Protein AF-A0A6A6Z7F0-F1 (afdb_monomer_lite)

Secondary structure (DSSP, 8-state):
---HHHHHHHHHHHHHHHHHHHHHHHHHHHHTTTS-HHHHHHHHHHHHHHHHHHHHHHHHHHHHTSGGGTTTHHHHHHHHHHHHHHHHHHHHHHHHH--TTS-HHHHHHHHHHHHHHHS-HHHHHHHHHHHHHHHHHHHHHHHHHHHHHHHHHHHHHHHHHHHHHHHHHHHHHHHHHHHHHHHHHHHHHHHHHHHHHHHHHHHHHHHHHHHHHHHHHHHHHHHHHHHHHHHHHHHHHHHHHH-SS-HHHHHHHHHHHHHHHHHHHHHHHHHHHHHHHHS--PPPTT---EEES-HHHHHHHHHHHHTTHHHHHHHHHS--SS-PPPHHHHHHHHHHHHHHHHHHHHHHHHHHHT-----S-TTS--PPPTHHHHHHHHH-HHHHHHHHHHHS-SS-----------EEEEEEE-GGGEEEEEEEEPPPTTS--TT---EEEEEEEE-GGG---EEEEEEE--SSS---EEEEEEEPEEPTT-HHHHHHHTT-HHHHHHHHHTTSS-TT-EETTT--BHHHHHHHTT-HHHHHHHHHTT--GGG-TT-

Organism: NCBI:txid574789

Foldseek 3Di:
DPDLVVLLVVLLVLLVLLLVLLVVLLVLLVLVVPQDPLSVVVNVLSVVVNVVSVVVNVVSVVLVPDPCSVVLSVLSVQLSVLSVVLSVLSVVVDVLSDDCPPDVPVVVVVCPPCVVPRRPVVVSVVSSVSNVVSVVSNVVSVVVVVVVVVVVVVVVVVVVVVVVVVVVVVVVVVVVVVVVVVVVVVVVVVVVVVVVVVVVVVVVVVVVVVLVVVVVVLVVVVVVLVVVVVVVVVVVVVVVVVDPDDPVSVVVNVVVVVVSVVVVVVSVVVVVVSVVVVPDDDDDPPADALEQAQLVLVLVLLVLCLVCLVQVLVQQQPCPPDDGDDNVVSVLVNVVSVVSNVNSVVRNVVVVVVPPDDPDDQLAFDHGDLVSVVVCVVPPVVLVVVVVVVPPPPDDPPPPPPPPFDWDWTWGQPDQFFIKIKTFTDDDVVPVPPDPGQWMKIWTQGDPVPSGWIKIWTFGCPDDDRDTRIHMYTAHEDEPPDVLLVCLLVLVQVVVCVCVVVSVHALQYAYNPPRAGSLLSNVVNVNVVNNVVSVVSPRDPVSHPRD

pLDDT: mean 78.32, std 17.16, range [34.5, 98.44]

Structure (mmCIF, N/CA/C/O backbone):
data_AF-A0A6A6Z7F0-F1
#
_entry.id   AF-A0A6A6Z7F0-F1
#
loop_
_atom_site.group_PDB
_atom_site.id
_atom_site.type_symbol
_atom_site.label_atom_id
_atom_site.label_alt_id
_atom_site.label_comp_id
_atom_site.label_asym_id
_atom_site.label_entity_id
_atom_site.label_seq_id
_atom_site.pdbx_PDB_ins_code
_atom_site.Cartn_x
_atom_site.Cartn_y
_atom_site.Cartn_z
_atom_site.occupancy
_atom_site.B_iso_or_equiv
_atom_site.auth_seq_id
_atom_site.auth_comp_id
_atom_site.auth_asym_id
_atom_site.auth_atom_id
_atom_site.pdbx_PDB_model_num
ATOM 1 N N . MET A 1 1 ? 13.792 -0.430 48.578 1.00 48.84 1 MET A N 1
ATOM 2 C CA . MET A 1 1 ? 12.764 0.174 47.704 1.00 48.84 1 MET A CA 1
ATOM 3 C C . MET A 1 1 ? 11.822 -0.936 47.279 1.00 48.84 1 MET A C 1
ATOM 5 O O . MET A 1 1 ? 12.302 -1.899 46.704 1.00 48.84 1 MET A O 1
ATOM 9 N N . ALA A 1 2 ? 10.532 -0.867 47.615 1.00 50.53 2 ALA A N 1
ATOM 10 C CA . ALA A 1 2 ? 9.575 -1.850 47.108 1.00 50.53 2 ALA A CA 1
ATOM 11 C C . ALA A 1 2 ? 9.455 -1.686 45.585 1.00 50.53 2 ALA A C 1
ATOM 13 O O . ALA A 1 2 ? 9.229 -0.561 45.115 1.00 50.53 2 ALA A O 1
ATOM 14 N N . GLU A 1 3 ? 9.645 -2.776 44.837 1.00 70.31 3 GLU A N 1
ATOM 15 C CA . GLU A 1 3 ? 9.478 -2.781 43.385 1.00 70.31 3 GLU A CA 1
ATOM 16 C C . GLU A 1 3 ? 8.066 -2.294 43.023 1.00 70.31 3 GLU A C 1
ATOM 18 O O . GLU A 1 3 ? 7.099 -2.704 43.671 1.00 70.31 3 GLU A O 1
ATOM 23 N N . PRO A 1 4 ? 7.911 -1.437 41.998 1.00 63.16 4 PRO A N 1
ATOM 24 C CA . PRO A 1 4 ? 6.601 -0.953 41.556 1.00 63.16 4 PRO A CA 1
ATOM 25 C C . PRO A 1 4 ? 5.635 -2.107 41.240 1.00 63.16 4 PRO A C 1
ATOM 27 O O . PRO A 1 4 ? 4.439 -1.996 41.492 1.00 63.16 4 PRO A O 1
ATOM 30 N N . PHE A 1 5 ? 6.153 -3.260 40.812 1.00 69.75 5 PHE A N 1
ATOM 31 C CA . PHE A 1 5 ? 5.377 -4.480 40.585 1.00 69.75 5 PHE A CA 1
ATOM 32 C C . PHE A 1 5 ? 4.720 -5.055 41.850 1.00 69.75 5 PHE A C 1
ATOM 34 O O . PHE A 1 5 ? 3.638 -5.634 41.762 1.00 69.75 5 PHE A O 1
ATOM 41 N N . SER A 1 6 ? 5.311 -4.854 43.031 1.00 79.31 6 SER A N 1
ATOM 42 C CA . SER A 1 6 ? 4.773 -5.355 44.304 1.00 79.31 6 SER A CA 1
ATOM 43 C C . SER A 1 6 ? 3.479 -4.634 44.700 1.00 79.31 6 SER A C 1
ATOM 45 O O . SER A 1 6 ? 2.476 -5.273 45.015 1.00 79.31 6 SER A O 1
ATOM 47 N N . ILE A 1 7 ? 3.455 -3.306 44.561 1.00 72.56 7 ILE A N 1
ATOM 48 C CA . ILE A 1 7 ? 2.260 -2.475 44.797 1.00 72.56 7 ILE A CA 1
ATOM 49 C C . ILE A 1 7 ? 1.168 -2.833 43.781 1.00 72.56 7 ILE A C 1
ATOM 51 O O . ILE A 1 7 ? -0.014 -3.000 44.099 1.00 72.56 7 ILE A O 1
ATOM 55 N N . VAL A 1 8 ? 1.568 -3.040 42.524 1.00 72.12 8 VAL A N 1
ATOM 56 C CA . VAL A 1 8 ? 0.620 -3.402 41.475 1.00 72.12 8 VAL A CA 1
ATOM 57 C C . VAL A 1 8 ? 0.040 -4.812 41.709 1.00 72.12 8 VAL A C 1
ATOM 59 O O . VAL A 1 8 ? -1.149 -5.030 41.499 1.00 72.12 8 VAL A O 1
ATOM 62 N N . SER A 1 9 ? 0.789 -5.753 42.270 1.00 75.38 9 SER A N 1
ATOM 63 C CA . SER A 1 9 ? 0.228 -7.046 42.684 1.00 75.38 9 SER A CA 1
ATOM 64 C C . SER A 1 9 ? -0.739 -6.910 43.874 1.00 75.38 9 SER A C 1
ATOM 66 O O . SER A 1 9 ? -1.867 -7.417 43.830 1.00 75.38 9 SER A O 1
ATOM 68 N N . ALA A 1 10 ? -0.359 -6.134 44.898 1.00 78.56 10 ALA A N 1
ATOM 69 C CA . ALA A 1 10 ? -1.139 -5.958 46.123 1.00 78.56 10 ALA A CA 1
ATOM 70 C C . ALA A 1 10 ? -2.560 -5.448 45.839 1.00 78.56 10 ALA A C 1
ATOM 72 O O . ALA A 1 10 ? -3.537 -6.126 46.170 1.00 78.56 10 ALA A O 1
ATOM 73 N N . SER A 1 11 ? -2.718 -4.334 45.119 1.00 73.38 11 SER A N 1
ATOM 74 C CA . SER A 1 11 ? -4.071 -3.833 44.843 1.00 73.38 11 SER A CA 1
ATOM 75 C C . SER A 1 11 ? -4.858 -4.673 43.812 1.00 73.38 11 SER A C 1
ATOM 77 O O . SER A 1 11 ? -6.075 -4.540 43.760 1.00 73.38 11 SER A O 1
ATOM 79 N N . ILE A 1 12 ? -4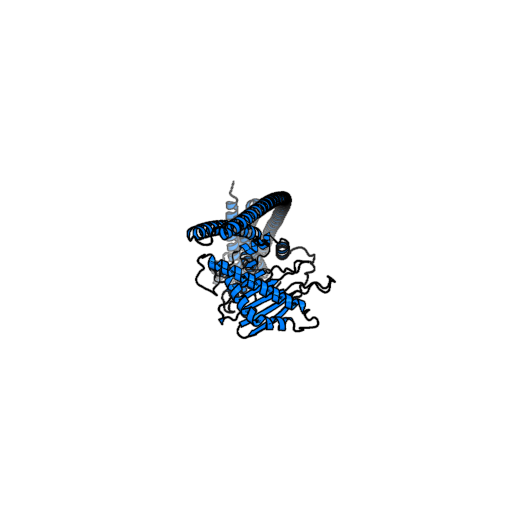.233 -5.570 43.019 1.00 77.81 12 ILE A N 1
ATOM 80 C CA . ILE A 1 12 ? -4.995 -6.551 42.202 1.00 77.81 12 ILE A CA 1
ATOM 81 C C . ILE A 1 12 ? -5.671 -7.571 43.117 1.00 77.81 12 ILE A C 1
ATOM 83 O O . ILE A 1 12 ? -6.864 -7.832 42.967 1.00 77.81 12 ILE A O 1
ATOM 87 N N . SER A 1 13 ? -4.938 -8.098 44.101 1.00 83.44 13 SER A N 1
ATOM 88 C CA . SER A 1 13 ? -5.527 -9.026 45.071 1.00 83.44 13 SER A CA 1
ATOM 89 C C . SER A 1 13 ? -6.664 -8.365 45.861 1.00 83.44 13 SER A C 1
ATOM 91 O O . SER A 1 13 ? -7.722 -8.963 46.054 1.00 83.44 13 SER A O 1
ATOM 93 N N . LEU A 1 14 ? -6.507 -7.086 46.213 1.00 78.25 14 LEU A N 1
ATOM 94 C CA . LEU A 1 14 ? -7.535 -6.297 46.886 1.00 78.25 14 LEU A CA 1
ATOM 95 C C . LEU A 1 14 ? -8.781 -6.057 46.011 1.00 78.25 14 LEU A C 1
ATOM 97 O O . LEU A 1 14 ? -9.907 -6.120 46.512 1.00 78.25 14 LEU A O 1
ATOM 101 N N . LEU A 1 15 ? -8.608 -5.828 44.703 1.00 79.69 15 LEU A N 1
ATOM 102 C CA . LEU A 1 15 ? -9.717 -5.734 43.744 1.00 79.69 15 LEU A CA 1
ATOM 103 C C . LEU A 1 15 ? -10.505 -7.043 43.674 1.00 79.69 15 LEU A C 1
ATOM 105 O O . LEU A 1 15 ? -11.734 -7.018 43.687 1.00 79.69 15 LEU A O 1
ATOM 109 N N . ASP A 1 16 ? -9.818 -8.185 43.658 1.00 83.62 16 ASP A N 1
ATOM 110 C CA . ASP A 1 16 ? -10.469 -9.497 43.633 1.00 83.62 16 ASP A CA 1
ATOM 111 C C . ASP A 1 16 ? -11.239 -9.788 44.925 1.00 83.62 16 ASP A C 1
ATOM 113 O O . ASP A 1 16 ? -12.364 -10.299 44.879 1.00 83.62 16 ASP A O 1
ATOM 117 N N . VAL A 1 17 ? -10.688 -9.391 46.076 1.00 86.56 17 VAL A N 1
ATOM 118 C CA . VAL A 1 17 ? -11.391 -9.445 47.367 1.00 86.56 17 VAL A CA 1
ATOM 119 C C . VAL A 1 17 ? -12.633 -8.548 47.347 1.00 86.56 17 VAL A C 1
ATOM 121 O O . VAL A 1 17 ? -13.709 -8.986 47.760 1.00 86.56 17 VAL A O 1
ATOM 124 N N . SER A 1 18 ? -12.516 -7.332 46.809 1.00 77.81 18 SER A N 1
ATOM 125 C CA . SER A 1 18 ? -13.620 -6.371 46.692 1.00 77.81 18 SER A CA 1
ATOM 126 C C . SER A 1 18 ? -14.742 -6.903 45.798 1.00 77.81 18 SER A C 1
ATOM 128 O O . SER A 1 18 ? -15.905 -6.899 46.194 1.00 77.81 18 SER A O 1
ATOM 130 N N . LEU A 1 19 ? -14.403 -7.434 44.618 1.00 83.25 19 LEU A N 1
ATOM 131 C CA . LEU A 1 19 ? -15.362 -8.033 43.686 1.00 83.25 19 LEU A CA 1
ATOM 132 C C . LEU A 1 19 ? -16.088 -9.227 44.312 1.00 83.25 19 LEU A C 1
ATOM 134 O O . LEU A 1 19 ? -17.307 -9.353 44.180 1.00 83.25 19 LEU A O 1
ATOM 138 N N . ARG A 1 20 ? -15.365 -10.087 45.039 1.00 87.19 20 ARG A N 1
ATOM 139 C CA . ARG A 1 20 ? -15.971 -11.210 45.764 1.00 87.19 20 ARG A CA 1
ATOM 140 C C . ARG A 1 20 ? -16.931 -10.714 46.849 1.00 87.19 20 ARG A C 1
ATOM 142 O O . ARG A 1 20 ? -18.048 -11.220 46.936 1.00 87.19 20 ARG A O 1
ATOM 149 N N . ALA A 1 21 ? -16.536 -9.707 47.627 1.00 79.44 21 ALA A N 1
ATOM 150 C CA . ALA A 1 21 ? -17.380 -9.117 48.664 1.00 79.44 21 ALA A CA 1
ATOM 151 C C . ALA A 1 21 ? -18.659 -8.486 48.084 1.00 79.44 21 ALA A C 1
ATOM 153 O O . ALA A 1 21 ? -19.744 -8.695 48.634 1.00 79.44 21 ALA A O 1
ATOM 154 N N . ILE A 1 22 ? -18.565 -7.786 46.946 1.00 80.75 22 ILE A N 1
ATOM 155 C CA . ILE A 1 22 ? -19.735 -7.235 46.246 1.00 80.75 22 ILE A CA 1
ATOM 156 C C . ILE A 1 22 ? -20.673 -8.350 45.802 1.00 80.75 22 ILE A C 1
ATOM 158 O O . ILE A 1 22 ? -21.862 -8.264 46.085 1.00 80.75 22 ILE A O 1
ATOM 162 N N . ARG A 1 23 ? -20.169 -9.408 45.155 1.00 84.56 23 ARG A N 1
ATOM 163 C CA . ARG A 1 23 ? -21.011 -10.509 44.656 1.00 84.56 23 ARG A CA 1
ATOM 164 C C . ARG A 1 23 ? -21.763 -11.228 45.767 1.00 84.56 23 ARG A C 1
ATOM 166 O O . ARG A 1 23 ? -22.941 -11.530 45.602 1.00 84.56 23 ARG A O 1
ATOM 173 N N . GLU A 1 24 ? -21.116 -11.473 46.902 1.00 80.94 24 GLU A N 1
ATOM 174 C CA . GLU A 1 24 ? -21.779 -12.083 48.059 1.00 80.94 24 GLU A CA 1
ATOM 175 C C . GLU A 1 24 ? -22.843 -11.153 48.661 1.00 80.94 24 GLU A C 1
ATOM 177 O O . GLU A 1 24 ? -23.969 -11.579 48.923 1.00 80.94 24 GLU A O 1
ATOM 182 N N . THR A 1 25 ? -22.543 -9.856 48.776 1.00 76.19 25 THR A N 1
ATOM 183 C CA . THR A 1 25 ? -23.517 -8.847 49.230 1.00 76.19 25 THR A CA 1
ATOM 184 C C . THR A 1 25 ? -24.689 -8.726 48.248 1.00 76.19 25 THR A C 1
ATOM 186 O O . THR A 1 25 ? -25.847 -8.623 48.648 1.00 76.19 25 THR A O 1
ATOM 189 N N . TYR A 1 26 ? -24.408 -8.806 46.948 1.00 80.31 26 TYR A N 1
ATOM 190 C CA . TYR A 1 26 ? -25.391 -8.752 45.874 1.00 80.31 26 TYR A CA 1
ATOM 191 C C . TYR A 1 26 ? -26.334 -9.955 45.908 1.00 80.31 26 TYR A C 1
ATOM 193 O O . TYR A 1 26 ? -27.548 -9.769 45.823 1.00 80.31 26 TYR A O 1
ATOM 201 N N . LYS A 1 27 ? -25.810 -11.179 46.078 1.00 81.38 27 LYS A N 1
ATOM 202 C CA . LYS A 1 27 ? -26.625 -12.395 46.251 1.00 81.38 27 LYS A CA 1
ATOM 203 C C . LYS A 1 27 ? -27.560 -12.264 47.451 1.00 81.38 27 LYS A C 1
ATOM 205 O O . LYS A 1 27 ? -28.743 -12.575 47.333 1.00 81.38 27 LYS A O 1
ATOM 210 N N . PHE A 1 28 ? -27.046 -11.753 48.571 1.00 77.56 28 PHE A N 1
ATOM 211 C CA . PHE A 1 28 ? -27.833 -11.533 49.780 1.00 77.56 28 PHE A CA 1
ATOM 212 C C . PHE A 1 28 ? -28.971 -10.526 49.557 1.00 77.56 28 PHE A C 1
ATOM 214 O O . PHE A 1 28 ? -30.131 -10.831 49.820 1.00 77.56 28 PHE A O 1
ATOM 221 N N . ILE A 1 29 ? -28.666 -9.350 49.000 1.00 72.25 29 ILE A N 1
ATOM 222 C CA . ILE A 1 29 ? -29.673 -8.310 48.730 1.00 72.25 29 ILE A CA 1
ATOM 223 C C . ILE A 1 29 ? -30.691 -8.782 47.682 1.00 72.25 29 ILE A C 1
ATOM 225 O O . ILE A 1 29 ? -31.881 -8.516 47.814 1.00 72.25 29 ILE A O 1
ATOM 229 N N . SER A 1 30 ? -30.251 -9.530 46.667 1.00 75.19 30 SER A N 1
ATOM 230 C CA . SER A 1 30 ? -31.139 -10.088 45.637 1.00 75.19 30 SER A CA 1
ATOM 231 C C . SER A 1 30 ? -32.101 -11.132 46.196 1.00 75.19 30 SER A C 1
ATOM 233 O O . SER A 1 30 ? -33.215 -11.256 45.693 1.00 75.19 30 SER A O 1
ATOM 235 N N . ALA A 1 31 ? -31.700 -11.869 47.238 1.00 74.19 31 ALA A N 1
ATOM 236 C CA . ALA A 1 31 ? -32.601 -12.762 47.959 1.00 74.19 31 ALA A CA 1
ATOM 237 C C . ALA A 1 31 ? -33.685 -11.966 48.708 1.00 74.19 31 ALA A C 1
ATOM 239 O O . ALA A 1 31 ? -34.834 -12.393 48.769 1.00 74.19 31 ALA A O 1
ATOM 240 N N . LEU A 1 32 ? -33.365 -10.762 49.190 1.00 67.81 32 LEU A N 1
ATOM 241 C CA . LEU A 1 32 ? -34.283 -9.846 49.878 1.00 67.81 32 LEU A CA 1
ATOM 242 C C . LEU A 1 32 ? -35.188 -9.033 48.926 1.00 67.81 32 LEU A C 1
ATOM 244 O O . LEU A 1 32 ? -35.643 -7.948 49.281 1.00 67.81 32 LEU A O 1
ATOM 248 N N . ARG A 1 33 ? -35.489 -9.557 47.729 1.00 55.50 33 ARG A N 1
ATOM 249 C CA . ARG A 1 33 ? -36.107 -8.870 46.570 1.00 55.50 33 ARG A CA 1
ATOM 250 C C . ARG A 1 33 ? -37.434 -8.125 46.825 1.00 55.50 33 ARG A C 1
ATOM 252 O O . ARG A 1 33 ? -37.864 -7.366 45.964 1.00 55.50 33 ARG A O 1
ATOM 259 N N . GLN A 1 34 ? -38.084 -8.338 47.971 1.00 63.50 34 GLN A N 1
ATOM 260 C CA . GLN A 1 34 ? -39.339 -7.686 48.379 1.00 63.50 34 GLN A CA 1
ATOM 261 C C . GLN A 1 34 ? -39.182 -6.661 49.524 1.00 63.50 34 GLN A C 1
ATOM 263 O O . GLN A 1 34 ? -40.180 -6.101 49.966 1.00 63.50 34 GLN A O 1
ATOM 268 N N . ALA A 1 35 ? -37.973 -6.424 50.049 1.00 61.09 35 ALA A N 1
ATOM 269 C CA . ALA A 1 35 ? -37.836 -5.921 51.418 1.00 61.09 35 ALA A CA 1
ATOM 270 C C . ALA A 1 35 ? -37.830 -4.387 51.604 1.00 61.09 35 ALA A C 1
ATOM 272 O O . ALA A 1 35 ? -38.389 -3.950 52.606 1.00 61.09 35 ALA A O 1
ATOM 273 N N . SER A 1 36 ? -37.263 -3.556 50.711 1.00 71.62 36 SER A N 1
ATOM 274 C CA . SER A 1 36 ? -37.377 -2.080 50.818 1.00 71.62 36 SER A CA 1
ATOM 275 C C . SER A 1 36 ? -36.820 -1.317 49.597 1.00 71.62 36 SER A C 1
ATOM 277 O O . SER A 1 36 ? -36.051 -1.866 48.801 1.00 71.62 36 SER A O 1
ATOM 279 N N . ALA A 1 37 ? -37.190 -0.039 49.434 1.00 77.50 37 ALA A N 1
ATOM 280 C CA . ALA A 1 37 ? -36.672 0.828 48.367 1.00 77.50 37 ALA A CA 1
ATOM 281 C C . ALA A 1 37 ? -35.167 1.133 48.535 1.00 77.50 37 ALA A C 1
ATOM 283 O O . ALA A 1 37 ? -34.434 1.244 47.549 1.00 77.50 37 ALA A O 1
ATOM 284 N N . GLU A 1 38 ? -34.695 1.187 49.777 1.00 74.62 38 GLU A N 1
ATOM 285 C CA . GLU A 1 38 ? -33.312 1.442 50.190 1.00 74.62 38 GLU A CA 1
ATOM 286 C C . GLU A 1 38 ? -32.398 0.267 49.821 1.00 74.62 38 GLU A C 1
ATOM 288 O O . GLU A 1 38 ? -31.295 0.462 49.312 1.00 74.62 38 GLU A O 1
ATOM 293 N N . LEU A 1 39 ? -32.869 -0.975 49.975 1.00 77.62 39 LEU A N 1
ATOM 294 C CA . LEU A 1 39 ? -32.126 -2.153 49.515 1.00 77.62 39 LEU A CA 1
ATOM 295 C C . LEU A 1 39 ? -31.987 -2.174 47.988 1.00 77.62 39 LEU A C 1
ATOM 297 O O . LEU A 1 39 ? -30.913 -2.483 47.472 1.00 77.62 39 LEU A O 1
ATOM 301 N N . ASN A 1 40 ? -33.033 -1.770 47.260 1.00 80.62 40 ASN A N 1
ATOM 302 C CA . ASN A 1 40 ? -32.973 -1.604 45.804 1.00 80.62 40 ASN A CA 1
ATOM 303 C C . ASN A 1 40 ? -32.041 -0.456 45.380 1.00 80.62 40 ASN A C 1
ATOM 305 O O . ASN A 1 40 ? -31.438 -0.505 44.304 1.00 80.62 40 ASN A O 1
ATOM 309 N N . TYR A 1 41 ? -31.914 0.587 46.202 1.00 83.38 41 TYR A N 1
ATOM 310 C CA . TYR A 1 41 ? -30.925 1.644 46.009 1.00 83.38 41 TYR A CA 1
ATOM 311 C C . TYR A 1 41 ? -29.504 1.086 46.166 1.00 83.38 41 TYR A C 1
ATOM 313 O O . TYR A 1 41 ? -28.733 1.118 45.206 1.00 83.38 41 TYR A O 1
ATOM 321 N N . ILE A 1 42 ? -29.190 0.447 47.297 1.00 82.88 42 ILE A N 1
ATOM 322 C CA . ILE A 1 42 ? -27.873 -0.168 47.549 1.00 82.88 42 ILE A CA 1
ATOM 323 C C . ILE A 1 42 ? -27.518 -1.186 46.462 1.00 82.88 42 ILE A C 1
ATOM 325 O O . ILE A 1 42 ? -26.391 -1.201 45.969 1.00 82.88 42 ILE A O 1
ATOM 329 N N . HIS A 1 43 ? -28.484 -1.993 46.023 1.00 83.25 43 HIS A N 1
ATOM 330 C CA . HIS A 1 43 ? -28.308 -2.950 44.935 1.00 83.25 43 HIS A CA 1
ATOM 331 C C . HIS A 1 43 ? -27.816 -2.291 43.636 1.00 83.25 43 HIS A C 1
ATOM 333 O O . HIS A 1 43 ? -26.853 -2.760 43.024 1.00 83.25 43 HIS A O 1
ATOM 339 N N . ARG A 1 44 ? -28.441 -1.178 43.223 1.00 84.38 44 ARG A N 1
ATOM 340 C CA . ARG A 1 44 ? -28.026 -0.421 42.031 1.00 84.38 44 ARG A CA 1
ATOM 341 C C . ARG A 1 44 ? -26.620 0.158 42.188 1.00 84.38 44 ARG A C 1
ATOM 343 O O . ARG A 1 44 ? -25.828 0.081 41.247 1.00 84.38 44 ARG A O 1
ATOM 350 N N . HIS A 1 45 ? -26.288 0.674 43.372 1.00 83.00 45 HIS A N 1
ATOM 351 C CA . HIS A 1 45 ? -24.952 1.205 43.659 1.00 83.00 45 HIS A CA 1
ATOM 352 C C . HIS A 1 45 ? -23.872 0.117 43.621 1.00 83.00 45 HIS A C 1
ATOM 354 O O . HIS A 1 45 ? -22.834 0.314 42.987 1.00 83.00 45 HIS A O 1
ATOM 360 N N . LEU A 1 46 ? -24.129 -1.053 44.212 1.00 84.12 46 LEU A N 1
ATOM 361 C CA . LEU A 1 46 ? -23.203 -2.189 44.181 1.00 84.12 46 LEU A CA 1
ATOM 362 C C . LEU A 1 46 ? -22.948 -2.690 42.754 1.00 84.12 46 LEU A C 1
ATOM 364 O O . LEU A 1 46 ? -21.801 -2.956 42.401 1.00 84.12 46 LEU A O 1
ATOM 368 N N . ALA A 1 47 ? -23.982 -2.752 41.909 1.00 83.94 47 ALA A N 1
ATOM 369 C CA . ALA A 1 47 ? -23.829 -3.137 40.505 1.00 83.94 47 ALA A CA 1
ATOM 370 C C . ALA A 1 47 ? -22.997 -2.118 39.701 1.00 83.94 47 ALA A C 1
ATOM 372 O O . ALA A 1 47 ? -22.143 -2.496 38.895 1.00 83.94 47 ALA A O 1
ATOM 373 N N . GLY A 1 48 ? -23.225 -0.817 39.918 1.00 81.38 48 GLY A N 1
ATOM 374 C CA . GLY A 1 48 ? -22.414 0.241 39.306 1.00 81.38 48 GLY A CA 1
ATOM 375 C C . GLY A 1 48 ? -20.947 0.157 39.728 1.00 81.38 48 GLY A C 1
ATOM 376 O O . GLY A 1 48 ? -20.041 0.367 38.919 1.00 81.38 48 GLY A O 1
ATOM 377 N N . LEU A 1 49 ? -20.712 -0.222 40.979 1.00 83.50 49 LEU A N 1
ATOM 378 C CA . LEU A 1 49 ? -19.379 -0.339 41.526 1.00 83.50 49 LEU A CA 1
ATOM 379 C C . LEU A 1 49 ? -18.629 -1.593 41.069 1.00 83.50 49 LEU A C 1
ATOM 381 O O . LEU A 1 49 ? -17.440 -1.503 40.777 1.00 83.50 49 LEU A O 1
ATOM 385 N N . GLU A 1 50 ? -19.302 -2.739 40.934 1.00 86.62 50 GLU A N 1
ATOM 386 C CA . GLU A 1 50 ? -18.687 -3.942 40.356 1.00 86.62 50 GLU A CA 1
ATOM 387 C C . GLU A 1 50 ? -18.097 -3.628 38.973 1.00 86.62 50 GLU A C 1
ATOM 389 O O . GLU A 1 50 ? -16.938 -3.940 38.693 1.00 86.62 50 GLU A O 1
ATOM 394 N N . LYS A 1 51 ? -18.859 -2.911 38.135 1.00 86.12 51 LYS A N 1
ATOM 395 C CA . LYS A 1 51 ? -18.391 -2.452 36.820 1.00 86.12 51 LYS A CA 1
ATOM 396 C C . LYS A 1 51 ? -17.175 -1.527 36.927 1.00 86.12 51 LYS A C 1
ATOM 398 O O . LYS A 1 51 ? -16.256 -1.651 36.117 1.00 86.12 51 LYS A O 1
ATOM 403 N N . ALA A 1 52 ? -17.150 -0.618 37.903 1.00 83.06 52 ALA A N 1
ATOM 404 C CA . ALA A 1 52 ? -16.010 0.269 38.131 1.00 83.06 52 ALA A CA 1
ATOM 405 C C . ALA A 1 52 ? -14.747 -0.514 38.530 1.00 83.06 52 ALA A C 1
ATOM 407 O O . ALA A 1 52 ? -13.686 -0.288 37.956 1.00 83.06 52 ALA A O 1
ATOM 408 N N . LEU A 1 53 ? -14.863 -1.494 39.430 1.00 85.31 53 LEU A N 1
ATOM 409 C CA . LEU A 1 53 ? -13.734 -2.321 39.871 1.00 85.31 53 LEU A CA 1
ATOM 410 C C . LEU A 1 53 ? -13.185 -3.217 38.756 1.00 85.31 53 LEU A C 1
ATOM 412 O O . LEU A 1 53 ? -11.971 -3.364 38.639 1.00 85.31 53 LEU A O 1
ATOM 416 N N . ILE A 1 54 ? -14.050 -3.763 37.894 1.00 84.19 54 ILE A N 1
ATOM 417 C CA . ILE A 1 54 ? -13.613 -4.505 36.700 1.00 84.19 54 ILE A CA 1
ATOM 418 C C . ILE A 1 54 ? -12.782 -3.597 35.781 1.00 84.19 54 ILE A C 1
ATOM 420 O O . ILE A 1 54 ? -11.721 -4.007 35.310 1.00 84.19 54 ILE A O 1
ATOM 424 N N . ARG A 1 55 ? -13.220 -2.349 35.563 1.00 87.00 55 ARG A N 1
ATOM 425 C CA . ARG A 1 55 ? -12.467 -1.364 34.765 1.00 87.00 55 ARG A CA 1
ATOM 426 C C . ARG A 1 55 ? -11.137 -0.997 35.415 1.00 87.00 55 ARG A C 1
ATOM 428 O O . ARG A 1 55 ? -10.132 -0.947 34.716 1.00 87.00 55 ARG A O 1
ATOM 435 N N . ILE A 1 56 ? -11.111 -0.800 36.734 1.00 87.56 56 ILE A N 1
ATOM 436 C CA . ILE A 1 56 ? -9.876 -0.538 37.486 1.00 87.56 56 ILE A CA 1
ATOM 437 C C . ILE A 1 56 ? -8.900 -1.713 37.342 1.00 87.56 56 ILE A C 1
ATOM 439 O O . ILE A 1 56 ? -7.717 -1.495 37.093 1.00 87.56 56 ILE A O 1
ATOM 443 N N . LYS A 1 57 ? -9.383 -2.958 37.440 1.00 88.44 57 LYS A N 1
ATOM 444 C CA . LYS A 1 57 ? -8.555 -4.158 37.255 1.00 88.44 57 LYS A CA 1
ATOM 445 C C . LYS A 1 57 ? -7.962 -4.223 35.847 1.00 88.44 57 LYS A C 1
ATOM 447 O O . LYS A 1 57 ? -6.765 -4.461 35.710 1.00 88.44 57 LYS A O 1
ATOM 452 N N . ALA A 1 58 ? -8.775 -3.978 34.818 1.00 87.50 58 ALA A N 1
ATOM 453 C CA . ALA A 1 58 ? -8.316 -3.955 33.430 1.00 87.50 58 ALA A CA 1
ATOM 454 C C . ALA A 1 58 ? -7.274 -2.852 33.186 1.00 87.50 58 ALA A C 1
ATOM 456 O O . ALA A 1 58 ? -6.217 -3.128 32.622 1.00 87.50 58 ALA A O 1
ATOM 457 N N . LEU A 1 59 ? -7.536 -1.635 33.681 1.00 88.56 59 LEU A N 1
ATOM 458 C CA . LEU A 1 59 ? -6.596 -0.516 33.619 1.00 88.56 59 LEU A CA 1
ATOM 459 C C . LEU A 1 59 ? -5.273 -0.896 34.284 1.00 88.56 59 LEU A C 1
ATOM 461 O O . LEU A 1 59 ? -4.204 -0.765 33.707 1.00 88.56 59 LEU A O 1
ATOM 465 N N . LYS A 1 60 ? -5.322 -1.437 35.494 1.00 85.88 60 LYS A N 1
ATOM 466 C CA . LYS A 1 60 ? -4.115 -1.806 36.225 1.00 85.88 60 LYS A CA 1
ATOM 467 C C . LYS A 1 60 ? -3.288 -2.877 35.503 1.00 85.88 60 LYS A C 1
ATOM 469 O O . LYS A 1 60 ? -2.063 -2.779 35.464 1.00 85.88 60 LYS A O 1
ATOM 474 N N . GLN A 1 61 ? -3.951 -3.852 34.880 1.00 88.00 61 GLN A N 1
ATOM 475 C CA . GLN A 1 61 ? -3.284 -4.872 34.074 1.00 88.00 61 GLN A CA 1
ATOM 476 C C . GLN A 1 61 ? -2.570 -4.269 32.857 1.00 88.00 61 GLN A C 1
ATOM 478 O O . GLN A 1 61 ? -1.453 -4.684 32.559 1.00 88.00 61 GLN A O 1
ATOM 483 N N . SER A 1 62 ? -3.155 -3.266 32.189 1.00 89.19 62 SER A N 1
ATOM 484 C CA . SER A 1 62 ? -2.484 -2.590 31.069 1.00 89.19 62 SER A CA 1
ATOM 485 C C . SER A 1 62 ? -1.264 -1.773 31.511 1.00 89.19 62 SER A C 1
ATOM 487 O O . SER A 1 62 ? -0.352 -1.550 30.720 1.00 89.19 62 SER A O 1
ATOM 489 N N . TYR A 1 63 ? -1.218 -1.340 32.775 1.00 91.06 63 TYR A N 1
ATOM 490 C CA . TYR A 1 63 ? -0.072 -0.619 33.329 1.00 91.06 63 TYR A CA 1
ATOM 491 C C . TYR A 1 63 ? 1.094 -1.515 33.736 1.00 91.06 63 TYR A C 1
ATOM 493 O O . TYR A 1 63 ? 2.226 -1.049 33.685 1.00 91.06 63 TYR A O 1
ATOM 501 N N . LEU A 1 64 ? 0.862 -2.786 34.083 1.00 86.00 64 LEU A N 1
ATOM 502 C CA . LEU A 1 64 ? 1.948 -3.720 34.419 1.00 86.00 64 LEU A CA 1
ATOM 503 C C . LEU A 1 64 ? 2.995 -3.835 33.306 1.00 86.00 64 LEU A C 1
ATOM 505 O O . LEU A 1 64 ? 4.168 -4.044 33.586 1.00 86.00 64 LEU A O 1
ATOM 509 N N . THR A 1 65 ? 2.578 -3.686 32.052 1.00 87.06 65 THR A N 1
ATOM 510 C CA . THR A 1 65 ? 3.464 -3.764 30.886 1.00 87.06 65 THR A CA 1
ATOM 511 C C . THR A 1 65 ? 3.884 -2.398 30.345 1.00 87.06 65 THR A C 1
ATOM 513 O O . THR A 1 65 ? 4.604 -2.335 29.354 1.00 87.06 65 THR A O 1
ATOM 516 N N . SER A 1 66 ? 3.421 -1.299 30.948 1.00 89.25 66 SER A N 1
ATOM 517 C CA . SER A 1 66 ? 3.641 0.058 30.445 1.00 89.25 66 SER A CA 1
ATOM 518 C C . SER A 1 66 ? 4.765 0.766 31.195 1.00 89.25 66 SER A C 1
ATOM 520 O O . SER A 1 66 ? 4.843 0.721 32.424 1.00 89.25 66 SER A O 1
ATOM 522 N N . SER A 1 67 ? 5.585 1.523 30.463 1.00 90.12 67 SER A N 1
ATOM 523 C CA . SER A 1 67 ? 6.573 2.441 31.043 1.00 90.12 67 SER A CA 1
ATOM 524 C C . SER A 1 67 ? 5.935 3.545 31.896 1.00 90.12 67 SER A C 1
ATOM 526 O O . SER A 1 67 ? 6.612 4.141 32.731 1.00 90.12 67 SER A O 1
ATOM 528 N N . LEU A 1 68 ? 4.626 3.783 31.747 1.00 89.19 68 LEU A N 1
ATOM 529 C CA . LEU A 1 68 ? 3.875 4.775 32.517 1.00 89.19 68 LEU A CA 1
ATOM 530 C C . LEU A 1 68 ? 3.603 4.341 33.968 1.00 89.19 68 LEU A C 1
ATOM 532 O O . LEU A 1 68 ? 3.150 5.157 34.766 1.00 89.19 68 LEU A O 1
ATOM 536 N N . ALA A 1 69 ? 3.867 3.088 34.355 1.00 88.69 69 ALA A N 1
ATOM 537 C CA . ALA A 1 69 ? 3.597 2.608 35.716 1.00 88.69 69 ALA A CA 1
ATOM 538 C C . ALA A 1 69 ? 4.317 3.419 36.806 1.00 88.69 69 ALA A C 1
ATOM 540 O O . ALA A 1 69 ? 3.765 3.649 37.881 1.00 88.69 69 ALA A O 1
ATOM 541 N N . THR A 1 70 ? 5.537 3.879 36.527 1.00 88.94 70 THR A N 1
ATOM 542 C CA . THR A 1 70 ? 6.340 4.668 37.472 1.00 88.94 70 THR A CA 1
ATOM 543 C C . THR A 1 70 ? 5.764 6.063 37.694 1.00 88.94 70 THR A C 1
ATOM 545 O O . THR A 1 70 ? 5.821 6.577 38.810 1.00 88.94 70 THR A O 1
ATOM 548 N N . LEU A 1 71 ? 5.165 6.642 36.652 1.00 91.31 71 LEU A N 1
ATOM 549 C CA . LEU A 1 71 ? 4.618 7.995 36.650 1.00 91.31 71 LEU A CA 1
ATOM 550 C C . LEU A 1 71 ? 3.379 8.123 37.548 1.00 91.31 71 LEU A C 1
ATOM 552 O O . LEU A 1 71 ? 3.186 9.138 38.209 1.00 91.31 71 LEU A O 1
ATOM 556 N N . HIS A 1 72 ? 2.563 7.070 37.618 1.00 92.50 72 HIS A N 1
ATOM 557 C CA . HIS A 1 72 ? 1.274 7.080 38.323 1.00 92.50 72 HIS A CA 1
ATOM 558 C C . HIS A 1 72 ? 1.302 6.396 39.692 1.00 92.50 72 HIS A C 1
ATOM 560 O O . HIS A 1 72 ? 0.246 6.110 40.258 1.00 92.50 72 HIS A O 1
ATOM 566 N N . ARG A 1 73 ? 2.490 6.128 40.249 1.00 90.19 73 ARG A N 1
ATOM 567 C CA . ARG A 1 73 ? 2.647 5.363 41.497 1.00 90.19 73 ARG A CA 1
ATOM 568 C C . ARG A 1 73 ? 1.800 5.917 42.647 1.00 90.19 73 ARG A C 1
ATOM 570 O O . ARG A 1 73 ? 1.027 5.172 43.234 1.00 90.19 73 ARG A O 1
ATOM 577 N N . SER A 1 74 ? 1.864 7.226 42.894 1.00 92.44 74 SER A N 1
ATOM 578 C CA . SER A 1 74 ? 1.100 7.880 43.967 1.00 92.44 74 SER A CA 1
ATOM 579 C C . SER A 1 74 ? -0.418 7.785 43.779 1.00 92.44 74 SER A C 1
ATOM 581 O O . SER A 1 74 ? -1.156 7.654 44.752 1.00 92.44 74 SER A O 1
ATOM 583 N N . SER A 1 75 ? -0.896 7.817 42.532 1.00 93.38 75 SER A N 1
ATOM 584 C CA . SER A 1 75 ? -2.323 7.672 42.224 1.00 93.38 75 SER A CA 1
ATOM 585 C C . SER A 1 75 ? -2.794 6.234 42.437 1.00 93.38 75 SER A C 1
ATOM 587 O O . SER A 1 75 ? -3.896 6.019 42.936 1.00 93.38 75 SER A O 1
ATOM 589 N N . PHE A 1 76 ? -1.960 5.242 42.112 1.00 90.38 76 PHE A N 1
ATOM 590 C CA . PHE A 1 76 ? -2.259 3.841 42.413 1.00 90.38 76 PHE A CA 1
ATOM 591 C C . PHE A 1 76 ? -2.217 3.539 43.913 1.00 90.38 76 PHE A C 1
ATOM 593 O O . PHE A 1 76 ? -3.070 2.788 44.381 1.00 90.38 76 PHE A O 1
ATOM 600 N N . ASP A 1 77 ? -1.301 4.155 44.662 1.00 90.31 77 ASP A N 1
ATOM 601 C CA . ASP A 1 77 ? -1.265 4.055 46.126 1.00 90.31 77 ASP A CA 1
ATOM 602 C C . ASP A 1 77 ? -2.555 4.631 46.739 1.00 90.31 77 ASP A C 1
ATOM 604 O O . ASP A 1 77 ? -3.215 3.973 47.542 1.00 90.31 77 ASP A O 1
ATOM 608 N N . ALA A 1 78 ? -2.989 5.817 46.294 1.00 93.81 78 ALA A N 1
ATOM 609 C CA . ALA A 1 78 ? -4.257 6.410 46.726 1.00 93.81 78 ALA A CA 1
ATOM 610 C C . ALA A 1 78 ? -5.468 5.534 46.359 1.00 93.81 78 ALA A C 1
ATOM 612 O O . ALA A 1 78 ? -6.393 5.371 47.156 1.00 93.81 78 ALA A O 1
ATOM 613 N N . LEU A 1 79 ? -5.455 4.930 45.166 1.00 92.31 79 LEU A N 1
ATOM 614 C CA . LEU A 1 79 ? -6.506 4.018 44.723 1.00 92.31 79 LEU A CA 1
ATOM 615 C C . LEU A 1 79 ? -6.561 2.754 45.586 1.00 92.31 79 LEU A C 1
ATOM 617 O O . LEU A 1 79 ? -7.645 2.261 45.888 1.00 92.31 79 LEU A O 1
ATOM 621 N N . GLU A 1 80 ? -5.406 2.228 45.988 1.00 89.94 80 GLU A N 1
ATOM 622 C CA . GLU A 1 80 ? -5.323 1.091 46.898 1.00 89.94 80 GLU A CA 1
ATOM 623 C C . GLU A 1 80 ? -5.905 1.420 48.275 1.00 89.94 80 GLU A C 1
ATOM 625 O O . GLU A 1 80 ? -6.671 0.620 48.810 1.00 89.94 80 GLU A O 1
ATOM 630 N N . GLU A 1 81 ? -5.601 2.593 48.830 1.00 93.56 81 GLU A N 1
ATOM 631 C CA . GLU A 1 81 ? -6.164 3.023 50.114 1.00 93.56 81 GLU A CA 1
ATOM 632 C C . GLU A 1 81 ? -7.689 3.216 50.045 1.00 93.56 81 GLU A C 1
ATOM 634 O O . GLU A 1 81 ? -8.412 2.747 50.930 1.00 93.56 81 GLU A O 1
ATOM 639 N N . GLU A 1 82 ? -8.211 3.793 48.956 1.00 94.00 82 GLU A N 1
ATOM 640 C CA . GLU A 1 82 ? -9.661 3.883 48.727 1.00 94.00 82 GLU A CA 1
ATOM 641 C C . GLU A 1 82 ? -10.316 2.499 48.615 1.00 94.00 82 GLU A C 1
ATOM 643 O O . GLU A 1 82 ? -11.378 2.259 49.196 1.00 94.00 82 GLU A O 1
ATOM 648 N N . LEU A 1 83 ? -9.664 1.550 47.935 1.00 88.62 83 LEU A N 1
ATOM 649 C CA . LEU A 1 83 ? -10.127 0.165 47.847 1.00 88.62 83 LEU A CA 1
ATOM 650 C C . LEU A 1 83 ? -10.100 -0.544 49.210 1.00 88.62 83 LEU A C 1
ATOM 652 O O . LEU A 1 83 ? -11.024 -1.296 49.520 1.00 88.62 83 LEU A O 1
ATOM 656 N N . LYS A 1 84 ? -9.083 -0.305 50.052 1.00 91.38 84 LYS A N 1
ATOM 657 C CA . LYS A 1 84 ? -8.997 -0.898 51.400 1.00 91.38 84 LYS A CA 1
ATOM 658 C C . LYS A 1 84 ? -10.151 -0.411 52.263 1.00 91.38 84 LYS A C 1
ATOM 660 O O . LYS A 1 84 ? -10.850 -1.224 52.871 1.00 91.38 84 LYS A O 1
ATOM 665 N N . ALA A 1 85 ? -10.384 0.900 52.275 1.00 93.62 85 ALA A N 1
ATOM 666 C CA . ALA A 1 85 ? -11.502 1.496 52.995 1.00 93.62 85 ALA A CA 1
ATOM 667 C C . ALA A 1 85 ? -12.853 0.994 52.456 1.00 93.62 85 ALA A C 1
ATOM 669 O O . ALA A 1 85 ? -13.762 0.682 53.224 1.00 93.62 85 ALA A O 1
ATOM 670 N N . PHE A 1 86 ? -12.961 0.824 51.139 1.00 90.81 86 PHE A N 1
ATOM 671 C CA . PHE A 1 86 ? -14.146 0.273 50.501 1.00 90.81 86 PHE A CA 1
ATOM 672 C C . PHE A 1 86 ? -14.453 -1.176 50.942 1.00 90.81 86 PHE A C 1
ATOM 674 O O . PHE A 1 86 ? -15.595 -1.496 51.282 1.00 90.81 86 PHE A O 1
ATOM 681 N N . VAL A 1 87 ? -13.443 -2.052 51.012 1.00 89.25 87 VAL A N 1
ATOM 682 C CA . VAL A 1 87 ? -13.599 -3.430 51.525 1.00 89.25 87 VAL A CA 1
ATOM 683 C C . VAL A 1 87 ? -14.072 -3.432 52.981 1.00 89.25 87 VAL A C 1
ATOM 685 O O . VAL A 1 87 ? -14.936 -4.234 53.345 1.00 89.25 87 VAL A O 1
ATOM 688 N N . GLN A 1 88 ? -13.541 -2.532 53.814 1.00 92.81 88 GLN A N 1
ATOM 689 C CA . GLN A 1 88 ? -13.975 -2.387 55.207 1.00 92.81 88 GLN A CA 1
ATOM 690 C C . GLN A 1 88 ? -15.450 -1.974 55.295 1.00 92.81 88 GLN A C 1
ATOM 692 O O . GLN A 1 88 ? -16.204 -2.540 56.090 1.00 92.81 88 GLN A O 1
ATOM 697 N N . ASP A 1 89 ? -15.889 -1.050 54.438 1.00 93.62 89 ASP A N 1
ATOM 698 C CA . ASP A 1 89 ? -17.280 -0.603 54.387 1.00 93.62 89 ASP A CA 1
ATOM 699 C C . ASP A 1 89 ? -18.238 -1.725 53.963 1.00 93.62 89 ASP A C 1
ATOM 701 O O . ASP A 1 89 ? -19.301 -1.881 54.571 1.00 93.62 89 ASP A O 1
ATOM 705 N N . LEU A 1 90 ? -17.846 -2.566 52.999 1.00 88.88 90 LEU A N 1
ATOM 706 C CA . LEU A 1 90 ? -18.604 -3.769 52.636 1.00 88.88 90 LEU A CA 1
ATOM 707 C C . LEU A 1 90 ? -18.644 -4.809 53.755 1.00 88.88 90 LEU A C 1
ATOM 709 O O . LEU A 1 90 ? -19.673 -5.451 53.963 1.00 88.88 90 LEU A O 1
ATOM 713 N N . ALA A 1 91 ? -17.547 -4.986 54.492 1.00 90.38 91 ALA A N 1
ATOM 714 C CA . ALA A 1 91 ? -17.522 -5.891 55.635 1.00 90.38 91 ALA A CA 1
ATOM 715 C C . ALA A 1 91 ? -18.481 -5.415 56.741 1.00 90.38 91 ALA A C 1
ATOM 717 O O . ALA A 1 91 ? -19.196 -6.233 57.324 1.00 90.38 91 ALA A O 1
ATOM 718 N N . CYS A 1 92 ? -18.552 -4.104 56.996 1.00 92.75 92 CYS A N 1
ATOM 719 C CA . CYS A 1 92 ? -19.544 -3.511 57.895 1.00 92.75 92 CYS A CA 1
ATOM 720 C C . CYS A 1 92 ? -20.974 -3.710 57.376 1.00 92.75 92 CYS A C 1
ATOM 722 O O . CYS A 1 92 ? -21.835 -4.131 58.147 1.00 92.75 92 CYS A O 1
ATOM 724 N N . LEU A 1 93 ? -21.215 -3.494 56.076 1.00 89.50 93 LEU A N 1
ATOM 725 C CA . LEU A 1 93 ? -22.521 -3.740 55.458 1.00 89.50 93 LEU A CA 1
ATOM 726 C C . LEU A 1 93 ? -22.954 -5.197 55.653 1.00 89.50 93 LEU A C 1
ATOM 728 O O . LEU A 1 93 ? -24.059 -5.460 56.116 1.00 89.50 93 LEU A O 1
ATOM 732 N N . ARG A 1 94 ? -22.057 -6.150 55.382 1.00 87.38 94 ARG A N 1
ATOM 733 C CA . ARG A 1 94 ? -22.306 -7.581 55.591 1.00 87.38 94 ARG A CA 1
ATOM 734 C C . ARG A 1 94 ? -22.635 -7.900 57.052 1.00 87.38 94 ARG A C 1
ATOM 736 O O . ARG A 1 94 ? -23.549 -8.678 57.303 1.00 87.38 94 ARG A O 1
ATOM 743 N N . LYS A 1 95 ? -21.925 -7.304 58.017 1.00 89.75 95 LYS A N 1
ATOM 744 C CA . LYS A 1 95 ? -22.212 -7.488 59.453 1.00 89.75 95 LYS A CA 1
ATOM 745 C C . LYS A 1 95 ? -23.601 -6.970 59.836 1.00 89.75 95 LYS A C 1
ATOM 747 O O . LYS A 1 95 ? -24.283 -7.649 60.596 1.00 89.75 95 LYS A O 1
ATOM 752 N N . LEU A 1 96 ? -24.026 -5.822 59.297 1.00 87.00 96 LEU A N 1
ATOM 753 C CA . LEU A 1 96 ? -25.376 -5.286 59.523 1.00 87.00 96 LEU A CA 1
ATOM 754 C C . LEU A 1 96 ? -26.464 -6.157 58.894 1.00 87.00 96 LEU A C 1
ATOM 756 O O . LEU A 1 96 ? -27.530 -6.326 59.476 1.00 87.00 96 LEU A O 1
ATOM 760 N N . LEU A 1 97 ? -26.189 -6.709 57.713 1.00 82.62 97 LEU A N 1
ATOM 761 C CA . LEU A 1 97 ? -27.113 -7.563 56.970 1.00 82.62 97 LEU A CA 1
ATOM 762 C C . LEU A 1 97 ? -27.256 -8.975 57.573 1.00 82.62 97 LEU A C 1
ATOM 764 O O . LEU A 1 97 ? -28.289 -9.614 57.385 1.00 82.62 97 LEU A O 1
ATOM 768 N N . GLY A 1 98 ? -26.271 -9.435 58.352 1.00 80.06 98 GLY A N 1
ATOM 769 C CA . GLY A 1 98 ? -26.253 -10.761 58.974 1.00 80.06 98 GLY A CA 1
ATOM 770 C C . GLY A 1 98 ? -25.653 -11.843 58.067 1.00 80.06 98 GLY A C 1
ATOM 771 O O . GLY A 1 98 ? -25.502 -11.668 56.858 1.00 80.06 98 GLY A O 1
ATOM 772 N N . ASN A 1 99 ? -25.261 -12.980 58.652 1.00 75.00 99 ASN A N 1
ATOM 773 C CA . ASN A 1 99 ? -24.678 -14.087 57.889 1.00 75.00 99 ASN A CA 1
ATOM 774 C C . ASN A 1 99 ? -25.776 -14.892 57.162 1.00 75.00 99 ASN A C 1
ATOM 776 O O . ASN A 1 99 ? -26.676 -15.401 57.828 1.00 75.00 99 ASN A O 1
ATOM 780 N N . PRO A 1 100 ? -25.685 -15.085 55.831 1.00 60.91 100 PRO A N 1
ATOM 781 C CA . PRO A 1 100 ? -26.667 -15.862 55.065 1.00 60.91 100 PRO A CA 1
ATOM 782 C C . PRO A 1 100 ? -26.717 -17.361 55.398 1.00 60.91 100 PRO A C 1
ATOM 784 O O . PRO A 1 100 ? -27.656 -18.044 54.999 1.00 60.91 100 PRO A O 1
ATOM 787 N N . GLU A 1 101 ? -25.701 -17.895 56.076 1.00 62.12 101 GLU A N 1
ATOM 788 C CA . GLU A 1 101 ? -25.465 -19.342 56.161 1.00 62.12 101 GLU A CA 1
ATOM 789 C C . GLU A 1 101 ? -26.321 -20.070 57.214 1.00 62.12 101 GLU A C 1
ATOM 791 O O . GLU A 1 101 ? -26.434 -21.294 57.171 1.00 62.12 101 GLU A O 1
ATOM 796 N N . SER A 1 102 ? -27.009 -19.363 58.116 1.00 56.38 102 SER A N 1
ATOM 797 C CA . SER A 1 102 ? -27.927 -19.994 59.072 1.00 56.38 102 SER A CA 1
ATOM 798 C C . SER A 1 102 ? -29.330 -20.195 58.470 1.00 56.38 102 SER A C 1
ATOM 800 O O . SER A 1 102 ? -30.255 -19.426 58.699 1.00 56.38 102 SER A O 1
ATOM 802 N N . SER A 1 103 ? -29.502 -21.279 57.704 1.00 51.12 103 SER A N 1
ATOM 803 C CA . SER A 1 103 ? -30.802 -21.830 57.264 1.00 51.12 103 SER A CA 1
ATOM 804 C C . SER A 1 103 ? -31.780 -20.807 56.648 1.00 51.12 103 SER A C 1
ATOM 806 O O . SER A 1 103 ? -32.793 -20.410 57.236 1.00 51.12 103 SER A O 1
ATOM 808 N N . ALA A 1 104 ? -31.515 -20.439 55.391 1.00 54.19 104 ALA A N 1
ATOM 809 C CA . ALA A 1 104 ? -32.333 -19.532 54.580 1.00 54.19 104 ALA A CA 1
ATOM 810 C C . ALA A 1 104 ? -33.837 -19.895 54.511 1.00 54.19 104 ALA A C 1
ATOM 812 O O . ALA A 1 104 ? -34.665 -19.021 54.258 1.00 54.19 104 ALA A O 1
ATOM 813 N N . LYS A 1 105 ? -34.224 -21.152 54.786 1.00 58.88 105 LYS A N 1
ATOM 814 C CA . LYS A 1 105 ? -35.634 -21.583 54.791 1.00 58.88 105 LYS A CA 1
ATOM 815 C C . LYS A 1 105 ? -36.422 -21.155 56.035 1.00 58.88 105 LYS A C 1
ATOM 817 O O . LYS A 1 105 ? -37.620 -20.923 55.918 1.00 58.88 105 LYS A O 1
ATOM 822 N N . HIS A 1 106 ? -35.791 -21.009 57.203 1.00 58.75 106 HIS A N 1
ATOM 823 C CA . HIS A 1 106 ? -36.495 -20.586 58.426 1.00 58.75 106 HIS A CA 1
ATOM 824 C C . HIS A 1 106 ? -36.354 -19.087 58.725 1.00 58.75 106 HIS A C 1
ATOM 826 O O . HIS A 1 106 ? -37.215 -18.516 59.397 1.00 58.75 106 HIS A O 1
ATOM 832 N N . ALA A 1 107 ? -35.318 -18.430 58.194 1.00 55.53 107 ALA A N 1
ATOM 833 C CA . ALA A 1 107 ? -35.112 -16.995 58.369 1.00 55.53 107 ALA A CA 1
ATOM 834 C C . ALA A 1 107 ? -36.170 -16.155 57.625 1.00 55.53 107 ALA A C 1
ATOM 836 O O . ALA A 1 107 ? -36.748 -15.248 58.219 1.00 55.53 107 ALA A O 1
ATOM 837 N N . PHE A 1 108 ? -36.517 -16.497 56.377 1.00 57.84 108 PHE A N 1
ATOM 838 C CA . PHE A 1 108 ? -37.479 -15.718 55.580 1.00 57.84 108 PHE A CA 1
ATOM 839 C C . PHE A 1 108 ? -38.875 -15.623 56.219 1.00 57.84 108 PHE A C 1
ATOM 841 O O . PHE A 1 108 ? -39.450 -14.535 56.276 1.00 57.84 108 PHE A O 1
ATOM 848 N N . ASN A 1 109 ? -39.376 -16.716 56.806 1.00 59.69 109 ASN A N 1
ATOM 849 C CA . ASN A 1 109 ? -40.690 -16.735 57.464 1.00 59.69 109 ASN A CA 1
ATOM 850 C C . ASN A 1 109 ? -40.723 -15.978 58.807 1.00 59.69 109 ASN A C 1
ATOM 852 O O . ASN A 1 109 ? -41.798 -15.599 59.262 1.00 59.69 109 ASN A O 1
ATOM 856 N N . ARG A 1 110 ? -39.568 -15.715 59.441 1.00 56.91 110 ARG A N 1
ATOM 857 C CA . ARG A 1 110 ? -39.469 -14.859 60.643 1.00 56.91 110 ARG A CA 1
ATOM 858 C C . ARG A 1 110 ? -39.173 -13.393 60.323 1.00 56.91 110 ARG A C 1
ATOM 860 O O . ARG A 1 110 ? -39.462 -12.525 61.144 1.00 56.91 110 ARG A O 1
ATOM 867 N N . PHE A 1 111 ? -38.596 -13.113 59.157 1.00 53.88 111 PHE A N 1
ATOM 868 C CA . PHE A 1 111 ? -38.183 -11.767 58.765 1.00 53.88 111 PHE A CA 1
ATOM 869 C C . PHE A 1 111 ? -39.359 -10.919 58.242 1.00 53.88 111 PHE A C 1
ATOM 871 O O . PHE A 1 111 ? -39.418 -9.728 58.542 1.00 53.88 111 PHE A O 1
ATOM 878 N N . GLY A 1 112 ? -40.358 -11.512 57.577 1.00 55.28 112 GLY A N 1
ATOM 879 C CA . GLY A 1 112 ? -41.478 -10.769 56.968 1.00 55.28 112 GLY A CA 1
ATOM 880 C C . GLY A 1 112 ? -42.257 -9.823 57.902 1.00 55.28 112 GLY A C 1
ATOM 881 O O . GLY A 1 112 ? -42.726 -8.782 57.454 1.00 55.28 112 GLY A O 1
ATOM 882 N N . THR A 1 113 ? -42.349 -10.121 59.204 1.00 55.41 113 THR A N 1
ATOM 883 C CA . THR A 1 113 ? -43.089 -9.298 60.186 1.00 55.41 113 THR A CA 1
ATOM 884 C C . THR A 1 113 ? -42.212 -8.464 61.127 1.00 55.41 113 THR A C 1
ATOM 886 O O . THR A 1 113 ? -42.718 -7.518 61.724 1.00 55.41 113 THR A O 1
ATOM 889 N N . ARG A 1 114 ? -40.904 -8.744 61.251 1.00 50.53 114 ARG A N 1
ATOM 890 C CA . ARG A 1 114 ? -39.979 -7.999 62.144 1.00 50.53 114 ARG A CA 1
ATOM 891 C C . ARG A 1 114 ? -38.981 -7.089 61.423 1.00 50.53 114 ARG A C 1
ATOM 893 O O . ARG A 1 114 ? -38.366 -6.241 62.065 1.00 50.53 114 ARG A O 1
ATOM 900 N N . VAL A 1 115 ? -38.836 -7.206 60.104 1.00 50.53 115 VAL A N 1
ATOM 901 C CA . VAL A 1 115 ? -37.841 -6.435 59.331 1.00 50.53 115 VAL A CA 1
ATOM 902 C C . VAL A 1 115 ? -38.117 -4.935 59.296 1.00 50.53 115 VAL A C 1
ATOM 904 O O . VAL A 1 115 ? -37.164 -4.164 59.255 1.00 50.53 115 VAL A O 1
ATOM 907 N N . LYS A 1 116 ? -39.375 -4.498 59.438 1.00 50.72 116 LYS A N 1
ATOM 908 C CA . LYS A 1 116 ? -39.706 -3.064 59.541 1.00 50.72 116 LYS A CA 1
ATOM 909 C C . LYS A 1 116 ? -39.111 -2.363 60.776 1.00 50.72 116 LYS A C 1
ATOM 911 O O . LYS A 1 116 ? -39.132 -1.144 60.818 1.00 50.72 116 LYS A O 1
ATOM 916 N N . SER A 1 117 ? -38.601 -3.098 61.772 1.00 47.44 117 SER A N 1
ATOM 917 C CA . SER A 1 117 ? -38.190 -2.540 63.072 1.00 47.44 117 SER A CA 1
ATOM 918 C C . SER A 1 117 ? -36.697 -2.682 63.410 1.00 47.44 117 SER A C 1
ATOM 920 O O . SER A 1 117 ? -36.272 -2.077 64.392 1.00 47.44 117 SER A O 1
ATOM 922 N N . VAL A 1 118 ? -35.897 -3.475 62.682 1.00 54.66 118 VAL A N 1
ATOM 923 C CA . VAL A 1 118 ? -34.581 -3.921 63.208 1.00 54.66 118 VAL A CA 1
ATOM 924 C C . VAL A 1 118 ? -33.374 -3.535 62.353 1.00 54.66 118 VAL A C 1
ATOM 926 O O . VAL A 1 118 ? -32.266 -3.468 62.887 1.00 54.66 118 VAL A O 1
ATOM 929 N N . PHE A 1 119 ? -33.538 -3.195 61.072 1.00 62.88 119 PHE A N 1
ATOM 930 C CA . PHE A 1 119 ? -32.436 -2.523 60.387 1.00 62.88 119 PHE A CA 1
ATOM 931 C C . PHE A 1 119 ? -32.340 -1.108 60.936 1.00 62.88 119 PHE A C 1
ATOM 933 O O . PHE A 1 119 ? -33.273 -0.319 60.815 1.00 62.88 119 PHE A O 1
ATOM 940 N N . ARG A 1 120 ? -31.210 -0.801 61.576 1.00 82.19 120 ARG A N 1
ATOM 941 C CA . ARG A 1 120 ? -30.857 0.563 61.961 1.00 82.19 120 ARG A CA 1
ATOM 942 C C . ARG A 1 120 ? -30.677 1.357 60.671 1.00 82.19 120 ARG A C 1
ATOM 944 O O . ARG A 1 120 ? -29.574 1.461 60.150 1.00 82.19 120 ARG A O 1
ATOM 951 N N . GLU A 1 121 ? -31.776 1.875 60.137 1.00 82.75 121 GLU A N 1
ATOM 952 C CA . GLU A 1 121 ? -31.848 2.585 58.858 1.00 82.75 121 GLU A CA 1
ATOM 953 C C . GLU A 1 121 ? -30.791 3.690 58.774 1.00 82.75 121 GLU A C 1
ATOM 955 O O . GLU A 1 121 ? -30.100 3.837 57.772 1.00 82.75 121 GLU A O 1
ATOM 960 N N . LYS A 1 122 ? -30.557 4.373 59.899 1.00 87.00 122 LYS A N 1
ATOM 961 C CA . LYS A 1 122 ? -29.483 5.354 60.055 1.00 87.00 122 LYS A CA 1
ATOM 962 C C . LYS A 1 122 ? -28.087 4.782 59.771 1.00 87.00 122 LYS A C 1
ATOM 964 O O . LYS A 1 122 ? -27.303 5.436 59.095 1.00 87.00 122 LYS A O 1
ATOM 969 N N . GLU A 1 123 ? -27.761 3.590 60.269 1.00 89.88 123 GLU A N 1
ATOM 970 C CA . GLU A 1 123 ? -26.461 2.950 60.015 1.00 89.88 123 GLU A CA 1
ATOM 971 C C . GLU A 1 123 ? -26.346 2.476 58.565 1.00 89.88 123 GLU A C 1
ATOM 973 O O . GLU A 1 123 ? -25.293 2.628 57.948 1.00 89.88 123 GLU A O 1
ATOM 978 N N . LEU A 1 124 ? -27.437 1.954 57.995 1.00 87.50 124 LEU A N 1
ATOM 979 C CA . LEU A 1 124 ? -27.479 1.545 56.593 1.00 87.50 124 LEU A CA 1
ATOM 980 C C . LEU A 1 124 ? -27.245 2.744 55.660 1.00 87.50 124 LEU A C 1
ATOM 982 O O . LEU A 1 124 ? -26.413 2.666 54.755 1.00 87.50 124 LEU A O 1
ATOM 986 N N . ASN A 1 125 ? -27.913 3.866 55.934 1.00 87.38 125 ASN A N 1
ATOM 987 C CA . ASN A 1 125 ? -27.742 5.117 55.200 1.00 87.38 125 ASN A CA 1
ATOM 988 C C . ASN A 1 125 ? -26.311 5.650 55.343 1.00 87.38 125 ASN A C 1
ATOM 990 O O . ASN A 1 125 ? -25.683 5.972 54.339 1.00 87.38 125 ASN A O 1
ATOM 994 N N . GLN A 1 126 ? -25.739 5.632 56.553 1.00 92.62 126 GLN A N 1
ATOM 995 C CA . GLN A 1 126 ? -24.341 6.024 56.771 1.00 92.62 126 GLN A CA 1
ATOM 996 C C . GLN A 1 126 ? -23.356 5.165 55.970 1.00 92.62 126 GLN A C 1
ATOM 998 O O . GLN A 1 126 ? -22.425 5.698 55.366 1.00 92.62 126 GLN A O 1
ATOM 1003 N N . ILE A 1 127 ? -23.539 3.840 55.937 1.00 91.62 127 ILE A N 1
ATOM 1004 C CA . ILE A 1 127 ? -22.685 2.968 55.124 1.00 91.62 127 ILE A CA 1
ATOM 1005 C C . ILE A 1 127 ? -22.885 3.260 53.639 1.00 91.62 127 ILE A C 1
ATOM 1007 O O . ILE A 1 127 ? -21.897 3.359 52.916 1.00 91.62 127 ILE A O 1
ATOM 1011 N N . SER A 1 128 ? -24.124 3.448 53.186 1.00 88.38 128 SER A N 1
ATOM 1012 C CA . SER A 1 128 ? -24.413 3.790 51.793 1.00 88.38 128 SER A CA 1
ATOM 1013 C C . SER A 1 128 ? -23.730 5.096 51.369 1.00 88.38 128 SER A C 1
ATOM 1015 O O . SER A 1 128 ? -23.102 5.140 50.314 1.00 88.38 128 SER A O 1
ATOM 1017 N N . GLU A 1 129 ? -23.785 6.139 52.199 1.00 90.06 129 GLU A N 1
ATOM 1018 C CA . GLU A 1 129 ? -23.099 7.415 51.957 1.00 90.06 129 GLU A CA 1
ATOM 1019 C C . GLU A 1 129 ? -21.574 7.263 51.926 1.00 90.06 129 GLU A C 1
ATOM 1021 O O . GLU A 1 129 ? -20.893 7.908 51.128 1.00 90.06 129 GLU A O 1
ATOM 1026 N N . ARG A 1 130 ? -20.996 6.415 52.789 1.00 94.19 130 ARG A N 1
ATOM 1027 C CA . ARG A 1 130 ? -19.558 6.112 52.729 1.00 94.19 130 ARG A CA 1
ATOM 1028 C C . ARG A 1 130 ? -19.200 5.381 51.439 1.00 94.19 130 ARG A C 1
ATOM 1030 O O . ARG A 1 130 ? -18.287 5.829 50.757 1.00 94.19 130 ARG A O 1
ATOM 1037 N N . LEU A 1 131 ? -19.937 4.332 51.064 1.00 88.88 131 LEU A N 1
ATOM 1038 C CA . LEU A 1 131 ? -19.696 3.579 49.827 1.00 88.88 131 LEU A CA 1
ATOM 1039 C C . LEU A 1 131 ? -19.780 4.487 48.591 1.00 88.88 131 LEU A C 1
ATOM 1041 O O . LEU A 1 131 ? -18.952 4.364 47.688 1.00 88.88 131 LEU A O 1
ATOM 1045 N N . ASP A 1 132 ? -20.733 5.423 48.555 1.00 87.75 132 ASP A N 1
ATOM 1046 C CA . ASP A 1 132 ? -20.836 6.374 47.446 1.00 87.75 132 ASP A CA 1
ATOM 1047 C C . ASP A 1 132 ? -19.687 7.395 47.446 1.00 87.75 132 ASP A C 1
ATOM 1049 O O . ASP A 1 132 ? -19.100 7.647 46.394 1.00 87.75 132 ASP A O 1
ATOM 1053 N N . ARG A 1 133 ? -19.259 7.895 48.615 1.00 92.81 133 ARG A N 1
ATOM 1054 C CA . ARG A 1 133 ? -18.040 8.720 48.721 1.00 92.81 133 ARG A CA 1
ATOM 1055 C C . ARG A 1 133 ? -16.794 7.983 48.227 1.00 92.81 133 ARG A C 1
ATOM 1057 O O . ARG A 1 133 ? -16.028 8.561 47.463 1.00 92.81 133 ARG A O 1
ATOM 1064 N N . ARG A 1 134 ? -16.618 6.703 48.581 1.00 91.88 134 ARG A N 1
ATOM 1065 C CA . ARG A 1 134 ? -15.509 5.862 48.084 1.00 91.88 134 ARG A CA 1
ATOM 1066 C C . ARG A 1 134 ? -15.568 5.682 46.570 1.00 91.88 134 ARG A C 1
ATOM 1068 O O . ARG A 1 134 ? -14.550 5.776 45.889 1.00 91.88 134 ARG A O 1
ATOM 1075 N N . ARG A 1 135 ? -16.766 5.476 46.016 1.00 89.25 135 ARG A N 1
ATOM 1076 C CA . ARG A 1 135 ? -16.977 5.409 44.562 1.00 89.25 135 ARG A CA 1
ATOM 1077 C C . ARG A 1 135 ? -16.541 6.701 43.871 1.00 89.25 135 ARG A C 1
ATOM 1079 O O . ARG A 1 135 ? -15.867 6.632 42.844 1.00 89.25 135 ARG A O 1
ATOM 1086 N N . LEU A 1 136 ? -16.930 7.853 44.415 1.00 89.75 136 LEU A N 1
ATOM 1087 C CA . LEU A 1 136 ? -16.542 9.160 43.884 1.00 89.75 136 LEU A CA 1
ATOM 1088 C C . LEU A 1 136 ? -15.026 9.377 43.984 1.00 89.75 136 LEU A C 1
ATOM 1090 O O . LEU A 1 136 ? -14.424 9.748 42.981 1.00 89.75 136 LEU A O 1
ATOM 1094 N N . GLY A 1 137 ? -14.404 9.036 45.119 1.00 92.81 137 GLY A N 1
ATOM 1095 C CA . GLY A 1 137 ? -12.950 9.116 45.303 1.00 92.81 137 GLY A CA 1
ATOM 1096 C C . GLY A 1 137 ? -12.173 8.270 44.290 1.00 92.81 137 GLY A C 1
ATOM 1097 O O . GLY A 1 137 ? -11.281 8.771 43.609 1.00 92.81 137 GLY A O 1
ATOM 1098 N N . MET A 1 138 ? -12.574 7.010 44.081 1.00 92.50 138 MET A N 1
ATOM 1099 C CA . MET A 1 138 ? -11.979 6.168 43.033 1.00 92.50 138 MET A CA 1
ATOM 1100 C C . MET A 1 138 ? -12.158 6.772 41.633 1.00 92.50 138 MET A C 1
ATOM 1102 O O . MET A 1 138 ? -11.237 6.735 40.818 1.00 92.50 138 MET A O 1
ATOM 1106 N N . SER A 1 139 ? -13.330 7.344 41.339 1.00 89.81 139 SER A N 1
ATOM 1107 C CA . SER A 1 139 ? -13.597 7.988 40.049 1.00 89.81 139 SER A CA 1
ATOM 1108 C C . SER A 1 139 ? -12.727 9.227 39.822 1.00 89.81 139 SER A C 1
ATOM 1110 O O . SER A 1 139 ? -12.288 9.462 38.697 1.00 89.81 139 SER A O 1
ATOM 1112 N N . GLU A 1 140 ? -12.470 10.016 40.864 1.00 93.62 140 GLU A N 1
ATOM 1113 C CA . GLU A 1 140 ? -11.608 11.199 40.808 1.00 93.62 140 GLU A CA 1
ATOM 1114 C C . GLU A 1 140 ? -10.143 10.818 40.563 1.00 93.62 140 GLU A C 1
ATOM 1116 O O . GLU A 1 140 ? -9.487 11.392 39.686 1.00 93.62 140 GLU A O 1
ATOM 1121 N N . ILE A 1 141 ? -9.651 9.786 41.254 1.00 93.38 141 ILE A N 1
ATOM 1122 C CA . ILE A 1 141 ? -8.301 9.249 41.042 1.00 93.38 141 ILE A CA 1
ATOM 1123 C C . ILE A 1 141 ? -8.150 8.738 39.603 1.00 93.38 141 ILE A C 1
ATOM 1125 O O . ILE A 1 141 ? -7.197 9.095 38.912 1.00 93.38 141 ILE A O 1
ATOM 1129 N N . LEU A 1 142 ? -9.121 7.966 39.104 1.00 91.00 142 LEU A N 1
ATOM 1130 C CA . LEU A 1 142 ? -9.111 7.475 37.722 1.00 91.00 142 LEU A CA 1
ATOM 1131 C C . LEU A 1 142 ? -9.165 8.607 36.692 1.00 91.00 142 LEU A C 1
ATOM 1133 O O . LEU A 1 142 ? -8.458 8.554 35.686 1.00 91.00 142 LEU A O 1
ATOM 1137 N N . SER A 1 143 ? -9.965 9.645 36.944 1.00 91.44 143 SER A N 1
ATOM 1138 C CA . SER A 1 143 ? -10.000 10.841 36.097 1.00 91.44 143 SER A CA 1
ATOM 1139 C C . SER A 1 143 ? -8.644 11.551 36.078 1.00 91.44 143 SER A C 1
ATOM 1141 O O . SER A 1 143 ? -8.230 12.060 35.038 1.00 91.44 143 SER A O 1
ATOM 1143 N N . THR A 1 144 ? -7.946 11.594 37.211 1.00 93.06 144 THR A N 1
ATOM 1144 C CA . THR A 1 144 ? -6.616 12.206 37.322 1.00 93.06 144 THR A CA 1
ATOM 1145 C C . THR A 1 144 ? -5.573 11.413 36.534 1.00 93.06 144 THR A C 1
ATOM 1147 O O . THR A 1 144 ? -4.838 12.003 35.740 1.00 93.06 144 THR A O 1
ATOM 11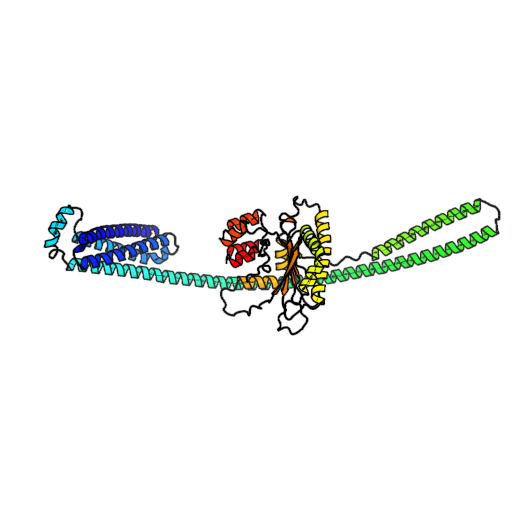50 N N . ILE A 1 145 ? -5.575 10.079 36.661 1.00 92.38 145 ILE A N 1
ATOM 1151 C CA . ILE A 1 145 ? -4.731 9.174 35.863 1.00 92.38 145 ILE A CA 1
ATOM 1152 C C . ILE A 1 145 ? -4.996 9.376 34.362 1.00 92.38 145 ILE A C 1
ATOM 1154 O O . ILE A 1 145 ? -4.054 9.539 33.586 1.00 92.38 145 ILE A O 1
ATOM 1158 N N . GLY A 1 146 ? -6.270 9.430 33.956 1.00 91.38 146 GLY A N 1
ATOM 1159 C CA . GLY A 1 146 ? -6.668 9.660 32.564 1.00 91.38 146 GLY A CA 1
ATOM 1160 C C . GLY A 1 146 ? -6.117 10.970 31.998 1.00 91.38 146 GLY A C 1
ATOM 1161 O O . GLY A 1 146 ? -5.405 10.954 30.999 1.00 91.38 146 GLY A O 1
ATOM 1162 N N . ARG A 1 147 ? -6.336 12.096 32.691 1.00 92.06 147 ARG A N 1
ATOM 1163 C CA . ARG A 1 147 ? -5.814 13.408 32.261 1.00 92.06 147 ARG A CA 1
ATOM 1164 C C . ARG A 1 147 ? -4.293 13.428 32.164 1.00 92.06 147 ARG A C 1
ATOM 1166 O O . ARG A 1 147 ? -3.740 14.057 31.267 1.00 92.06 147 ARG A O 1
ATOM 1173 N N . HIS A 1 148 ? -3.606 12.769 33.092 1.00 92.88 148 HIS A N 1
ATOM 1174 C CA . HIS A 1 148 ? -2.151 12.741 33.073 1.00 92.88 148 HIS A CA 1
ATOM 1175 C C . HIS A 1 148 ? -1.609 11.882 31.916 1.00 92.88 148 HIS A C 1
ATOM 1177 O O . HIS A 1 148 ? -0.638 12.285 31.279 1.00 92.88 148 HIS A O 1
ATOM 1183 N N . ASN A 1 149 ? -2.280 10.780 31.558 1.00 90.56 149 ASN A N 1
ATOM 1184 C CA . ASN A 1 149 ? -1.971 10.033 30.331 1.00 90.56 149 ASN A CA 1
ATOM 1185 C C . ASN A 1 149 ? -2.195 10.854 29.067 1.00 90.56 149 ASN A C 1
ATOM 1187 O O . ASN A 1 149 ? -1.371 10.793 28.156 1.00 90.56 149 ASN A O 1
ATOM 1191 N N . ASP A 1 150 ? -3.294 11.605 29.003 1.00 90.00 150 ASP A N 1
ATOM 1192 C CA . ASP A 1 150 ? -3.595 12.447 27.847 1.00 90.00 150 ASP A CA 1
ATOM 1193 C C . ASP A 1 150 ? -2.503 13.507 27.664 1.00 90.00 150 ASP A C 1
ATOM 1195 O O . ASP A 1 150 ? -1.988 13.686 26.560 1.00 90.00 150 ASP A O 1
ATOM 1199 N N . LEU A 1 151 ? -2.073 14.147 28.758 1.00 93.31 151 LEU A N 1
ATOM 1200 C CA . LEU A 1 151 ? -0.962 15.101 28.745 1.00 93.31 151 LEU A CA 1
ATOM 1201 C C . LEU A 1 151 ? 0.357 14.453 28.309 1.00 93.31 151 LEU A C 1
ATOM 1203 O O . LEU A 1 151 ? 1.088 15.037 27.511 1.00 93.31 151 LEU A O 1
ATOM 1207 N N . GLU A 1 152 ? 0.671 13.256 28.800 1.00 90.75 152 GLU A N 1
ATOM 1208 C CA . GLU A 1 152 ? 1.909 12.562 28.433 1.00 90.75 152 GLU A CA 1
ATOM 1209 C C . GLU A 1 152 ? 1.902 12.098 26.970 1.00 90.75 152 GLU A C 1
ATOM 1211 O O . GLU A 1 152 ? 2.900 12.225 26.254 1.00 90.75 152 GLU A O 1
ATOM 1216 N N . THR A 1 153 ? 0.744 11.657 26.482 1.00 88.75 153 THR A N 1
ATOM 1217 C CA . THR A 1 153 ? 0.531 11.326 25.069 1.00 88.75 153 THR A CA 1
ATOM 1218 C C . THR A 1 153 ? 0.692 12.570 24.199 1.00 88.75 153 THR A C 1
ATOM 1220 O O . THR A 1 153 ? 1.381 12.520 23.183 1.00 88.75 153 THR A O 1
ATOM 1223 N N . GLN A 1 154 ? 0.139 13.715 24.611 1.00 92.56 154 GLN A N 1
ATOM 1224 C CA . GLN A 1 154 ? 0.319 14.988 23.908 1.00 92.56 154 GLN A CA 1
ATOM 1225 C C . GLN A 1 154 ? 1.787 15.433 23.871 1.00 92.56 154 GLN A C 1
ATOM 1227 O O . GLN A 1 154 ? 2.261 15.868 22.820 1.00 92.56 154 GLN A O 1
ATOM 1232 N N . ARG A 1 155 ? 2.535 15.293 24.975 1.00 94.38 155 ARG A N 1
ATOM 1233 C CA . ARG A 1 155 ? 3.981 15.582 25.005 1.00 94.38 155 ARG A CA 1
ATOM 1234 C C . ARG A 1 155 ? 4.757 14.668 24.064 1.00 94.38 155 ARG A C 1
ATOM 1236 O O . ARG A 1 155 ? 5.583 15.154 23.296 1.00 94.38 155 ARG A O 1
ATOM 1243 N N . SER A 1 156 ? 4.448 13.373 24.084 1.00 91.75 156 SER A N 1
ATOM 1244 C CA . SER A 1 156 ? 5.077 12.379 23.210 1.00 91.75 156 SER A CA 1
ATOM 1245 C C . SER A 1 156 ? 4.799 12.680 21.737 1.00 91.75 156 SER A C 1
ATOM 1247 O O . SER A 1 156 ? 5.723 12.710 20.928 1.00 91.75 156 SER A O 1
ATOM 1249 N N . LEU A 1 157 ? 3.548 12.994 21.388 1.00 90.38 157 LEU A N 1
ATOM 1250 C CA . LEU A 1 157 ? 3.165 13.391 20.032 1.00 90.38 157 LEU A CA 1
ATOM 1251 C C . LEU A 1 157 ? 3.890 14.661 19.582 1.00 90.38 157 LEU A C 1
ATOM 1253 O O . LEU A 1 157 ? 4.400 14.703 18.464 1.00 90.38 157 LEU A O 1
ATOM 1257 N N . LYS A 1 158 ? 3.988 15.672 20.450 1.00 96.19 158 LYS A N 1
ATOM 1258 C CA . LYS A 1 158 ? 4.723 16.904 20.146 1.00 96.19 158 LYS A CA 1
ATOM 1259 C C . LYS A 1 158 ? 6.214 16.632 19.919 1.00 96.19 158 LYS A C 1
ATOM 1261 O O . LYS A 1 158 ? 6.776 17.130 18.948 1.00 96.19 158 LYS A O 1
ATOM 1266 N N . SER A 1 159 ? 6.834 15.795 20.751 1.00 95.75 159 SER A N 1
ATOM 1267 C CA . SER A 1 159 ? 8.236 15.390 20.582 1.00 95.75 159 SER A CA 1
ATOM 1268 C C . SER A 1 159 ? 8.459 14.635 19.265 1.00 95.75 159 SER A C 1
ATOM 1270 O O . SER A 1 159 ? 9.385 14.951 18.520 1.00 95.75 159 SER A O 1
ATOM 1272 N N . ILE A 1 160 ? 7.566 13.703 18.911 1.00 90.81 160 ILE A N 1
ATOM 1273 C CA . ILE A 1 160 ? 7.612 12.988 17.626 1.00 90.81 160 ILE A CA 1
ATOM 1274 C C . ILE A 1 160 ? 7.477 13.964 16.449 1.00 90.81 160 ILE A C 1
ATOM 1276 O O . ILE A 1 160 ? 8.211 13.843 15.469 1.00 90.81 160 ILE A O 1
ATOM 1280 N N . GLN A 1 161 ? 6.586 14.954 16.540 1.00 93.38 161 GLN A N 1
ATOM 1281 C CA . GLN A 1 161 ? 6.425 15.985 15.509 1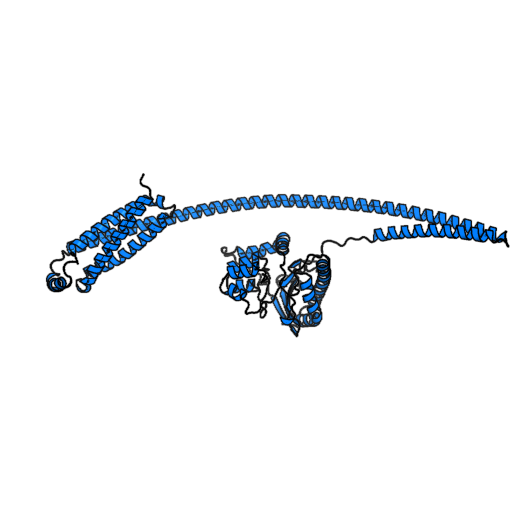.00 93.38 161 GLN A CA 1
ATOM 1282 C C . GLN A 1 161 ? 7.684 16.849 15.347 1.00 93.38 161 GLN A C 1
ATOM 1284 O O . GLN A 1 161 ? 8.071 17.166 14.220 1.00 93.38 161 GLN A O 1
ATOM 1289 N N . GLU A 1 162 ? 8.348 17.211 16.445 1.00 96.38 162 GLU A N 1
ATOM 1290 C CA . GLU A 1 162 ? 9.613 17.954 16.421 1.00 96.38 162 GLU A CA 1
ATOM 1291 C C . GLU A 1 162 ? 10.738 17.126 15.777 1.00 96.38 162 GLU A C 1
ATOM 1293 O O . GLU A 1 162 ? 11.427 17.624 14.882 1.00 96.38 162 GLU A O 1
ATOM 1298 N N . ILE A 1 163 ? 10.857 15.840 16.130 1.00 94.19 163 ILE A N 1
ATOM 1299 C CA . ILE A 1 163 ? 11.804 14.903 15.500 1.00 94.19 163 ILE A CA 1
ATOM 1300 C C . ILE A 1 163 ? 11.506 14.760 14.002 1.00 94.19 163 ILE A C 1
ATOM 1302 O O . ILE A 1 163 ? 12.409 14.864 13.174 1.00 94.19 163 ILE A O 1
ATOM 1306 N N . GLN A 1 164 ? 10.237 14.587 13.624 1.00 93.69 164 GLN A N 1
ATOM 1307 C CA . GLN A 1 164 ? 9.822 14.490 12.224 1.00 93.69 164 GLN A CA 1
ATOM 1308 C C . GLN A 1 164 ? 10.175 15.761 11.438 1.00 93.69 164 GLN A C 1
ATOM 1310 O O . GLN A 1 164 ? 10.609 15.679 10.285 1.00 93.69 164 GLN A O 1
ATOM 1315 N N . LYS A 1 165 ? 10.009 16.941 12.048 1.00 95.88 165 LYS A N 1
ATOM 1316 C CA . LYS A 1 165 ? 10.400 18.222 11.450 1.00 95.88 165 LYS A CA 1
ATOM 1317 C C . LYS A 1 165 ? 11.915 18.304 11.247 1.00 95.88 165 LYS A C 1
ATOM 1319 O O . LYS A 1 165 ? 12.335 18.747 10.179 1.00 95.88 165 LYS A O 1
ATOM 1324 N N . SER A 1 166 ? 12.709 17.834 12.212 1.00 96.75 166 SER A N 1
ATOM 1325 C CA . SER A 1 166 ? 14.173 17.751 12.093 1.00 96.75 166 SER A CA 1
ATOM 1326 C C . SER A 1 166 ? 14.593 16.821 10.953 1.00 96.75 166 SER A C 1
ATOM 1328 O O . SER A 1 166 ? 15.293 17.253 10.045 1.00 96.75 166 SER A O 1
ATOM 1330 N N . ILE A 1 167 ? 14.068 15.589 10.914 1.00 93.12 167 ILE A N 1
ATOM 1331 C CA . ILE A 1 167 ? 14.379 14.607 9.861 1.00 93.12 167 ILE A CA 1
ATOM 1332 C C . ILE A 1 167 ? 14.031 15.156 8.472 1.00 93.12 167 ILE A C 1
ATOM 1334 O O . ILE A 1 167 ? 14.791 14.986 7.522 1.00 93.12 167 ILE A O 1
ATOM 1338 N N . ARG A 1 168 ? 12.895 15.851 8.328 1.00 92.94 168 ARG A N 1
ATOM 1339 C CA . ARG A 1 168 ? 12.523 16.497 7.058 1.00 92.94 168 ARG A CA 1
ATOM 1340 C C . ARG A 1 168 ? 13.510 17.591 6.649 1.00 92.94 168 ARG A C 1
ATOM 1342 O O . ARG A 1 168 ? 13.802 17.710 5.460 1.00 92.94 168 ARG A O 1
ATOM 1349 N N . ALA A 1 169 ? 14.002 18.387 7.598 1.00 95.06 169 ALA A N 1
ATOM 1350 C CA . ALA A 1 169 ? 15.013 19.404 7.324 1.00 95.06 169 ALA A CA 1
ATOM 1351 C C . ALA A 1 169 ? 16.337 18.762 6.872 1.00 95.06 169 ALA A C 1
ATOM 1353 O O . ALA A 1 169 ? 16.891 19.178 5.853 1.00 95.06 169 ALA A O 1
ATOM 1354 N N . ASP A 1 170 ? 16.769 17.695 7.546 1.00 94.62 170 ASP A N 1
ATOM 1355 C CA . ASP A 1 170 ? 17.998 16.963 7.223 1.00 94.62 170 ASP A CA 1
ATOM 1356 C C . ASP A 1 170 ? 17.913 16.272 5.857 1.00 94.62 170 ASP A C 1
ATOM 1358 O O . ASP A 1 170 ? 18.826 16.384 5.037 1.00 94.62 170 ASP A O 1
ATOM 1362 N N . LEU A 1 171 ? 16.784 15.621 5.551 1.00 91.50 171 LEU A N 1
ATOM 1363 C CA . LEU A 1 171 ? 16.539 15.018 4.239 1.00 91.50 171 LEU A CA 1
ATOM 1364 C C . LEU A 1 171 ? 16.521 16.069 3.126 1.00 91.50 171 LEU A C 1
ATOM 1366 O O . LEU A 1 171 ? 17.081 15.837 2.055 1.00 91.50 171 LEU A O 1
ATOM 1370 N N . LYS A 1 172 ? 15.921 17.240 3.371 1.00 94.94 172 LYS A N 1
ATOM 1371 C CA . LYS A 1 172 ? 15.925 18.345 2.405 1.00 94.94 172 LYS A CA 1
ATOM 1372 C C . LYS A 1 172 ? 17.347 18.845 2.149 1.00 94.94 172 LYS A C 1
ATOM 1374 O O . LYS A 1 172 ? 17.711 19.031 0.989 1.00 94.94 172 LYS A O 1
ATOM 1379 N N . ALA A 1 173 ? 18.152 19.011 3.200 1.00 94.56 173 ALA A N 1
ATOM 1380 C CA . ALA A 1 173 ? 19.556 19.396 3.083 1.00 94.56 173 ALA A CA 1
ATOM 1381 C C . ALA A 1 173 ? 20.374 18.337 2.317 1.00 94.56 173 ALA A C 1
ATOM 1383 O O . ALA A 1 173 ? 21.095 18.667 1.372 1.00 94.56 173 ALA A O 1
ATOM 1384 N N . SER A 1 174 ? 20.198 17.056 2.648 1.00 92.81 174 SER A N 1
ATOM 1385 C CA . SER A 1 174 ? 20.837 15.935 1.949 1.00 92.81 174 SER A CA 1
ATOM 1386 C C . SER A 1 174 ? 20.473 15.910 0.460 1.00 92.81 174 SER A C 1
ATOM 1388 O O . SER A 1 174 ? 21.362 15.874 -0.390 1.00 92.81 174 SER A O 1
ATOM 1390 N N . PHE A 1 175 ? 19.187 16.057 0.123 1.00 92.62 175 PHE A N 1
ATOM 1391 C CA . PHE A 1 175 ? 18.728 16.102 -1.265 1.00 92.62 175 PHE A CA 1
ATOM 1392 C C . PHE A 1 175 ? 19.323 17.285 -2.037 1.00 92.62 175 PHE A C 1
ATOM 1394 O O . PHE A 1 175 ? 19.734 17.126 -3.188 1.00 92.62 175 PHE A O 1
ATOM 1401 N N . THR A 1 176 ? 19.425 18.468 -1.416 1.00 94.19 176 THR A N 1
ATOM 1402 C CA . THR A 1 176 ? 20.092 19.615 -2.053 1.00 94.19 176 THR A CA 1
ATOM 1403 C C . THR A 1 176 ? 21.570 19.340 -2.327 1.00 94.19 176 THR A C 1
ATOM 1405 O O . THR A 1 176 ? 22.039 19.634 -3.427 1.00 94.19 176 THR A O 1
ATOM 1408 N N . THR A 1 177 ? 22.279 18.696 -1.397 1.00 96.38 177 THR A N 1
ATOM 1409 C CA . THR A 1 177 ? 23.678 18.285 -1.580 1.00 96.38 177 THR A CA 1
ATOM 1410 C C . THR A 1 177 ? 23.822 17.265 -2.709 1.00 96.38 177 THR A C 1
ATOM 1412 O O . THR A 1 177 ? 24.639 17.461 -3.608 1.00 96.38 177 THR A O 1
ATOM 1415 N N . SER A 1 178 ? 22.991 16.218 -2.735 1.00 91.44 178 SER A N 1
ATOM 1416 C CA . SER A 1 178 ? 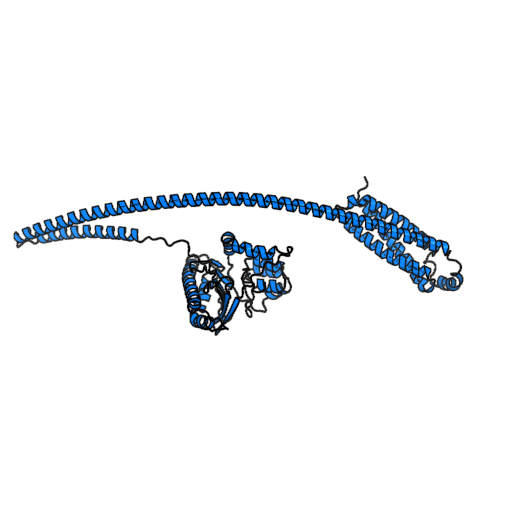23.011 15.210 -3.804 1.00 91.44 178 SER A CA 1
ATOM 1417 C C . SER A 1 178 ? 22.671 15.804 -5.170 1.00 91.44 178 SER A C 1
ATOM 1419 O O . SER A 1 178 ? 23.305 15.461 -6.166 1.00 91.44 178 SER A O 1
ATOM 1421 N N . ARG A 1 179 ? 21.721 16.745 -5.242 1.00 92.31 179 ARG A N 1
ATOM 1422 C CA . ARG A 1 179 ? 21.389 17.454 -6.487 1.00 92.31 179 ARG A CA 1
ATOM 1423 C C . ARG A 1 179 ? 22.566 18.288 -6.997 1.00 92.31 179 ARG A C 1
ATOM 1425 O O . ARG A 1 179 ? 22.827 18.290 -8.201 1.00 92.31 179 ARG A O 1
ATOM 1432 N N . LEU A 1 180 ? 23.292 18.968 -6.107 1.00 95.62 180 LEU A N 1
ATOM 1433 C CA . LEU A 1 180 ? 24.505 19.705 -6.473 1.00 95.62 180 LEU A CA 1
ATOM 1434 C C . LEU A 1 180 ? 25.599 18.760 -6.989 1.00 95.62 180 LEU A C 1
ATOM 1436 O O . LEU A 1 180 ? 26.164 19.024 -8.051 1.00 95.62 180 LEU A O 1
ATOM 1440 N N . GLN A 1 181 ? 25.834 17.632 -6.313 1.00 94.94 181 GLN A N 1
ATOM 1441 C CA . GLN A 1 181 ? 26.783 16.605 -6.762 1.00 94.94 181 GLN A CA 1
ATOM 1442 C C . GLN A 1 181 ? 26.406 16.031 -8.135 1.00 94.94 181 GLN A C 1
ATOM 1444 O O . GLN A 1 181 ? 27.257 15.956 -9.019 1.00 94.94 181 GLN A O 1
ATOM 1449 N N . LEU A 1 182 ? 25.130 15.706 -8.361 1.00 90.88 182 LEU A N 1
ATOM 1450 C CA . LEU A 1 182 ? 24.653 15.197 -9.649 1.00 90.88 182 LEU A CA 1
ATOM 1451 C C . LEU A 1 182 ? 24.843 16.229 -10.770 1.00 90.88 182 LEU A C 1
ATOM 1453 O O . LEU A 1 182 ? 25.260 15.879 -11.871 1.00 90.88 182 LEU A O 1
ATOM 1457 N N . SER A 1 183 ? 24.609 17.513 -10.478 1.00 94.12 183 SER A N 1
ATOM 1458 C CA . SER A 1 183 ? 24.856 18.593 -11.439 1.00 94.12 183 SER A CA 1
ATOM 1459 C C . SER A 1 183 ? 26.341 18.741 -11.794 1.00 94.12 183 SER A C 1
ATOM 1461 O O . SER A 1 183 ? 26.670 19.059 -12.936 1.00 94.12 183 SER A O 1
ATOM 1463 N N . ALA A 1 184 ? 27.245 18.488 -10.840 1.00 93.81 184 ALA A N 1
ATOM 1464 C CA . ALA A 1 184 ? 28.681 18.486 -11.089 1.00 93.81 184 ALA A CA 1
ATOM 1465 C C . ALA A 1 184 ? 29.083 17.296 -11.973 1.00 93.81 184 ALA A C 1
ATOM 1467 O O . ALA A 1 184 ? 29.815 17.483 -12.941 1.00 93.81 184 ALA A O 1
ATOM 1468 N N . VAL A 1 185 ? 28.537 16.104 -11.706 1.00 91.44 185 VAL A N 1
ATOM 1469 C CA . VAL A 1 185 ? 28.762 14.908 -12.532 1.00 91.44 185 VAL A CA 1
ATOM 1470 C C . VAL A 1 185 ? 28.257 15.110 -13.964 1.00 91.44 185 VAL A C 1
ATOM 1472 O O . VAL A 1 185 ? 28.995 14.817 -14.901 1.00 91.44 185 VAL A O 1
ATOM 1475 N N . ASP A 1 186 ? 27.057 15.668 -14.159 1.00 90.06 186 ASP A N 1
ATOM 1476 C CA . ASP A 1 186 ? 26.522 15.972 -15.497 1.00 90.06 186 ASP A CA 1
ATOM 1477 C C . ASP A 1 186 ? 27.417 16.971 -16.251 1.00 90.06 186 ASP A C 1
ATOM 1479 O O . ASP A 1 186 ? 27.745 16.764 -17.421 1.00 90.06 186 ASP A O 1
ATOM 1483 N N . LYS A 1 187 ? 27.912 18.021 -15.577 1.00 94.69 187 LYS A N 1
ATOM 1484 C CA . LYS A 1 187 ? 28.890 18.950 -16.172 1.00 94.69 187 LYS A CA 1
ATOM 1485 C C . LYS A 1 187 ? 30.173 18.232 -16.600 1.00 94.69 187 LYS A C 1
ATOM 1487 O O . LYS A 1 187 ? 30.624 18.440 -17.728 1.00 94.69 187 LYS A O 1
ATOM 1492 N N . THR A 1 188 ? 30.727 17.367 -15.750 1.00 92.94 188 THR A N 1
ATOM 1493 C CA . THR A 1 188 ? 31.920 16.570 -16.075 1.00 92.94 188 THR A CA 1
ATOM 1494 C C . THR A 1 188 ? 31.660 15.630 -17.251 1.00 92.94 188 THR A C 1
ATOM 1496 O O . THR A 1 188 ? 32.459 15.576 -18.182 1.00 92.94 188 THR A O 1
ATOM 1499 N N . GLN A 1 189 ? 30.512 14.950 -17.285 1.00 90.88 189 GLN A N 1
ATOM 1500 C CA . GLN A 1 189 ? 30.139 14.059 -18.384 1.00 90.88 189 GLN A CA 1
ATOM 1501 C C . GLN A 1 189 ? 29.984 14.809 -19.712 1.00 90.88 189 GLN A C 1
ATOM 1503 O O . GLN A 1 189 ? 30.430 14.325 -20.754 1.00 90.88 189 GLN A O 1
ATOM 1508 N N . ARG A 1 190 ? 29.393 16.010 -19.693 1.00 89.94 190 ARG A N 1
ATOM 1509 C CA . ARG A 1 190 ? 29.320 16.877 -20.877 1.00 89.94 190 ARG A CA 1
ATOM 1510 C C . ARG A 1 190 ? 30.707 17.314 -21.350 1.00 89.94 190 ARG A C 1
ATOM 1512 O O . ARG A 1 190 ? 30.919 17.365 -22.558 1.00 89.94 190 ARG A O 1
ATOM 1519 N N . CYS A 1 191 ? 31.639 17.598 -20.437 1.00 93.62 191 CYS A N 1
ATOM 1520 C CA . CYS A 1 191 ? 33.029 17.919 -20.782 1.00 93.62 191 CYS A CA 1
ATOM 1521 C C . CYS A 1 191 ? 33.720 16.729 -21.461 1.00 93.62 191 CYS A C 1
ATOM 1523 O O . CYS A 1 191 ? 34.183 16.865 -22.590 1.00 93.62 191 CYS A O 1
ATOM 1525 N N . MET A 1 192 ? 33.657 15.541 -20.850 1.00 88.62 192 MET A N 1
ATOM 1526 C CA . MET A 1 192 ? 34.233 14.317 -21.422 1.00 88.62 192 MET A CA 1
ATOM 1527 C C . MET A 1 192 ? 33.647 13.982 -22.799 1.00 88.62 192 MET A C 1
ATOM 1529 O O . MET A 1 192 ? 34.380 13.607 -23.708 1.00 88.62 192 MET A O 1
ATOM 1533 N N . ARG A 1 193 ? 32.332 14.157 -23.004 1.00 86.19 193 ARG A N 1
ATOM 1534 C CA . ARG A 1 193 ? 31.710 13.959 -24.326 1.00 86.19 193 ARG A CA 1
ATOM 1535 C C . ARG A 1 193 ? 32.244 14.933 -25.374 1.00 86.19 193 ARG A C 1
ATOM 1537 O O . ARG A 1 193 ? 32.433 14.533 -26.518 1.00 86.19 193 ARG A O 1
ATOM 1544 N N . ARG A 1 194 ? 32.484 16.197 -25.009 1.00 91.56 194 ARG A N 1
ATOM 1545 C CA . ARG A 1 194 ? 33.088 17.183 -25.921 1.00 91.56 194 ARG A CA 1
ATOM 1546 C C . ARG A 1 194 ? 34.520 16.796 -26.280 1.00 91.56 194 ARG A C 1
ATOM 1548 O O . ARG A 1 194 ? 34.855 16.834 -27.457 1.00 91.56 194 ARG A O 1
ATOM 1555 N N . GLU A 1 195 ? 35.320 16.370 -25.306 1.00 91.31 195 GLU A N 1
ATOM 1556 C CA . GLU A 1 195 ? 36.686 15.881 -25.540 1.00 91.31 195 GLU A CA 1
ATOM 1557 C C . GLU A 1 195 ? 36.694 14.633 -26.433 1.00 91.31 195 GLU A C 1
ATOM 1559 O O . GLU A 1 195 ? 37.459 14.561 -27.391 1.00 91.31 195 GLU A O 1
ATOM 1564 N N . GLN A 1 196 ? 35.791 13.679 -26.190 1.00 87.38 196 GLN A N 1
ATOM 1565 C CA . GLN A 1 196 ? 35.647 12.483 -27.020 1.00 87.38 196 GLN A CA 1
ATOM 1566 C C . GLN A 1 196 ? 35.230 12.831 -28.456 1.00 87.38 196 GLN A C 1
ATOM 1568 O O . GLN A 1 196 ? 35.765 12.258 -29.405 1.00 87.38 196 GLN A O 1
ATOM 1573 N N . LEU A 1 197 ? 34.311 13.788 -28.632 1.00 85.94 197 LEU A N 1
ATOM 1574 C CA . LEU A 1 197 ? 33.926 14.290 -29.953 1.00 85.94 197 LEU A CA 1
ATOM 1575 C C . LEU A 1 197 ? 35.113 14.946 -30.663 1.00 85.94 197 LEU A C 1
ATOM 1577 O O . LEU A 1 197 ? 35.384 14.604 -31.811 1.00 85.94 197 LEU A O 1
ATOM 1581 N N . GLN A 1 198 ? 35.866 15.811 -29.981 1.00 91.69 198 GLN A N 1
ATOM 1582 C CA . GLN A 1 198 ? 37.072 16.433 -30.538 1.00 91.69 198 GLN A CA 1
ATOM 1583 C C . GLN A 1 198 ? 38.124 15.389 -30.931 1.00 91.69 198 GLN A C 1
ATOM 1585 O O . GLN A 1 198 ? 38.683 15.466 -32.024 1.00 91.69 198 GLN A O 1
ATOM 1590 N N . LEU A 1 199 ? 38.350 14.373 -30.091 1.00 89.44 199 LEU A N 1
ATOM 1591 C CA . LEU A 1 199 ? 39.262 13.272 -30.398 1.00 89.44 199 LEU A CA 1
ATOM 1592 C C . LEU A 1 199 ? 38.786 12.480 -31.622 1.00 89.44 199 LEU A C 1
ATOM 1594 O O . LEU A 1 199 ? 39.580 12.201 -32.516 1.00 89.44 199 LEU A O 1
ATOM 1598 N N . SER A 1 200 ? 37.491 12.159 -31.696 1.00 80.69 200 SER A N 1
ATOM 1599 C CA . SER A 1 200 ? 36.916 11.445 -32.841 1.00 80.69 200 SER A CA 1
ATOM 1600 C C . SER A 1 200 ? 37.044 12.246 -34.140 1.00 80.69 200 SER A C 1
ATOM 1602 O O . SER A 1 200 ? 37.438 11.691 -35.162 1.00 80.69 200 SER A O 1
ATOM 1604 N N . GLN A 1 201 ? 36.819 13.563 -34.093 1.00 86.81 201 GLN A N 1
ATOM 1605 C CA . GLN A 1 201 ? 37.001 14.459 -35.234 1.00 86.81 201 GLN A CA 1
ATOM 1606 C C . GLN A 1 201 ? 38.469 14.529 -35.663 1.00 86.81 201 GLN A C 1
ATOM 1608 O O . GLN A 1 201 ? 38.754 14.443 -36.855 1.00 86.81 201 GLN A O 1
ATOM 1613 N N . ALA A 1 202 ? 39.405 14.614 -34.715 1.00 88.38 202 ALA A N 1
ATOM 1614 C CA . ALA A 1 202 ? 40.836 14.602 -35.009 1.00 88.38 202 ALA A CA 1
ATOM 1615 C C . ALA A 1 202 ? 41.285 13.275 -35.648 1.00 88.38 202 ALA A C 1
ATOM 1617 O O . ALA A 1 202 ? 42.095 13.274 -36.576 1.00 88.38 202 ALA A O 1
ATOM 1618 N N . VAL A 1 203 ? 40.744 12.140 -35.189 1.00 83.94 203 VAL A N 1
ATOM 1619 C CA . VAL A 1 203 ? 40.996 10.822 -35.793 1.00 83.94 203 VAL A CA 1
ATOM 1620 C C . VAL A 1 203 ? 40.416 10.753 -37.206 1.00 83.94 203 VAL A C 1
ATOM 1622 O O . VAL A 1 203 ? 41.133 10.360 -38.121 1.00 83.94 203 VAL A O 1
ATOM 1625 N N . LEU A 1 204 ? 39.173 11.194 -37.416 1.00 81.12 204 LEU A N 1
ATOM 1626 C CA . LEU A 1 204 ? 38.547 11.224 -38.743 1.00 81.12 204 LEU A CA 1
ATOM 1627 C C . LEU A 1 204 ? 39.304 12.130 -39.721 1.00 81.12 204 LEU A C 1
ATOM 1629 O O . LEU A 1 204 ? 39.514 11.746 -40.869 1.00 81.12 204 LEU A O 1
ATOM 1633 N N . GLN A 1 205 ? 39.779 13.295 -39.272 1.00 86.50 205 GLN A N 1
ATOM 1634 C CA . GLN A 1 205 ? 40.629 14.168 -40.083 1.00 86.50 205 GLN A CA 1
ATOM 1635 C C . GLN A 1 205 ? 41.939 13.476 -40.469 1.00 86.50 205 GLN A C 1
ATOM 1637 O O . GLN A 1 205 ? 42.316 13.517 -41.636 1.00 86.50 205 GLN A O 1
ATOM 1642 N N . LYS A 1 206 ? 42.604 12.785 -39.530 1.00 85.94 206 LYS A N 1
ATOM 1643 C CA . LYS A 1 206 ? 43.811 11.999 -39.836 1.00 85.94 206 LYS A CA 1
ATOM 1644 C C . LYS A 1 206 ? 43.531 10.857 -40.812 1.00 85.94 206 LYS A C 1
ATOM 1646 O O . LYS A 1 206 ? 44.336 10.632 -41.707 1.00 85.94 206 LYS A O 1
ATOM 1651 N N . ILE A 1 207 ? 42.421 10.138 -40.658 1.00 80.06 207 ILE A N 1
ATOM 1652 C CA . ILE A 1 207 ? 42.034 9.070 -41.592 1.00 80.06 207 ILE A CA 1
ATOM 1653 C C . ILE A 1 207 ? 41.793 9.661 -42.981 1.00 80.06 207 ILE A C 1
ATOM 1655 O O . ILE A 1 207 ? 42.302 9.129 -43.962 1.00 80.06 207 ILE A O 1
ATOM 1659 N N . SER A 1 208 ? 41.092 10.793 -43.065 1.00 81.69 208 SER A N 1
ATOM 1660 C CA . SER A 1 208 ? 40.853 11.492 -44.327 1.00 81.69 208 SER A CA 1
ATOM 1661 C C . SER A 1 208 ? 42.160 11.917 -45.000 1.00 81.69 208 SER A C 1
ATOM 1663 O O . SER A 1 208 ? 42.351 11.626 -46.179 1.00 81.69 208 SER A O 1
ATOM 1665 N N . THR A 1 209 ? 43.106 12.522 -44.270 1.00 85.50 209 THR A N 1
ATOM 1666 C CA . THR A 1 209 ? 44.400 12.918 -44.855 1.00 85.50 209 THR A CA 1
ATOM 1667 C C . THR A 1 209 ? 45.216 11.718 -45.332 1.00 85.50 209 THR A C 1
ATOM 1669 O O . THR A 1 209 ? 45.808 11.781 -46.408 1.00 85.50 209 THR A O 1
ATOM 1672 N N . HIS A 1 210 ? 45.206 10.603 -44.592 1.00 83.19 210 HIS A N 1
ATOM 1673 C CA . HIS A 1 210 ? 45.863 9.367 -45.031 1.00 83.19 210 HIS A CA 1
ATOM 1674 C C . HIS A 1 210 ? 45.175 8.759 -46.257 1.00 83.19 210 HIS A C 1
ATOM 1676 O O . HIS A 1 210 ? 45.860 8.337 -47.181 1.00 83.19 210 HIS A O 1
ATOM 1682 N N . SER A 1 211 ? 43.841 8.757 -46.298 1.00 81.06 211 SER A N 1
ATOM 1683 C CA . SER A 1 211 ? 43.062 8.266 -47.441 1.00 81.06 211 SER A CA 1
ATOM 1684 C C . SER A 1 211 ? 43.364 9.056 -48.722 1.00 81.06 211 SER A C 1
ATOM 1686 O O . SER A 1 211 ? 43.604 8.464 -49.776 1.00 81.06 211 SER A O 1
ATOM 1688 N N . HIS A 1 212 ? 43.469 10.387 -48.622 1.00 81.12 212 HIS A N 1
ATOM 1689 C CA . HIS A 1 212 ? 43.893 11.239 -49.739 1.00 81.12 212 HIS A CA 1
ATOM 1690 C C . HIS A 1 212 ? 45.335 10.943 -50.175 1.00 81.12 212 HIS A C 1
ATOM 1692 O O . HIS A 1 212 ? 45.604 10.853 -51.370 1.00 81.12 212 HIS A O 1
ATOM 1698 N N . GLY A 1 213 ? 46.257 10.747 -49.224 1.00 86.00 213 GLY A N 1
ATOM 1699 C CA . GLY A 1 213 ? 47.640 10.368 -49.528 1.00 86.00 213 GLY A CA 1
ATOM 1700 C C . GLY A 1 213 ? 47.738 9.024 -50.255 1.00 86.00 213 GLY A C 1
ATOM 1701 O O . GLY A 1 213 ? 48.453 8.912 -51.247 1.00 86.00 213 GLY A O 1
ATOM 1702 N N . ILE A 1 214 ? 46.968 8.025 -49.812 1.00 80.50 214 ILE A N 1
ATOM 1703 C CA . ILE A 1 214 ? 46.891 6.712 -50.465 1.00 80.50 214 ILE A CA 1
ATOM 1704 C C . ILE A 1 214 ? 46.303 6.844 -51.873 1.00 80.50 214 ILE A C 1
ATOM 1706 O O . ILE A 1 214 ? 46.875 6.285 -52.803 1.00 80.50 214 ILE A O 1
ATOM 1710 N N . SER A 1 215 ? 45.221 7.608 -52.054 1.00 78.69 215 SER A N 1
ATOM 1711 C CA . SER A 1 215 ? 44.637 7.839 -53.386 1.00 78.69 215 SER A CA 1
ATOM 1712 C C . SER A 1 215 ? 45.641 8.494 -54.334 1.00 78.69 215 SER A C 1
ATOM 1714 O O . SER A 1 215 ? 45.862 7.988 -55.426 1.00 78.69 215 SER A O 1
ATOM 1716 N N . SER A 1 216 ? 46.349 9.535 -53.882 1.00 84.75 216 SER A N 1
ATOM 1717 C CA . SER A 1 216 ? 47.386 10.197 -54.684 1.00 84.75 216 SER A CA 1
ATOM 1718 C C . SER A 1 216 ? 48.525 9.246 -55.079 1.00 84.75 216 SER A C 1
ATOM 1720 O O . SER A 1 216 ? 48.986 9.269 -56.219 1.00 84.75 216 SER A O 1
ATOM 1722 N N . MET A 1 217 ? 48.960 8.369 -54.166 1.00 80.75 217 MET A N 1
ATOM 1723 C CA . MET A 1 217 ? 49.954 7.336 -54.478 1.00 80.75 217 MET A CA 1
ATOM 1724 C C . MET A 1 217 ? 49.433 6.304 -55.487 1.00 80.75 217 MET A C 1
ATOM 1726 O O . MET A 1 217 ? 50.200 5.839 -56.332 1.00 80.75 217 MET A O 1
ATOM 1730 N N . LEU A 1 218 ? 48.155 5.924 -55.393 1.00 80.94 218 LEU A N 1
ATOM 1731 C CA . LEU A 1 218 ? 47.516 5.007 -56.339 1.00 80.94 218 LEU A CA 1
ATOM 1732 C C . LEU A 1 218 ? 47.411 5.634 -57.733 1.00 80.94 218 LEU A C 1
ATOM 1734 O O . LEU A 1 218 ? 47.723 4.955 -58.709 1.00 80.94 218 LEU A O 1
ATOM 1738 N N . ASP A 1 219 ? 47.064 6.918 -57.825 1.00 81.50 219 ASP A N 1
ATOM 1739 C CA . ASP A 1 219 ? 47.015 7.657 -59.090 1.00 81.50 219 ASP A CA 1
ATOM 1740 C C . ASP A 1 219 ? 48.404 7.738 -59.740 1.00 81.50 219 ASP A C 1
ATOM 1742 O O . ASP A 1 219 ? 48.559 7.378 -60.906 1.00 81.50 219 ASP A O 1
ATOM 1746 N N . GLN A 1 220 ? 49.449 8.071 -58.970 1.00 86.69 220 GLN A N 1
ATOM 1747 C CA . GLN A 1 220 ? 50.836 8.054 -59.462 1.00 86.69 220 GLN A CA 1
ATOM 1748 C C . GLN A 1 220 ? 51.277 6.659 -59.934 1.00 86.69 220 GLN A C 1
ATOM 1750 O O . GLN A 1 220 ? 51.972 6.522 -60.943 1.00 86.69 220 GLN A O 1
ATOM 1755 N N . GLN A 1 221 ? 50.887 5.600 -59.216 1.00 80.06 221 GLN A N 1
ATOM 1756 C CA . GLN A 1 221 ? 51.165 4.223 -59.635 1.00 80.06 221 GLN A CA 1
ATOM 1757 C C . GLN A 1 221 ? 50.415 3.850 -60.914 1.00 80.06 221 GLN A C 1
ATOM 1759 O O . GLN A 1 221 ? 50.979 3.146 -61.757 1.00 80.06 221 GLN A O 1
ATOM 1764 N N . ARG A 1 222 ? 49.173 4.314 -61.081 1.00 80.06 222 ARG A N 1
ATOM 1765 C CA . ARG A 1 222 ? 48.398 4.115 -62.308 1.00 80.06 222 ARG A CA 1
ATOM 1766 C C . ARG A 1 2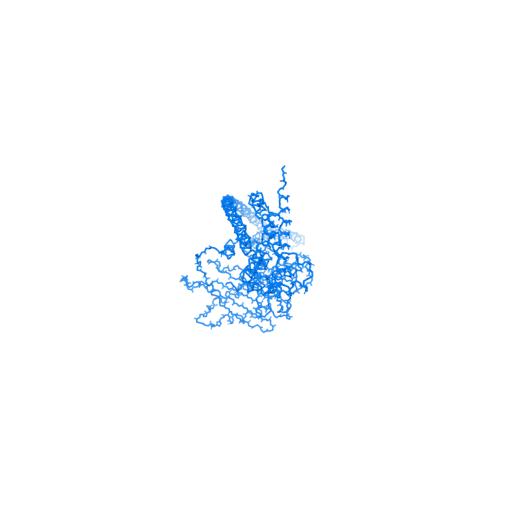22 ? 49.064 4.826 -63.482 1.00 80.06 222 ARG A C 1
ATOM 1768 O O . ARG A 1 222 ? 49.354 4.154 -64.462 1.00 80.06 222 ARG A O 1
ATOM 1775 N N . GLU A 1 223 ? 49.438 6.098 -63.347 1.00 85.44 223 GLU A N 1
ATOM 1776 C CA . GLU A 1 223 ? 50.167 6.841 -64.389 1.00 85.44 223 GLU A CA 1
ATOM 1777 C C . GLU A 1 223 ? 51.483 6.153 -64.785 1.00 85.44 223 GLU A C 1
ATOM 1779 O O . GLU A 1 223 ? 51.791 6.001 -65.970 1.00 85.44 223 GLU A O 1
ATOM 1784 N N . HIS A 1 224 ? 52.253 5.672 -63.803 1.00 80.81 224 HIS A N 1
ATOM 1785 C CA . HIS A 1 224 ? 53.478 4.917 -64.069 1.00 80.81 224 HIS A CA 1
ATOM 1786 C C . HIS A 1 224 ? 53.188 3.592 -64.790 1.00 80.81 224 HIS A C 1
ATOM 1788 O O . HIS A 1 224 ? 53.931 3.190 -65.687 1.00 80.81 224 HIS A O 1
ATOM 1794 N N . THR A 1 225 ? 52.111 2.900 -64.411 1.00 78.25 225 THR A N 1
ATOM 1795 C CA . THR A 1 225 ? 51.694 1.646 -65.052 1.00 78.25 225 THR A CA 1
ATOM 1796 C C . THR A 1 225 ? 51.227 1.893 -66.483 1.00 78.25 225 THR A C 1
ATOM 1798 O O . THR A 1 225 ? 51.653 1.168 -67.376 1.00 78.25 225 THR A O 1
ATOM 1801 N N . ASP A 1 226 ? 50.440 2.938 -66.727 1.00 79.88 226 ASP A N 1
ATOM 1802 C CA . ASP A 1 226 ? 49.957 3.316 -68.057 1.00 79.88 226 ASP A CA 1
ATOM 1803 C C . ASP A 1 226 ? 51.120 3.722 -68.972 1.00 79.88 226 ASP A C 1
ATOM 1805 O O . ASP A 1 226 ? 51.191 3.282 -70.119 1.00 79.88 226 ASP A O 1
ATOM 1809 N N . SER A 1 227 ? 52.096 4.469 -68.445 1.00 83.12 227 SER A N 1
ATOM 1810 C CA . SER A 1 227 ? 53.344 4.795 -69.146 1.00 83.12 227 SER A CA 1
ATOM 1811 C C . SER A 1 227 ? 54.155 3.540 -69.495 1.00 83.12 227 SER A C 1
ATOM 1813 O O . SER A 1 227 ? 54.613 3.384 -70.629 1.00 83.12 227 SER A O 1
ATOM 1815 N N . MET A 1 228 ? 54.275 2.589 -68.558 1.00 75.31 228 MET A N 1
ATOM 1816 C CA . MET A 1 228 ? 54.911 1.296 -68.828 1.00 75.31 228 MET A CA 1
ATOM 1817 C C . MET A 1 228 ? 54.160 0.504 -69.901 1.00 75.31 228 MET A C 1
ATOM 1819 O O . MET A 1 228 ? 54.798 -0.035 -70.802 1.00 75.31 228 MET A O 1
ATOM 1823 N N . VAL A 1 229 ? 52.828 0.429 -69.827 1.00 76.00 229 VAL A N 1
ATOM 1824 C CA . VAL A 1 229 ? 51.993 -0.269 -70.816 1.00 76.00 229 VAL A CA 1
ATOM 1825 C C . VAL A 1 229 ? 52.147 0.374 -72.192 1.00 76.00 229 VAL A C 1
ATOM 1827 O O . VAL A 1 229 ? 52.387 -0.343 -73.157 1.00 76.00 229 VAL A O 1
ATOM 1830 N N . ALA A 1 230 ? 52.108 1.704 -72.297 1.00 77.31 230 ALA A N 1
ATOM 1831 C CA . ALA A 1 230 ? 52.341 2.421 -73.550 1.00 77.31 230 ALA A CA 1
ATOM 1832 C C . ALA A 1 230 ? 53.751 2.161 -74.115 1.00 77.31 230 ALA A C 1
ATOM 1834 O O . ALA A 1 230 ? 53.911 1.903 -75.313 1.00 77.31 230 ALA A O 1
ATOM 1835 N N . GLY A 1 231 ? 54.773 2.157 -73.253 1.00 77.44 231 GLY A N 1
ATOM 1836 C CA . GLY A 1 231 ? 56.140 1.788 -73.618 1.00 77.44 231 GLY A CA 1
ATOM 1837 C C . GLY A 1 231 ? 56.235 0.352 -74.138 1.00 77.44 231 GLY A C 1
ATOM 1838 O O . GLY A 1 231 ? 56.845 0.113 -75.181 1.00 77.44 231 GLY A O 1
ATOM 1839 N N . PHE A 1 232 ? 55.578 -0.600 -73.470 1.00 74.31 232 PHE A N 1
ATOM 1840 C CA . PHE A 1 232 ? 55.525 -1.994 -73.909 1.00 74.31 232 PHE A CA 1
ATOM 1841 C C . PHE A 1 232 ? 54.760 -2.177 -75.212 1.00 74.31 232 PHE A C 1
ATOM 1843 O O . PHE A 1 232 ? 55.235 -2.930 -76.053 1.00 74.31 232 PHE A O 1
ATOM 1850 N N . SER A 1 233 ? 53.641 -1.481 -75.423 1.00 72.88 233 SER A N 1
ATOM 1851 C CA . SER A 1 233 ? 52.928 -1.490 -76.705 1.00 72.88 233 SER A CA 1
ATOM 1852 C C . SER A 1 233 ? 53.836 -0.986 -77.824 1.00 72.88 233 SER A C 1
ATOM 1854 O O . SER A 1 233 ? 53.989 -1.657 -78.834 1.00 72.88 233 SER A O 1
ATOM 1856 N N . THR A 1 234 ? 54.572 0.104 -77.592 1.00 76.44 234 THR A N 1
ATOM 1857 C CA . THR A 1 234 ? 55.530 0.649 -78.571 1.00 76.44 234 THR A CA 1
ATOM 1858 C C . THR A 1 234 ? 56.663 -0.339 -78.892 1.00 76.44 234 THR A C 1
ATOM 1860 O O . THR A 1 234 ? 57.075 -0.479 -80.045 1.00 76.44 234 THR A O 1
ATOM 1863 N N . VAL A 1 235 ? 57.187 -1.041 -77.880 1.00 73.12 235 VAL A N 1
ATOM 1864 C CA . VAL A 1 235 ? 58.207 -2.091 -78.057 1.00 73.12 235 VAL A CA 1
ATOM 1865 C C . VAL A 1 235 ? 57.624 -3.315 -78.761 1.00 73.12 235 VAL A C 1
ATOM 1867 O O . VAL A 1 235 ? 58.273 -3.867 -79.644 1.00 73.12 235 VAL A O 1
ATOM 1870 N N . SER A 1 236 ? 56.404 -3.718 -78.409 1.00 70.75 236 SER A N 1
ATOM 1871 C CA . SER A 1 236 ? 55.674 -4.821 -79.032 1.00 70.75 236 SER A CA 1
ATOM 1872 C C . SER A 1 236 ? 55.408 -4.535 -80.507 1.00 70.75 236 SER A C 1
ATOM 1874 O O . SER A 1 236 ? 55.689 -5.390 -81.341 1.00 70.75 236 SER A O 1
ATOM 1876 N N . ASP A 1 237 ? 54.958 -3.330 -80.855 1.00 73.00 237 ASP A N 1
ATOM 1877 C CA . ASP A 1 237 ? 54.725 -2.903 -82.238 1.00 73.00 237 ASP A CA 1
ATOM 1878 C C . ASP A 1 237 ? 56.034 -2.910 -83.041 1.00 73.00 237 ASP A C 1
ATOM 1880 O O . ASP A 1 237 ? 56.085 -3.417 -84.163 1.00 73.00 237 ASP A O 1
ATOM 1884 N N . ARG A 1 238 ? 57.135 -2.437 -82.438 1.00 70.75 238 ARG A N 1
ATOM 1885 C CA . ARG A 1 238 ? 58.476 -2.500 -83.043 1.00 70.75 238 ARG A CA 1
ATOM 1886 C C . ARG A 1 238 ? 58.982 -3.930 -83.228 1.00 70.75 238 ARG A C 1
ATOM 1888 O O . ARG A 1 238 ? 59.541 -4.235 -84.276 1.00 70.75 238 ARG A O 1
ATOM 1895 N N . LEU A 1 239 ? 58.794 -4.810 -82.247 1.00 62.91 239 LEU A N 1
ATOM 1896 C CA . LEU A 1 239 ? 59.181 -6.222 -82.342 1.00 62.91 239 LEU A CA 1
ATOM 1897 C C . LEU A 1 239 ? 58.336 -6.970 -83.379 1.00 62.91 239 LEU A C 1
ATOM 1899 O O . LEU A 1 239 ? 58.877 -7.766 -84.143 1.00 62.91 239 LEU A O 1
ATOM 1903 N N . SER A 1 240 ? 57.041 -6.662 -83.456 1.00 63.03 240 SER A N 1
ATOM 1904 C CA . SER A 1 240 ? 56.116 -7.209 -84.455 1.00 63.03 240 SER A CA 1
ATOM 1905 C C . SER A 1 240 ? 56.497 -6.783 -85.876 1.00 63.03 240 SER A C 1
ATOM 1907 O O . SER A 1 240 ? 56.348 -7.562 -86.811 1.00 63.03 240 SER A O 1
ATOM 1909 N N . ALA A 1 241 ? 57.050 -5.576 -86.042 1.00 63.59 241 ALA A N 1
ATOM 1910 C CA . ALA A 1 241 ? 57.588 -5.101 -87.316 1.00 63.59 241 ALA A CA 1
ATOM 1911 C C . ALA A 1 241 ? 58.943 -5.737 -87.695 1.00 63.59 241 ALA A C 1
ATOM 1913 O O . ALA A 1 241 ? 59.294 -5.760 -88.872 1.00 63.59 241 ALA A O 1
ATOM 1914 N N . ILE A 1 242 ? 59.714 -6.239 -86.720 1.00 59.53 242 ILE A N 1
ATOM 1915 C CA . ILE A 1 242 ? 61.071 -6.775 -86.932 1.00 59.53 242 ILE A CA 1
ATOM 1916 C C . ILE A 1 242 ? 61.079 -8.305 -87.108 1.00 59.53 242 ILE A C 1
ATOM 1918 O O . ILE A 1 242 ? 61.989 -8.828 -87.753 1.00 59.53 242 ILE A O 1
ATOM 1922 N N . HIS A 1 243 ? 60.097 -9.049 -86.587 1.00 52.22 243 HIS A N 1
ATOM 1923 C CA . HIS A 1 243 ? 60.055 -10.517 -86.670 1.00 52.22 243 HIS A CA 1
ATOM 1924 C C . HIS A 1 243 ? 58.686 -11.035 -87.124 1.00 52.22 243 HIS A C 1
ATOM 1926 O O . HIS A 1 243 ? 57.750 -11.119 -86.332 1.00 52.22 243 HIS A O 1
ATOM 1932 N N . SER A 1 244 ? 58.595 -11.467 -88.385 1.00 49.28 244 SER A N 1
ATOM 1933 C CA . SER A 1 244 ? 57.438 -12.206 -88.909 1.00 49.28 244 SER A CA 1
ATOM 1934 C C . SER A 1 244 ? 57.479 -13.711 -88.615 1.00 49.28 244 SER A C 1
ATOM 1936 O O . SER A 1 244 ? 56.569 -14.415 -89.036 1.00 49.28 244 SER A O 1
ATOM 1938 N N . ASP A 1 245 ? 58.495 -14.227 -87.915 1.00 51.19 245 ASP A N 1
ATOM 1939 C CA . ASP A 1 245 ? 58.559 -15.652 -87.584 1.00 51.19 245 ASP A CA 1
ATOM 1940 C C . ASP A 1 245 ? 59.381 -15.899 -86.309 1.00 51.19 245 ASP A C 1
ATOM 1942 O O . ASP A 1 245 ? 60.584 -15.640 -86.263 1.00 51.19 245 ASP A O 1
ATOM 1946 N N . GLY A 1 246 ? 58.735 -16.366 -85.237 1.00 51.69 246 GLY A N 1
ATOM 1947 C CA . GLY A 1 246 ? 59.437 -16.718 -84.000 1.00 51.69 246 GLY A CA 1
ATOM 1948 C C . GLY A 1 246 ? 58.528 -16.907 -82.787 1.00 51.69 246 GLY A C 1
ATOM 1949 O O . GLY A 1 246 ? 58.203 -15.955 -82.080 1.00 51.69 246 GLY A O 1
ATOM 1950 N N . ALA A 1 247 ? 58.182 -18.162 -82.489 1.00 57.41 247 ALA A N 1
ATOM 1951 C CA . ALA A 1 247 ? 57.365 -18.568 -81.338 1.00 57.41 247 ALA A CA 1
ATOM 1952 C C . ALA A 1 247 ? 57.891 -18.068 -79.969 1.00 57.41 247 ALA A C 1
ATOM 1954 O O . ALA A 1 247 ? 57.100 -17.837 -79.057 1.00 57.41 247 ALA A O 1
ATOM 1955 N N . ALA A 1 248 ? 59.199 -17.812 -79.844 1.00 57.16 248 ALA A N 1
ATOM 1956 C CA . ALA A 1 248 ? 59.828 -17.322 -78.614 1.00 57.16 248 ALA A CA 1
ATOM 1957 C C . ALA A 1 248 ? 59.416 -15.884 -78.225 1.00 57.16 248 ALA A C 1
ATOM 1959 O O . ALA A 1 248 ? 59.314 -15.566 -77.041 1.00 57.16 248 ALA A O 1
ATOM 1960 N N . SER A 1 249 ? 59.120 -15.019 -79.205 1.00 57.31 249 SER A N 1
ATOM 1961 C CA . SER A 1 249 ? 58.629 -13.650 -78.960 1.00 57.31 249 SER A CA 1
ATOM 1962 C C . SER A 1 249 ? 57.247 -13.665 -78.287 1.00 57.31 249 SER A C 1
ATOM 1964 O O . SER A 1 249 ? 56.973 -12.913 -77.349 1.00 57.31 249 SER A O 1
ATOM 1966 N N . LYS A 1 250 ? 56.394 -14.609 -78.698 1.00 62.53 250 LYS A N 1
ATOM 1967 C CA . LYS A 1 250 ? 55.015 -14.741 -78.219 1.00 62.53 250 LYS A CA 1
ATOM 1968 C C . LYS A 1 250 ? 54.935 -15.192 -76.758 1.00 62.53 250 LYS A C 1
ATOM 1970 O O . LYS A 1 250 ? 54.117 -14.661 -76.008 1.00 62.53 250 LYS A O 1
ATOM 1975 N N . GLU A 1 251 ? 55.795 -16.123 -76.339 1.00 67.25 251 GLU A N 1
ATOM 1976 C CA . GLU A 1 251 ? 55.859 -16.573 -74.940 1.00 67.25 251 GLU A CA 1
ATOM 1977 C C . GLU A 1 251 ? 56.354 -15.468 -74.004 1.00 67.25 251 GLU A C 1
ATOM 1979 O O . GLU A 1 251 ? 55.812 -15.286 -72.912 1.00 67.25 251 GLU A O 1
ATOM 1984 N N . MET A 1 252 ? 57.331 -14.674 -74.450 1.00 62.62 252 MET A N 1
ATOM 1985 C CA . MET A 1 252 ? 57.856 -13.568 -73.655 1.00 62.62 252 MET A CA 1
ATOM 1986 C C . MET A 1 252 ? 56.796 -12.465 -73.474 1.00 62.62 252 MET A C 1
ATOM 1988 O O . MET A 1 252 ? 56.566 -12.014 -72.351 1.00 62.62 252 MET A O 1
ATOM 1992 N N . ILE A 1 253 ? 56.065 -12.112 -74.540 1.00 66.44 253 ILE A N 1
ATOM 1993 C CA . ILE A 1 253 ? 54.938 -11.162 -74.484 1.00 66.44 253 ILE A CA 1
ATOM 1994 C C . ILE A 1 253 ? 53.813 -11.686 -73.571 1.00 66.44 253 ILE A C 1
ATOM 1996 O O . ILE A 1 253 ? 53.290 -10.934 -72.745 1.00 66.44 253 ILE A O 1
ATOM 2000 N N . GLN A 1 254 ? 53.474 -12.980 -73.635 1.00 67.75 254 GLN A N 1
ATOM 2001 C CA . GLN A 1 254 ? 52.470 -13.584 -72.745 1.00 67.75 254 GLN A CA 1
ATOM 2002 C C . GLN A 1 254 ? 52.899 -13.591 -71.272 1.00 67.75 254 GLN A C 1
ATOM 2004 O O . GLN A 1 254 ? 52.075 -13.329 -70.391 1.00 67.75 254 GLN A O 1
ATOM 2009 N N . HIS A 1 255 ? 54.174 -13.857 -70.984 1.00 69.12 255 HIS A N 1
ATOM 2010 C CA . HIS A 1 255 ? 54.691 -13.826 -69.617 1.00 69.12 255 HIS A CA 1
ATOM 2011 C C . HIS A 1 255 ? 54.640 -12.406 -69.028 1.00 69.12 255 HIS A C 1
ATOM 2013 O O . HIS A 1 255 ? 54.216 -12.223 -67.883 1.00 69.12 255 HIS A O 1
ATOM 2019 N N . PHE A 1 256 ? 54.986 -11.386 -69.821 1.00 63.84 256 PHE A N 1
ATOM 2020 C CA . PHE A 1 256 ? 54.893 -9.987 -69.397 1.00 63.84 256 PHE A CA 1
ATOM 2021 C C . PHE A 1 256 ? 53.443 -9.517 -69.204 1.00 63.84 256 PHE A C 1
ATOM 2023 O O . PHE A 1 256 ? 53.148 -8.895 -68.181 1.00 63.84 256 PHE A O 1
ATOM 2030 N N . ALA A 1 257 ? 52.516 -9.890 -70.093 1.00 63.88 257 ALA A N 1
ATOM 2031 C CA . ALA A 1 257 ? 51.088 -9.598 -69.929 1.00 63.88 257 ALA A CA 1
ATOM 2032 C C . ALA A 1 257 ? 50.510 -10.226 -68.645 1.00 63.88 257 ALA A C 1
ATOM 2034 O O . ALA A 1 257 ? 49.796 -9.570 -67.884 1.00 63.88 257 ALA A O 1
ATOM 2035 N N . LYS A 1 258 ? 50.886 -11.473 -68.331 1.00 69.69 258 LYS A N 1
ATOM 2036 C CA . LYS A 1 258 ? 50.457 -12.160 -67.100 1.00 69.69 258 LYS A CA 1
ATOM 2037 C C . LYS A 1 258 ? 50.996 -11.483 -65.831 1.00 69.69 258 LYS A C 1
ATOM 2039 O O . LYS A 1 258 ? 50.287 -11.385 -64.823 1.00 69.69 258 LYS A O 1
ATOM 2044 N N . HIS A 1 259 ? 52.233 -10.989 -65.875 1.00 68.62 259 HIS A N 1
ATOM 2045 C CA . HIS A 1 259 ? 52.832 -10.245 -64.766 1.00 68.62 259 HIS A CA 1
ATOM 2046 C C . HIS A 1 259 ? 52.194 -8.851 -64.577 1.00 68.62 259 HIS A C 1
ATOM 2048 O O . HIS A 1 259 ? 52.034 -8.394 -63.445 1.00 68.62 259 HIS A O 1
ATOM 2054 N N . ALA A 1 260 ? 51.759 -8.193 -65.658 1.00 62.00 260 ALA A N 1
ATOM 2055 C CA . ALA A 1 260 ? 51.012 -6.935 -65.583 1.00 62.00 260 ALA A CA 1
ATOM 2056 C C . ALA A 1 260 ? 49.607 -7.124 -64.970 1.00 62.00 260 ALA A C 1
ATOM 2058 O O . ALA A 1 260 ? 49.247 -6.414 -64.028 1.00 62.00 260 ALA A O 1
ATOM 2059 N N . CYS A 1 261 ? 48.847 -8.140 -65.401 1.00 64.06 261 CYS A N 1
ATOM 2060 C CA . CYS A 1 261 ? 47.502 -8.417 -64.871 1.00 64.06 261 CYS A CA 1
ATOM 2061 C C . CYS A 1 261 ? 47.497 -8.767 -63.371 1.00 64.06 261 CYS A C 1
ATOM 2063 O O . CYS A 1 261 ? 46.590 -8.373 -62.639 1.00 64.06 261 CYS A O 1
ATOM 2065 N N . THR A 1 262 ? 48.516 -9.480 -62.882 1.00 69.94 262 THR A N 1
ATOM 2066 C CA . THR A 1 262 ? 48.618 -9.838 -61.452 1.00 69.94 262 THR A CA 1
ATOM 2067 C C . THR A 1 262 ? 48.959 -8.654 -60.549 1.00 69.94 262 THR A C 1
ATOM 2069 O O . THR A 1 262 ? 48.582 -8.667 -59.375 1.00 69.94 262 THR A O 1
ATOM 2072 N N . LYS A 1 263 ? 49.638 -7.621 -61.067 1.00 66.94 263 LYS A N 1
ATOM 2073 C CA . LYS A 1 263 ? 49.839 -6.363 -60.337 1.00 66.94 263 LYS A CA 1
ATOM 2074 C C . LYS A 1 263 ? 48.574 -5.498 -60.314 1.00 66.94 263 LYS A C 1
ATOM 2076 O O . LYS A 1 263 ? 48.272 -4.967 -59.249 1.00 66.94 263 LYS A O 1
ATOM 2081 N N . LEU A 1 264 ? 47.805 -5.430 -61.409 1.00 63.25 264 LEU A N 1
ATOM 2082 C CA . LEU A 1 264 ? 46.527 -4.698 -61.437 1.00 63.25 264 LEU A CA 1
ATOM 2083 C C . LEU A 1 264 ? 45.507 -5.258 -60.432 1.00 63.25 264 LEU A C 1
ATOM 2085 O O . LEU A 1 264 ? 44.963 -4.505 -59.634 1.00 63.25 264 LEU A O 1
ATOM 2089 N N . GLY A 1 265 ? 45.336 -6.582 -60.362 1.00 66.06 265 GLY A N 1
ATOM 2090 C CA . GLY A 1 265 ? 44.373 -7.189 -59.429 1.00 66.06 265 GLY A CA 1
ATOM 2091 C C . GLY A 1 265 ? 44.693 -6.986 -57.936 1.00 66.06 265 GLY A C 1
ATOM 2092 O O . GLY A 1 265 ? 43.829 -7.191 -57.085 1.00 66.06 265 GLY A O 1
ATOM 2093 N N . LYS A 1 266 ? 45.925 -6.584 -57.582 1.00 69.81 266 LYS A N 1
ATOM 2094 C CA . LYS A 1 266 ? 46.279 -6.185 -56.206 1.00 69.81 266 LYS A CA 1
ATOM 2095 C C . LYS A 1 266 ? 45.872 -4.741 -55.891 1.00 69.81 266 LYS A C 1
ATOM 2097 O O . LYS A 1 266 ? 45.632 -4.449 -54.723 1.00 69.81 266 LYS A O 1
ATOM 2102 N N . LEU A 1 267 ? 45.792 -3.872 -56.901 1.00 60.09 267 LEU A N 1
ATOM 2103 C CA . LEU A 1 267 ? 45.336 -2.487 -56.759 1.00 60.09 267 LEU A CA 1
ATOM 2104 C C . LEU A 1 267 ? 43.813 -2.425 -56.579 1.00 60.09 267 LEU A C 1
ATOM 2106 O O . LEU A 1 267 ? 43.352 -1.720 -55.687 1.00 60.09 267 LEU A O 1
ATOM 2110 N N . ASP A 1 268 ? 43.050 -3.245 -57.308 1.00 64.56 268 ASP A N 1
ATOM 2111 C CA . ASP A 1 268 ? 41.583 -3.305 -57.165 1.00 64.56 268 ASP A CA 1
ATOM 2112 C C . ASP A 1 268 ? 41.157 -3.757 -55.757 1.00 64.56 268 ASP A C 1
ATOM 2114 O O . ASP A 1 268 ? 40.294 -3.151 -55.130 1.00 64.56 268 ASP A O 1
ATOM 2118 N N . ARG A 1 269 ? 41.853 -4.744 -55.174 1.00 64.00 269 ARG A N 1
ATOM 2119 C CA . ARG A 1 269 ? 41.596 -5.175 -53.786 1.00 64.00 269 ARG A CA 1
ATOM 2120 C C . ARG A 1 269 ? 41.907 -4.101 -52.741 1.00 64.00 269 ARG A C 1
ATOM 2122 O O . ARG A 1 269 ? 41.326 -4.129 -51.660 1.00 64.00 269 ARG A O 1
ATOM 2129 N N . LEU A 1 270 ? 42.847 -3.195 -53.016 1.00 57.59 270 LEU A N 1
ATOM 2130 C CA . LEU A 1 270 ? 43.136 -2.067 -52.126 1.00 57.59 270 LEU A CA 1
ATOM 2131 C C . LEU A 1 270 ? 42.054 -0.987 -52.238 1.00 57.59 270 LEU A C 1
ATOM 2133 O O . LEU A 1 270 ? 41.690 -0.412 -51.214 1.00 57.59 270 LEU A O 1
ATOM 2137 N N . ALA A 1 271 ? 41.500 -0.769 -53.434 1.00 62.06 271 ALA A N 1
ATOM 2138 C CA . ALA A 1 271 ? 40.354 0.115 -53.636 1.00 62.06 271 ALA A CA 1
ATOM 2139 C C . ALA A 1 271 ? 39.106 -0.392 -52.883 1.00 62.06 271 ALA A C 1
ATOM 2141 O O . ALA A 1 271 ? 38.499 0.377 -52.137 1.00 62.06 271 ALA A O 1
ATOM 2142 N N . ASP A 1 272 ? 38.813 -1.696 -52.944 1.00 59.53 272 ASP A N 1
ATOM 2143 C CA . ASP A 1 272 ? 37.699 -2.317 -52.204 1.00 59.53 272 ASP A CA 1
ATOM 2144 C C . ASP A 1 272 ? 37.834 -2.159 -50.676 1.00 59.53 272 ASP A C 1
ATOM 2146 O O . ASP A 1 272 ? 36.849 -1.980 -49.957 1.00 59.53 272 ASP A O 1
ATOM 2150 N N . ILE A 1 273 ? 39.057 -2.229 -50.134 1.00 60.78 273 ILE A N 1
ATOM 2151 C CA . ILE A 1 273 ? 39.299 -2.042 -48.692 1.00 60.78 273 ILE A CA 1
ATOM 2152 C C . ILE A 1 273 ? 39.029 -0.587 -48.279 1.00 60.78 273 ILE A C 1
ATOM 2154 O O . ILE A 1 273 ? 38.467 -0.349 -47.207 1.00 60.78 273 ILE A O 1
ATOM 2158 N N . VAL A 1 274 ? 39.391 0.381 -49.126 1.00 55.72 274 VAL A N 1
ATOM 2159 C CA . VAL A 1 274 ? 39.119 1.807 -48.890 1.00 55.72 274 VAL A CA 1
ATOM 2160 C C . VAL A 1 274 ? 37.614 2.095 -48.947 1.00 55.72 274 VAL A C 1
ATOM 2162 O O . VAL A 1 274 ? 37.108 2.853 -48.119 1.00 55.72 274 VAL A O 1
ATOM 2165 N N . GLU A 1 275 ? 36.875 1.444 -49.845 1.00 53.56 275 GLU A N 1
ATOM 2166 C CA . GLU A 1 275 ? 35.422 1.605 -49.968 1.00 53.56 275 GLU A CA 1
ATOM 2167 C C . GLU A 1 275 ? 34.659 0.991 -48.776 1.00 53.56 275 GLU A C 1
ATOM 2169 O O . GLU A 1 275 ? 33.763 1.618 -48.208 1.00 53.56 275 GLU A O 1
ATOM 2174 N N . ASN A 1 276 ? 35.089 -0.180 -48.294 1.00 50.66 276 ASN A N 1
ATOM 2175 C CA . ASN A 1 276 ? 34.496 -0.838 -47.123 1.00 50.66 276 ASN A CA 1
ATOM 2176 C C . ASN A 1 276 ? 34.737 -0.085 -45.803 1.00 50.66 276 ASN A C 1
ATOM 2178 O O . ASN A 1 276 ? 33.882 -0.099 -44.915 1.00 50.66 276 ASN A O 1
ATOM 2182 N N . LEU A 1 277 ? 35.873 0.607 -45.663 1.00 48.12 277 LEU A N 1
ATOM 2183 C CA . LEU A 1 277 ? 36.141 1.451 -44.493 1.00 48.12 277 LEU A CA 1
ATOM 2184 C C . LEU A 1 277 ? 35.212 2.673 -44.424 1.00 48.12 277 LEU A C 1
ATOM 2186 O O . LEU A 1 277 ? 34.907 3.139 -43.326 1.00 48.12 277 LEU A O 1
ATOM 2190 N N . ASN A 1 278 ? 34.700 3.145 -45.564 1.00 46.56 278 ASN A N 1
ATOM 2191 C CA . ASN A 1 278 ? 33.734 4.244 -45.618 1.00 46.56 278 ASN A CA 1
ATOM 2192 C C . ASN A 1 278 ? 32.293 3.804 -45.275 1.00 46.56 278 ASN A C 1
ATOM 2194 O O . ASN A 1 278 ? 31.477 4.645 -44.902 1.00 46.56 278 ASN A O 1
ATOM 2198 N N . ALA A 1 279 ? 31.974 2.503 -45.341 1.00 47.00 279 ALA A N 1
ATOM 2199 C CA . ALA A 1 279 ? 30.620 1.966 -45.142 1.00 47.00 279 ALA A CA 1
ATOM 2200 C C . ALA A 1 279 ? 30.233 1.674 -43.671 1.00 47.00 279 ALA A C 1
ATOM 2202 O O . ALA A 1 279 ? 29.064 1.427 -43.369 1.00 47.00 279 ALA A O 1
ATOM 2203 N N . LEU A 1 280 ? 31.177 1.712 -42.726 1.00 37.66 280 LEU A N 1
ATOM 2204 C CA . LEU A 1 280 ? 30.926 1.463 -41.298 1.00 37.66 280 LEU A CA 1
ATOM 2205 C C . LEU A 1 280 ? 30.324 2.702 -40.602 1.00 37.66 280 LEU A C 1
ATOM 2207 O O . LEU A 1 280 ? 31.007 3.444 -39.900 1.00 37.66 280 LEU A O 1
ATOM 2211 N N . HIS A 1 281 ? 29.021 2.934 -40.778 1.00 37.34 281 HIS A N 1
ATOM 2212 C CA . HIS A 1 281 ? 28.231 3.855 -39.948 1.00 37.34 281 HIS A CA 1
ATOM 2213 C C . HIS A 1 281 ? 27.495 3.080 -38.840 1.00 37.34 281 HIS A C 1
ATOM 2215 O O . HIS A 1 281 ? 26.633 2.249 -39.107 1.00 37.34 281 HIS A O 1
ATOM 2221 N N . LEU A 1 282 ? 27.841 3.346 -37.576 1.00 34.50 282 LEU A N 1
ATOM 2222 C CA . LEU A 1 282 ? 27.199 2.760 -36.391 1.00 34.50 282 LEU A CA 1
ATOM 2223 C C . LEU A 1 282 ? 25.822 3.407 -36.137 1.00 34.50 282 LEU A C 1
ATOM 2225 O O . LEU A 1 282 ? 25.726 4.627 -36.006 1.00 34.50 282 LEU A O 1
ATOM 2229 N N . THR A 1 283 ? 24.765 2.596 -36.019 1.00 34.75 283 THR A N 1
ATOM 2230 C CA . THR A 1 283 ? 23.398 3.042 -35.683 1.00 34.75 283 THR A CA 1
ATOM 2231 C C . THR A 1 283 ? 23.307 3.648 -34.271 1.00 34.75 283 THR A C 1
ATOM 2233 O O . THR A 1 283 ? 23.855 3.073 -33.325 1.00 34.75 283 THR A O 1
ATOM 2236 N N . PRO A 1 284 ? 22.601 4.781 -34.089 1.00 37.66 284 PRO A N 1
ATOM 2237 C CA . PRO A 1 284 ? 22.534 5.494 -32.818 1.00 37.66 284 PRO A CA 1
ATOM 2238 C C . PRO A 1 284 ? 21.665 4.783 -31.766 1.00 37.66 284 PRO A C 1
ATOM 2240 O O . PRO A 1 284 ? 20.629 4.195 -32.050 1.00 37.66 284 PRO A O 1
ATOM 2243 N N . VAL A 1 285 ? 22.083 4.912 -30.506 1.00 35.62 285 VAL A N 1
ATOM 2244 C CA . VAL A 1 285 ? 21.600 4.221 -29.288 1.00 35.62 285 VAL A CA 1
ATOM 2245 C C . VAL A 1 285 ? 20.191 4.678 -28.810 1.00 35.62 285 VAL A C 1
ATOM 2247 O O . VAL A 1 285 ? 19.769 4.349 -27.708 1.00 35.62 285 VAL A O 1
ATOM 2250 N N . GLY A 1 286 ? 19.428 5.425 -29.617 1.00 47.03 286 GLY A N 1
ATOM 2251 C CA . GLY A 1 286 ? 18.208 6.139 -29.188 1.00 47.03 286 GLY A CA 1
ATOM 2252 C C . GLY A 1 286 ? 16.854 5.429 -29.364 1.00 47.03 286 GLY A C 1
ATOM 2253 O O . GLY A 1 286 ? 15.843 6.001 -28.978 1.00 47.03 286 GLY A O 1
ATOM 2254 N N . ASP A 1 287 ? 16.806 4.220 -29.931 1.00 62.34 287 ASP A N 1
ATOM 2255 C CA . ASP A 1 287 ? 15.575 3.646 -30.518 1.00 62.34 287 ASP A CA 1
ATOM 2256 C C . ASP A 1 287 ? 14.937 2.463 -29.753 1.00 62.34 287 ASP A C 1
ATOM 2258 O O . ASP A 1 287 ? 14.096 1.737 -30.299 1.00 62.34 287 ASP A O 1
ATOM 2262 N N . GLN A 1 288 ? 15.342 2.235 -28.498 1.00 70.06 288 GLN A N 1
ATOM 2263 C CA . GLN A 1 288 ? 14.949 1.047 -27.729 1.00 70.06 288 GLN A CA 1
ATOM 2264 C C . GLN A 1 288 ? 13.469 1.065 -27.311 1.00 70.06 288 GLN A C 1
ATOM 2266 O O . GLN A 1 288 ? 12.991 2.010 -26.686 1.00 70.06 288 GLN A O 1
ATOM 2271 N N . VAL A 1 289 ? 12.760 -0.026 -27.617 1.00 75.88 289 VAL A N 1
ATOM 2272 C CA . VAL A 1 289 ? 11.409 -0.304 -27.107 1.00 75.88 289 VAL A CA 1
ATOM 2273 C C . VAL A 1 289 ? 11.515 -0.660 -25.628 1.00 75.88 289 VAL A C 1
ATOM 2275 O O . VAL A 1 289 ? 12.273 -1.557 -25.255 1.00 75.88 289 VAL A O 1
ATOM 2278 N N . ILE A 1 290 ? 10.743 0.021 -24.782 1.00 79.75 290 ILE A N 1
ATOM 2279 C CA . ILE A 1 290 ? 10.640 -0.343 -23.370 1.00 79.75 290 ILE A CA 1
ATOM 2280 C C . ILE A 1 290 ? 9.608 -1.466 -23.270 1.00 79.75 290 ILE A C 1
ATOM 2282 O O . ILE A 1 290 ? 8.405 -1.227 -23.360 1.00 79.75 290 ILE A O 1
ATOM 2286 N N . LEU A 1 291 ? 10.103 -2.695 -23.131 1.00 81.75 291 LEU A N 1
ATOM 2287 C CA . LEU A 1 291 ? 9.290 -3.904 -23.066 1.00 81.75 291 LEU A CA 1
ATOM 2288 C C . LEU A 1 291 ? 9.245 -4.464 -21.638 1.00 81.75 291 LEU A C 1
ATOM 2290 O O . LEU A 1 291 ? 10.283 -4.821 -21.075 1.00 81.75 291 LEU A O 1
ATOM 2294 N N . THR A 1 292 ? 8.044 -4.617 -21.083 1.00 80.38 292 THR A N 1
ATOM 2295 C CA . THR A 1 292 ? 7.779 -5.412 -19.874 1.00 80.38 292 THR A CA 1
ATOM 2296 C C . THR A 1 292 ? 7.162 -6.751 -20.274 1.00 80.38 292 THR A C 1
ATOM 2298 O O . THR A 1 292 ? 5.953 -6.869 -20.454 1.00 80.38 292 THR A O 1
ATOM 2301 N N . GLY A 1 293 ? 8.008 -7.767 -20.458 1.00 82.50 293 GLY A N 1
ATOM 2302 C CA . GLY A 1 293 ? 7.587 -9.087 -20.934 1.00 82.50 293 GLY A CA 1
ATOM 2303 C C . GLY A 1 293 ? 8.630 -9.752 -21.825 1.00 82.50 293 GLY A C 1
ATOM 2304 O O . GLY A 1 293 ? 9.769 -9.291 -21.897 1.00 82.50 293 GLY A O 1
ATOM 2305 N N . SER A 1 294 ? 8.250 -10.834 -22.509 1.00 85.50 294 SER A N 1
ATOM 2306 C CA . SER A 1 294 ? 9.106 -11.455 -23.527 1.00 85.50 294 SER A CA 1
ATOM 2307 C C . SER A 1 294 ? 8.854 -10.851 -24.900 1.00 85.50 294 SER A C 1
ATOM 2309 O O . SER A 1 294 ? 7.704 -10.730 -25.326 1.00 85.50 294 SER A O 1
ATOM 2311 N N . ALA A 1 295 ? 9.930 -10.530 -25.626 1.00 86.31 295 ALA A N 1
ATOM 2312 C CA . ALA A 1 295 ? 9.802 -9.994 -26.978 1.00 86.31 295 ALA A CA 1
ATOM 2313 C C . ALA A 1 295 ? 9.176 -11.014 -27.933 1.00 86.31 295 ALA A C 1
ATOM 2315 O O . ALA A 1 295 ? 8.480 -10.623 -28.863 1.00 86.31 295 ALA A O 1
ATOM 2316 N N . GLN A 1 296 ? 9.383 -12.311 -27.685 1.00 86.88 296 GLN A N 1
ATOM 2317 C CA . GLN A 1 296 ? 8.767 -13.391 -28.458 1.00 86.88 296 GLN A CA 1
ATOM 2318 C C . GLN A 1 296 ? 7.247 -13.412 -28.300 1.00 86.88 296 GLN A C 1
ATOM 2320 O O . GLN A 1 296 ? 6.540 -13.450 -29.304 1.00 86.88 296 GLN A O 1
ATOM 2325 N N . ASP A 1 297 ? 6.754 -13.355 -27.060 1.00 87.62 297 ASP A N 1
ATOM 2326 C CA . ASP A 1 297 ? 5.316 -13.373 -26.788 1.00 87.62 297 ASP A CA 1
ATOM 2327 C C . ASP A 1 297 ? 4.662 -12.110 -27.367 1.00 87.62 297 ASP A C 1
ATOM 2329 O O . ASP A 1 297 ? 3.697 -12.200 -28.121 1.00 87.62 297 ASP A O 1
ATOM 2333 N N . ALA A 1 298 ? 5.272 -10.940 -27.139 1.00 88.06 298 ALA A N 1
ATOM 2334 C CA . ALA A 1 298 ? 4.821 -9.676 -27.714 1.00 88.06 298 ALA A CA 1
ATOM 2335 C C . ALA A 1 298 ? 4.800 -9.697 -29.254 1.00 88.06 298 ALA A C 1
ATOM 2337 O O . ALA A 1 298 ? 3.832 -9.245 -29.868 1.00 88.06 298 ALA A O 1
ATOM 2338 N N . ALA A 1 299 ? 5.844 -10.240 -29.892 1.00 89.56 299 ALA A N 1
ATOM 2339 C CA . ALA A 1 299 ? 5.903 -10.383 -31.343 1.00 89.56 299 ALA A CA 1
ATOM 2340 C C . ALA A 1 299 ? 4.822 -11.343 -31.855 1.00 89.56 299 ALA A C 1
ATOM 2342 O O . ALA A 1 299 ? 4.183 -11.036 -32.859 1.00 89.56 299 ALA A O 1
ATOM 2343 N N . ALA A 1 300 ? 4.572 -12.465 -31.174 1.00 90.88 300 ALA A N 1
ATOM 2344 C CA . ALA A 1 300 ? 3.524 -13.413 -31.545 1.00 90.88 300 ALA A CA 1
ATOM 2345 C C . ALA A 1 300 ? 2.129 -12.766 -31.484 1.00 90.88 300 ALA A C 1
ATOM 2347 O O . ALA A 1 300 ? 1.393 -12.801 -32.474 1.00 90.88 300 ALA A O 1
ATOM 2348 N N . SER A 1 301 ? 1.798 -12.097 -30.375 1.00 91.56 301 SER A N 1
ATOM 2349 C CA . SER A 1 301 ? 0.522 -11.392 -30.202 1.00 91.56 301 SER A CA 1
ATOM 2350 C C . SER A 1 301 ? 0.333 -10.277 -31.226 1.00 91.56 301 SER A C 1
ATOM 2352 O O . SER A 1 301 ? -0.728 -10.160 -31.840 1.00 91.56 301 SER A O 1
ATOM 2354 N N . LEU A 1 302 ? 1.369 -9.468 -31.455 1.00 89.69 302 LEU A N 1
ATOM 2355 C CA . LEU A 1 302 ? 1.290 -8.349 -32.388 1.00 89.69 302 LEU A CA 1
ATOM 2356 C C . LEU A 1 302 ? 1.258 -8.815 -33.852 1.00 89.69 302 LEU A C 1
ATOM 2358 O O . LEU A 1 302 ? 0.602 -8.185 -34.678 1.00 89.69 302 LEU A O 1
ATOM 2362 N N . SER A 1 303 ? 1.883 -9.951 -34.174 1.00 92.25 303 SER A N 1
ATOM 2363 C CA . SER A 1 303 ? 1.778 -10.580 -35.499 1.00 92.25 303 SER A CA 1
ATOM 2364 C C . SER A 1 303 ? 0.363 -11.061 -35.773 1.00 92.25 303 SER A C 1
ATOM 2366 O O . SER A 1 303 ? -0.176 -10.813 -36.851 1.00 92.25 303 SER A O 1
ATOM 2368 N N . LEU A 1 304 ? -0.264 -11.690 -34.781 1.00 92.19 304 LEU A N 1
ATOM 2369 C CA . LEU A 1 304 ? -1.650 -12.125 -34.873 1.00 92.19 304 LEU A CA 1
ATOM 2370 C C . LEU A 1 304 ? -2.580 -10.925 -35.102 1.00 92.19 304 LEU A C 1
ATOM 2372 O O . LEU A 1 304 ? -3.384 -10.935 -36.040 1.00 92.19 304 LEU A O 1
ATOM 2376 N N . LEU A 1 305 ? -2.398 -9.855 -34.320 1.00 91.88 305 LEU A N 1
ATOM 2377 C CA . LEU A 1 305 ? -3.151 -8.616 -34.487 1.00 91.88 305 LEU A CA 1
ATOM 2378 C C . LEU A 1 305 ? -2.912 -7.957 -35.854 1.00 91.88 305 LEU A C 1
ATOM 2380 O O . LEU A 1 305 ? -3.849 -7.413 -36.442 1.00 91.88 305 LEU A O 1
ATOM 2384 N N . SER A 1 306 ? -1.691 -8.033 -36.391 1.00 93.06 306 SER A N 1
ATOM 2385 C CA . SER A 1 306 ? -1.334 -7.368 -37.649 1.00 93.06 306 SER A CA 1
ATOM 2386 C C . SER A 1 306 ? -2.185 -7.817 -38.839 1.00 93.06 306 SER A C 1
ATOM 2388 O O . SER A 1 306 ? -2.478 -7.018 -39.729 1.00 93.06 306 SER A O 1
ATOM 2390 N N . THR A 1 307 ? -2.684 -9.059 -38.807 1.00 93.81 307 THR A N 1
ATOM 2391 C CA . THR A 1 307 ? -3.609 -9.599 -39.817 1.00 93.81 307 THR A CA 1
ATOM 2392 C C . THR A 1 307 ? -4.976 -8.906 -39.826 1.00 93.81 307 THR A C 1
ATOM 2394 O O . THR A 1 307 ? -5.684 -8.961 -40.829 1.00 93.81 307 THR A O 1
ATOM 2397 N N . GLN A 1 308 ? -5.354 -8.243 -38.727 1.00 94.69 308 GLN A N 1
ATOM 2398 C CA . GLN A 1 308 ? -6.645 -7.569 -38.550 1.00 94.69 308 GLN A CA 1
ATOM 2399 C C . GLN A 1 308 ? -6.522 -6.050 -38.409 1.00 94.69 308 GLN A C 1
ATOM 2401 O O . GLN A 1 308 ? -7.523 -5.378 -38.155 1.00 94.69 308 GLN A O 1
ATOM 2406 N N . PHE A 1 309 ? -5.333 -5.475 -38.601 1.00 91.69 309 PHE A N 1
ATOM 2407 C CA . PHE A 1 309 ? -5.134 -4.035 -38.449 1.00 91.69 309 PHE A CA 1
ATOM 2408 C C . PHE A 1 309 ? -6.096 -3.193 -39.301 1.00 91.69 309 PHE A C 1
ATOM 2410 O O . PHE A 1 309 ? -6.559 -2.157 -38.837 1.00 91.69 309 PHE A O 1
ATOM 2417 N N . GLY A 1 310 ? -6.464 -3.654 -40.503 1.00 92.00 310 GLY A N 1
ATOM 2418 C CA . GLY A 1 310 ? -7.455 -2.966 -41.337 1.00 92.00 310 GLY A CA 1
ATOM 2419 C C . GLY A 1 310 ? -8.815 -2.795 -40.646 1.00 92.00 310 GLY A C 1
ATOM 2420 O O . GLY A 1 310 ? -9.424 -1.734 -40.758 1.00 92.00 310 GLY A O 1
ATOM 2421 N N . LYS A 1 311 ? -9.261 -3.793 -39.868 1.00 93.62 311 LYS A N 1
ATOM 2422 C CA . LYS A 1 311 ? -10.498 -3.702 -39.076 1.00 93.62 311 LYS A CA 1
ATOM 2423 C C . LYS A 1 311 ? -10.349 -2.731 -37.910 1.00 93.62 311 LYS A C 1
ATOM 2425 O O . LYS A 1 311 ? -11.225 -1.899 -37.716 1.00 93.62 311 LYS A O 1
ATOM 2430 N N . VAL A 1 312 ? -9.226 -2.789 -37.186 1.00 90.75 312 VAL A N 1
ATOM 2431 C CA . VAL A 1 312 ? -8.941 -1.863 -36.074 1.00 90.75 312 VAL A CA 1
ATOM 2432 C C . VAL A 1 312 ? -8.935 -0.416 -36.564 1.00 90.75 312 VAL A C 1
ATOM 2434 O O . VAL A 1 312 ? -9.593 0.434 -35.974 1.00 90.75 312 VAL A O 1
ATOM 2437 N N . VAL A 1 313 ? -8.264 -0.140 -37.686 1.00 90.00 313 VAL A N 1
ATOM 2438 C CA . VAL A 1 313 ? -8.227 1.194 -38.304 1.00 90.00 313 VAL A CA 1
ATOM 2439 C C . VAL A 1 313 ? -9.621 1.638 -38.742 1.00 90.00 313 VAL A C 1
ATOM 2441 O O . VAL A 1 313 ? -9.998 2.781 -38.494 1.00 90.00 313 VAL A O 1
ATOM 2444 N N . ALA A 1 314 ? -10.404 0.750 -39.362 1.00 90.44 314 ALA A N 1
ATOM 2445 C CA . ALA A 1 314 ? -11.768 1.069 -39.764 1.00 90.44 314 ALA A CA 1
ATOM 2446 C C . ALA A 1 314 ? -12.640 1.445 -38.556 1.00 90.44 314 ALA A C 1
ATOM 2448 O O . ALA A 1 314 ? -13.308 2.472 -38.604 1.00 90.44 314 ALA A O 1
ATOM 2449 N N . SER A 1 315 ? -12.585 0.675 -37.466 1.00 90.88 315 SER A N 1
ATOM 2450 C CA . SER A 1 315 ? -13.350 0.941 -36.242 1.00 90.88 315 SER A CA 1
ATOM 2451 C C . SER A 1 315 ? -12.900 2.209 -35.517 1.00 90.88 315 SER A C 1
ATOM 2453 O O . SER A 1 315 ? -13.745 2.981 -35.081 1.00 90.88 315 SER A O 1
ATOM 2455 N N . VAL A 1 316 ? -11.592 2.478 -35.441 1.00 87.25 316 VAL A N 1
ATOM 2456 C CA . VAL A 1 316 ? -11.066 3.720 -34.843 1.00 87.25 316 VAL A CA 1
ATOM 2457 C C . VAL A 1 316 ? -11.464 4.955 -35.664 1.00 87.25 316 VAL A C 1
ATOM 2459 O O . VAL A 1 316 ? -11.670 6.028 -35.103 1.00 87.25 316 VAL A O 1
ATOM 2462 N N . ASN A 1 317 ? -11.614 4.814 -36.984 1.00 86.50 317 ASN A N 1
ATOM 2463 C CA . ASN A 1 317 ? -12.071 5.890 -37.866 1.00 86.50 317 ASN A CA 1
ATOM 2464 C C . ASN A 1 317 ? -13.595 6.069 -37.899 1.00 86.50 317 ASN A C 1
ATOM 2466 O O . ASN A 1 317 ? -14.064 7.059 -38.467 1.00 86.50 317 ASN A O 1
ATOM 2470 N N . GLN A 1 318 ? -14.383 5.147 -37.333 1.00 86.19 318 GLN A N 1
ATOM 2471 C CA . GLN A 1 318 ? -15.830 5.332 -37.297 1.00 86.19 318 GLN A CA 1
ATOM 2472 C C . GLN A 1 318 ? -16.173 6.539 -36.408 1.00 86.19 318 GLN A C 1
ATOM 2474 O O . GLN A 1 318 ? -15.643 6.662 -35.303 1.00 86.19 318 GLN A O 1
ATOM 2479 N N . PRO A 1 319 ? -17.048 7.451 -36.865 1.00 74.75 319 PRO A N 1
ATOM 2480 C CA . PRO A 1 319 ? -17.459 8.612 -36.088 1.00 74.75 319 PRO A CA 1
ATOM 2481 C C . PRO A 1 319 ? -18.331 8.176 -34.901 1.00 74.75 319 PRO A C 1
ATOM 2483 O O . PRO A 1 319 ? -19.558 8.176 -34.974 1.00 74.75 319 PRO A O 1
ATOM 2486 N N . SER A 1 320 ? -17.710 7.796 -33.784 1.00 62.78 320 SER A N 1
ATOM 2487 C CA . SER A 1 320 ? -18.401 7.590 -32.510 1.00 62.78 320 SER A CA 1
ATOM 2488 C C . SER A 1 320 ? -18.639 8.957 -31.847 1.00 62.78 320 SER A C 1
ATOM 2490 O O . SER A 1 320 ? -17.867 9.409 -31.000 1.00 62.78 320 SER A O 1
ATOM 2492 N N . GLY A 1 321 ? -19.680 9.668 -32.288 1.00 65.88 321 GLY A N 1
ATOM 2493 C CA . GLY A 1 321 ? -20.017 11.016 -31.811 1.00 65.88 321 GLY A CA 1
ATOM 2494 C C . GLY A 1 321 ? -19.321 12.152 -32.575 1.00 65.88 321 GLY A C 1
ATOM 2495 O O . GLY A 1 321 ? -18.566 11.916 -33.514 1.00 65.88 321 GLY A O 1
ATOM 2496 N N . ASN A 1 322 ? -19.599 13.401 -32.179 1.00 62.72 322 ASN A N 1
ATOM 2497 C CA . ASN A 1 322 ? -19.328 14.643 -32.932 1.00 62.72 322 ASN A CA 1
ATOM 2498 C C . ASN A 1 322 ? -17.859 14.936 -33.330 1.00 62.72 322 ASN A C 1
ATOM 2500 O O . ASN A 1 322 ? -17.618 15.989 -33.905 1.00 62.72 322 ASN A O 1
ATOM 2504 N N . ASN A 1 323 ? -16.887 14.057 -33.061 1.00 64.75 323 ASN A N 1
ATOM 2505 C CA . ASN A 1 323 ? -15.459 14.291 -33.317 1.00 64.75 323 ASN A CA 1
ATOM 2506 C C . ASN A 1 323 ? -14.760 13.052 -33.925 1.00 64.75 323 ASN A C 1
ATOM 2508 O O . ASN A 1 323 ? -14.020 12.363 -33.206 1.00 64.75 323 ASN A O 1
ATOM 2512 N N . PRO A 1 324 ? -14.945 12.753 -35.229 1.00 67.81 324 PRO A N 1
ATOM 2513 C CA . PRO A 1 324 ? -14.157 11.723 -35.909 1.00 67.81 324 PRO A CA 1
ATOM 2514 C C . PRO A 1 324 ? -12.652 11.985 -35.749 1.00 67.81 324 PRO A C 1
ATOM 2516 O O . PRO A 1 324 ? -12.209 13.135 -35.664 1.00 67.81 324 PRO A O 1
ATOM 2519 N N . LEU A 1 325 ? -11.840 10.924 -35.685 1.00 66.44 325 LEU A N 1
ATOM 2520 C CA . LEU A 1 325 ? -10.393 11.094 -35.812 1.00 66.44 325 LEU A CA 1
ATOM 2521 C C . LEU A 1 325 ? -10.077 11.721 -37.173 1.00 66.44 325 LEU A C 1
ATOM 2523 O O . LEU A 1 325 ? -10.635 11.327 -38.196 1.00 66.44 325 LEU A O 1
ATOM 2527 N N . SER A 1 326 ? -9.121 12.651 -37.187 1.00 70.94 326 SER A N 1
ATOM 2528 C CA . SER A 1 326 ? -8.462 13.017 -38.437 1.00 70.94 326 SER A CA 1
ATOM 2529 C C . SER A 1 326 ? -7.867 11.744 -39.060 1.00 70.94 326 SER A C 1
ATOM 2531 O O . SER A 1 326 ? -7.234 10.974 -38.326 1.00 70.94 326 SER A O 1
ATOM 2533 N N . PRO A 1 327 ? -7.989 11.533 -40.384 1.00 72.19 327 PRO A N 1
ATOM 2534 C CA . PRO A 1 327 ? -7.375 10.406 -41.092 1.00 72.19 327 PRO A CA 1
ATOM 2535 C C . PRO A 1 327 ? -5.885 10.203 -40.766 1.00 72.19 327 PRO A C 1
ATOM 2537 O O . PRO A 1 327 ? -5.388 9.078 -40.796 1.00 72.19 327 PRO A O 1
ATOM 2540 N N . SER A 1 328 ? -5.175 11.275 -40.391 1.00 75.56 328 SER A N 1
ATOM 2541 C CA . SER A 1 328 ? -3.770 11.223 -39.976 1.00 75.56 328 SER A CA 1
ATOM 2542 C C . SER A 1 328 ? -3.534 10.486 -38.649 1.00 75.56 328 SER A C 1
ATOM 2544 O O . SER A 1 328 ? -2.506 9.834 -38.489 1.00 75.56 328 SER A O 1
ATOM 2546 N N . GLY A 1 329 ? -4.471 10.535 -37.697 1.00 74.38 329 GLY A N 1
ATOM 2547 C CA . GLY A 1 329 ? -4.297 9.927 -36.372 1.00 74.38 329 GLY A CA 1
ATOM 2548 C C . GLY A 1 329 ? -4.348 8.398 -36.401 1.00 74.38 329 GLY A C 1
ATOM 2549 O O . GLY A 1 329 ? -3.495 7.738 -35.809 1.00 74.38 329 GLY A O 1
ATOM 2550 N N . ALA A 1 330 ? -5.303 7.826 -37.139 1.00 77.12 330 ALA A N 1
ATOM 2551 C CA . ALA A 1 330 ? -5.398 6.376 -37.303 1.00 77.12 330 ALA A CA 1
ATOM 2552 C C . ALA A 1 330 ? -4.245 5.808 -38.148 1.00 77.12 330 ALA A C 1
ATOM 2554 O O . ALA A 1 330 ? -3.742 4.725 -37.845 1.00 77.12 330 ALA A O 1
ATOM 2555 N N . GLY A 1 331 ? -3.780 6.560 -39.157 1.00 80.12 331 GLY A N 1
ATOM 2556 C CA . GLY A 1 331 ? -2.575 6.216 -39.917 1.00 80.12 331 GLY A CA 1
ATOM 2557 C C . GLY A 1 331 ? -1.331 6.145 -39.026 1.00 80.12 331 GLY A C 1
ATOM 2558 O O . GLY A 1 331 ? -0.592 5.164 -39.076 1.00 80.12 331 GLY A O 1
ATOM 2559 N N . ASN A 1 332 ? -1.154 7.123 -38.133 1.00 80.06 332 ASN A N 1
ATOM 2560 C CA . ASN A 1 332 ? -0.030 7.145 -37.193 1.00 80.06 332 ASN A CA 1
ATOM 2561 C C . ASN A 1 332 ? -0.056 5.964 -36.207 1.00 80.06 332 ASN A C 1
ATOM 2563 O O . ASN A 1 332 ? 0.987 5.369 -35.950 1.00 80.06 332 ASN A O 1
ATOM 2567 N N . LEU A 1 333 ? -1.229 5.588 -35.679 1.00 81.12 333 LEU A N 1
ATOM 2568 C CA . LEU A 1 333 ? -1.384 4.399 -34.825 1.00 81.12 333 LEU A CA 1
ATOM 2569 C C . LEU A 1 333 ? -0.870 3.136 -35.522 1.00 81.12 333 LEU A C 1
ATOM 2571 O O . LEU A 1 333 ? -0.100 2.367 -34.945 1.00 81.12 333 LEU A O 1
ATOM 2575 N N . PHE A 1 334 ? -1.276 2.942 -36.772 1.00 83.81 334 PHE A N 1
ATOM 2576 C CA . PHE A 1 334 ? -0.900 1.772 -37.548 1.00 83.81 334 PHE A CA 1
ATOM 2577 C C . PHE A 1 334 ? 0.600 1.729 -37.853 1.00 83.81 334 PHE A C 1
ATOM 2579 O O . PHE A 1 334 ? 1.242 0.707 -37.608 1.00 83.81 334 PHE A O 1
ATOM 2586 N N . GLU A 1 335 ? 1.171 2.830 -38.344 1.00 85.81 335 GLU A N 1
ATOM 2587 C CA . GLU A 1 335 ? 2.606 2.896 -38.642 1.00 85.81 335 GLU A CA 1
ATOM 2588 C C . GLU A 1 335 ? 3.450 2.687 -37.380 1.00 85.81 335 GLU A C 1
ATOM 2590 O O . GLU A 1 335 ? 4.451 1.968 -37.408 1.00 85.81 335 GLU A O 1
ATOM 2595 N N . ASN A 1 336 ? 2.993 3.201 -36.236 1.00 84.50 336 ASN A N 1
ATOM 2596 C CA . ASN A 1 336 ? 3.647 2.974 -34.953 1.00 84.50 336 ASN A CA 1
ATOM 2597 C C . ASN A 1 336 ? 3.569 1.508 -34.504 1.00 84.50 336 ASN A C 1
ATOM 2599 O O . ASN A 1 336 ? 4.582 0.957 -34.074 1.00 84.50 336 ASN A O 1
ATOM 2603 N N . LEU A 1 337 ? 2.416 0.840 -34.640 1.00 83.88 337 LEU A N 1
ATOM 2604 C CA . LEU A 1 337 ? 2.287 -0.592 -34.336 1.00 83.88 337 LEU A CA 1
ATOM 2605 C C . LEU A 1 337 ? 3.124 -1.462 -35.285 1.00 83.88 337 LEU A C 1
ATOM 2607 O O . LEU A 1 337 ? 3.738 -2.436 -34.851 1.00 83.88 337 LEU A O 1
ATOM 2611 N N . ARG A 1 338 ? 3.200 -1.106 -36.571 1.00 88.62 338 ARG A N 1
ATOM 2612 C CA . ARG A 1 338 ? 4.020 -1.813 -37.563 1.00 88.62 338 ARG A CA 1
ATOM 2613 C C . ARG A 1 338 ? 5.515 -1.635 -37.298 1.00 88.62 338 ARG A C 1
ATOM 2615 O O . ARG A 1 338 ? 6.268 -2.608 -37.347 1.00 88.62 338 ARG A O 1
ATOM 2622 N N . SER A 1 339 ? 5.934 -0.414 -36.974 1.00 87.62 339 SER A N 1
ATOM 2623 C CA . SER A 1 339 ? 7.300 -0.098 -36.547 1.00 87.62 339 SER A CA 1
ATOM 2624 C C . SER A 1 339 ? 7.668 -0.864 -35.274 1.00 87.62 339 SER A C 1
ATOM 2626 O O . SER A 1 339 ? 8.715 -1.512 -35.214 1.00 87.62 339 SER A O 1
ATOM 2628 N N . LEU A 1 340 ? 6.766 -0.886 -34.287 1.00 84.88 340 LEU A N 1
ATOM 2629 C CA . LEU A 1 340 ? 6.924 -1.658 -33.058 1.00 84.88 340 LEU A CA 1
ATOM 2630 C C . LEU A 1 340 ? 7.091 -3.155 -33.349 1.00 84.88 340 LEU A C 1
ATOM 2632 O O . LEU A 1 340 ? 8.005 -3.773 -32.812 1.00 84.88 340 LEU A O 1
ATOM 2636 N N . LEU A 1 341 ? 6.283 -3.723 -34.247 1.00 86.00 341 LEU A N 1
ATOM 2637 C CA . LEU A 1 341 ? 6.397 -5.123 -34.659 1.00 86.00 341 LEU A CA 1
ATOM 2638 C C . LEU A 1 341 ? 7.767 -5.440 -35.270 1.00 86.00 341 LEU A C 1
ATOM 2640 O O . LEU A 1 341 ? 8.391 -6.429 -34.889 1.00 86.00 341 LEU A O 1
ATOM 2644 N N . ALA A 1 342 ? 8.272 -4.589 -36.167 1.00 87.50 342 ALA A N 1
ATOM 2645 C CA . ALA A 1 342 ? 9.602 -4.764 -36.752 1.00 87.50 342 ALA A CA 1
ATOM 2646 C C . ALA A 1 342 ? 10.710 -4.739 -35.682 1.00 87.50 342 ALA A C 1
ATOM 2648 O O . ALA A 1 342 ? 11.600 -5.594 -35.686 1.00 87.50 342 ALA A O 1
ATOM 2649 N N . LYS A 1 343 ? 10.623 -3.807 -34.720 1.00 88.19 343 LYS A N 1
ATOM 2650 C CA . LYS A 1 343 ? 11.559 -3.720 -33.587 1.00 88.19 343 LYS A CA 1
ATOM 2651 C C . LYS A 1 343 ? 11.489 -4.964 -32.689 1.00 88.19 343 LYS A C 1
ATOM 2653 O O . LYS A 1 343 ? 12.528 -5.503 -32.307 1.00 88.19 343 LYS A O 1
ATOM 2658 N N . LEU A 1 344 ? 10.285 -5.462 -32.398 1.00 84.50 344 LEU A N 1
ATOM 2659 C CA . LEU A 1 344 ? 10.087 -6.667 -31.586 1.00 84.50 344 LEU A CA 1
ATOM 2660 C C . LEU A 1 344 ? 10.610 -7.927 -32.267 1.00 84.50 344 LEU A C 1
ATOM 2662 O O . LEU A 1 344 ? 11.198 -8.759 -31.587 1.00 84.50 344 LEU A O 1
ATOM 2666 N N . TYR A 1 345 ? 10.463 -8.067 -33.586 1.00 86.44 345 TYR A N 1
ATOM 2667 C CA . TYR A 1 345 ? 11.046 -9.196 -34.313 1.00 86.44 345 TYR A CA 1
ATOM 2668 C C . TYR A 1 345 ? 12.571 -9.237 -34.190 1.00 86.44 345 TYR A C 1
ATOM 2670 O O . TYR A 1 345 ? 13.137 -10.298 -33.917 1.00 86.44 345 TYR A O 1
ATOM 2678 N N . ALA A 1 346 ? 13.237 -8.086 -34.324 1.00 86.44 346 ALA A N 1
ATOM 2679 C CA . ALA A 1 346 ? 14.681 -7.993 -34.127 1.00 86.44 346 ALA A CA 1
ATOM 2680 C C . ALA A 1 346 ? 15.081 -8.390 -32.692 1.00 86.44 346 ALA A C 1
ATOM 2682 O O . ALA A 1 346 ? 16.012 -9.177 -32.498 1.00 86.44 346 ALA A O 1
ATOM 2683 N N . GLN A 1 347 ? 14.338 -7.916 -31.685 1.00 86.12 347 GLN A N 1
ATOM 2684 C CA . GLN A 1 347 ? 14.587 -8.247 -30.279 1.00 86.12 347 GLN A CA 1
ATOM 2685 C C . GLN A 1 347 ? 14.297 -9.723 -29.953 1.00 86.12 347 GLN A C 1
ATOM 2687 O O . GLN A 1 347 ? 15.093 -10.367 -29.272 1.00 86.12 347 GLN A O 1
ATOM 2692 N N . ALA A 1 348 ? 13.211 -10.293 -30.477 1.00 82.00 348 ALA A N 1
ATOM 2693 C CA . ALA A 1 348 ? 12.848 -11.699 -30.307 1.00 82.00 348 ALA A CA 1
ATOM 2694 C C . ALA A 1 348 ? 13.880 -12.634 -30.959 1.00 82.00 348 ALA A C 1
ATOM 2696 O O . ALA A 1 348 ? 14.273 -13.638 -30.361 1.00 82.00 348 ALA A O 1
ATOM 2697 N N . SER A 1 349 ? 14.379 -12.275 -32.147 1.00 82.75 349 SER A N 1
ATOM 2698 C CA . SER A 1 349 ? 15.476 -12.990 -32.810 1.00 82.75 349 SER A CA 1
ATOM 2699 C C . SER A 1 349 ? 16.748 -12.974 -31.959 1.00 82.75 349 SER A C 1
ATOM 2701 O O . SER A 1 349 ? 17.430 -13.993 -31.839 1.00 82.75 349 SER A O 1
ATOM 2703 N N . HIS A 1 350 ? 17.057 -11.842 -31.321 1.00 84.19 350 HIS A N 1
ATOM 2704 C CA . HIS A 1 350 ? 18.185 -11.737 -30.397 1.00 84.19 350 HIS A CA 1
ATOM 2705 C C . HIS A 1 350 ? 17.978 -12.583 -29.123 1.00 84.19 350 HIS A C 1
ATOM 2707 O O . HIS A 1 350 ? 18.907 -13.265 -28.685 1.00 84.19 350 HIS A O 1
ATOM 2713 N N . GLU A 1 351 ? 16.767 -12.602 -28.546 1.00 83.19 351 GLU A N 1
ATOM 2714 C CA . GLU A 1 351 ? 16.421 -13.485 -27.417 1.00 83.19 351 GLU A CA 1
ATOM 2715 C C . GLU A 1 351 ? 16.651 -14.964 -27.771 1.00 83.19 351 GLU A C 1
ATOM 2717 O O . GLU A 1 351 ? 17.319 -15.667 -27.009 1.00 83.19 351 GLU A O 1
ATOM 2722 N N . LEU A 1 352 ? 16.183 -15.413 -28.945 1.00 80.00 352 LEU A N 1
ATOM 2723 C CA . LEU A 1 352 ? 16.371 -16.783 -29.447 1.00 80.00 352 LEU A CA 1
ATOM 2724 C C . LEU A 1 352 ? 17.852 -17.129 -29.665 1.00 80.00 352 LEU A C 1
ATOM 2726 O O . LEU A 1 352 ? 18.319 -18.184 -29.231 1.00 80.00 352 LEU A O 1
ATOM 2730 N N . ALA A 1 353 ? 18.609 -16.233 -30.304 1.00 81.75 353 ALA A N 1
ATOM 2731 C CA . ALA A 1 353 ? 20.025 -16.446 -30.604 1.00 81.75 353 ALA A CA 1
ATOM 2732 C C . ALA A 1 353 ? 20.897 -16.534 -29.340 1.00 81.75 353 ALA A C 1
ATOM 2734 O O . ALA A 1 353 ? 21.910 -17.235 -29.330 1.00 81.75 353 ALA A O 1
ATOM 2735 N N . SER A 1 354 ? 20.494 -15.866 -28.253 1.00 83.44 354 SER A N 1
ATOM 2736 C CA . SER A 1 354 ? 21.282 -15.780 -27.018 1.00 83.44 354 SER A CA 1
ATOM 2737 C C . SER A 1 354 ? 21.450 -17.105 -26.254 1.00 83.44 354 SER A C 1
ATOM 2739 O O . SER A 1 354 ? 22.217 -17.140 -25.292 1.00 83.44 354 SER A O 1
ATOM 2741 N N . LYS A 1 355 ? 20.760 -18.194 -26.645 1.00 65.94 355 LYS A N 1
ATOM 2742 C CA . LYS A 1 355 ? 20.796 -19.536 -26.012 1.00 65.94 355 LYS A CA 1
ATOM 2743 C C . LYS A 1 355 ? 20.648 -19.548 -24.481 1.00 65.94 355 LYS A C 1
ATOM 2745 O O . LYS A 1 355 ? 20.916 -20.574 -23.850 1.00 65.94 355 LYS A O 1
ATOM 2750 N N . LYS A 1 356 ? 20.204 -18.456 -23.849 1.00 67.75 356 LYS A N 1
ATOM 2751 C CA . LYS A 1 356 ? 19.788 -18.480 -22.446 1.00 67.75 356 LYS A CA 1
ATOM 2752 C C . LYS A 1 356 ? 18.636 -19.470 -22.380 1.00 67.75 356 LYS A C 1
ATOM 2754 O O . LYS A 1 356 ? 17.583 -19.171 -22.928 1.00 67.75 356 LYS A O 1
ATOM 2759 N N . ARG A 1 357 ? 18.877 -20.656 -21.798 1.00 46.66 357 ARG A N 1
ATOM 2760 C CA . ARG A 1 357 ? 17.875 -21.719 -21.620 1.00 46.66 357 ARG A CA 1
ATOM 2761 C C . ARG A 1 357 ? 16.589 -21.074 -21.114 1.00 46.66 357 ARG A C 1
ATOM 2763 O O . ARG A 1 357 ? 16.524 -20.658 -19.958 1.00 46.66 357 ARG A O 1
ATOM 2770 N N . GLN A 1 358 ? 15.620 -20.928 -22.008 1.00 52.66 358 GLN A N 1
ATOM 2771 C CA . GLN A 1 358 ? 14.286 -20.491 -21.652 1.00 52.66 358 GLN A CA 1
ATOM 2772 C C . GLN A 1 358 ? 13.512 -21.737 -21.210 1.00 52.66 358 GLN A C 1
ATOM 2774 O O . GLN A 1 358 ? 13.695 -22.793 -21.812 1.00 52.66 358 GLN A O 1
ATOM 2779 N N . PRO A 1 359 ? 12.708 -21.661 -20.139 1.00 48.75 359 PRO A N 1
ATOM 2780 C CA . PRO A 1 359 ? 11.810 -22.749 -19.774 1.00 48.75 359 PRO A CA 1
ATOM 2781 C C . PRO A 1 359 ? 10.804 -23.015 -20.913 1.00 48.75 359 PRO A C 1
ATOM 2783 O O . PRO A 1 359 ? 10.281 -22.075 -21.509 1.00 48.75 359 PRO A O 1
ATOM 2786 N N . ASP A 1 360 ? 10.565 -24.296 -21.205 1.00 44.16 360 ASP A N 1
ATOM 2787 C CA . ASP A 1 360 ? 9.966 -24.870 -22.429 1.00 44.16 360 ASP A CA 1
ATOM 2788 C C . ASP A 1 360 ? 8.472 -24.562 -22.710 1.00 44.16 360 ASP A C 1
ATOM 2790 O O . ASP A 1 360 ? 7.767 -25.384 -23.294 1.00 44.16 360 ASP A O 1
ATOM 2794 N N . SER A 1 361 ? 7.928 -23.400 -22.342 1.00 48.47 361 SER A N 1
ATOM 2795 C CA . SER A 1 361 ? 6.507 -23.105 -22.598 1.00 48.47 361 SER A CA 1
ATOM 2796 C C . SER A 1 361 ? 6.267 -21.724 -23.206 1.00 48.47 361 SER A C 1
ATOM 2798 O O . SER A 1 361 ? 6.286 -20.708 -22.512 1.00 48.47 361 SER A O 1
ATOM 2800 N N . LEU A 1 362 ? 5.981 -21.702 -24.512 1.00 44.16 362 LEU A N 1
ATOM 2801 C CA . LEU A 1 362 ? 5.218 -20.635 -25.171 1.00 44.16 362 LEU A CA 1
ATOM 2802 C C . LEU A 1 362 ? 3.817 -20.556 -24.536 1.00 44.16 362 LEU A C 1
ATOM 2804 O O . LEU A 1 362 ? 3.202 -21.589 -24.278 1.00 44.16 362 LEU A O 1
ATOM 2808 N N . GLY A 1 363 ? 3.328 -19.348 -24.246 1.00 46.62 363 GLY A N 1
ATOM 2809 C CA . GLY A 1 363 ? 1.966 -19.141 -23.730 1.00 46.62 363 GLY A CA 1
ATOM 2810 C C . GLY A 1 363 ? 1.742 -19.445 -22.242 1.00 46.62 363 GLY A C 1
ATOM 2811 O O . GLY A 1 363 ? 0.630 -19.261 -21.752 1.00 46.62 363 GLY A O 1
ATOM 2812 N N . ARG A 1 364 ? 2.771 -19.862 -21.490 1.00 48.78 364 ARG A N 1
ATOM 2813 C CA . ARG A 1 364 ? 2.735 -19.862 -20.018 1.00 48.78 364 ARG A CA 1
ATOM 2814 C C . ARG A 1 364 ? 3.698 -18.818 -19.471 1.00 48.78 364 ARG A C 1
ATOM 2816 O O . ARG A 1 364 ? 4.849 -18.742 -19.889 1.00 48.78 364 ARG A O 1
ATOM 2823 N N . TYR A 1 365 ? 3.155 -18.041 -18.540 1.00 48.69 365 TYR A N 1
ATOM 2824 C CA . TYR A 1 365 ? 3.761 -16.993 -17.728 1.00 48.69 365 TYR A CA 1
ATOM 2825 C C . TYR A 1 365 ? 5.301 -16.922 -17.743 1.00 48.69 365 TYR A C 1
ATOM 2827 O O . TYR A 1 365 ? 5.990 -17.818 -17.247 1.00 48.69 365 TYR A O 1
ATOM 2835 N N . ARG A 1 366 ? 5.839 -15.805 -18.253 1.00 53.19 366 ARG A N 1
ATOM 2836 C CA . ARG A 1 366 ? 7.267 -15.467 -18.192 1.00 53.19 366 ARG A CA 1
ATOM 2837 C C . ARG A 1 366 ? 7.472 -14.307 -17.211 1.00 53.19 366 ARG A C 1
ATOM 2839 O O . ARG A 1 366 ? 6.776 -13.302 -17.321 1.00 53.19 366 ARG A O 1
ATOM 2846 N N . PRO A 1 367 ? 8.427 -14.398 -16.272 1.00 39.53 367 PRO A N 1
ATOM 2847 C CA . PRO A 1 367 ? 8.743 -13.283 -15.391 1.00 39.53 367 PRO A CA 1
ATOM 2848 C C . PRO A 1 367 ? 9.317 -12.129 -16.220 1.00 39.53 367 PRO A C 1
ATOM 2850 O O . PRO A 1 367 ? 10.394 -12.257 -16.808 1.00 39.53 367 PRO A O 1
ATOM 2853 N N . SER A 1 368 ? 8.625 -10.991 -16.244 1.00 40.72 368 SER A N 1
ATOM 2854 C CA . SER A 1 368 ? 9.280 -9.731 -16.581 1.00 40.72 368 SER A CA 1
ATOM 2855 C C . SER A 1 368 ? 10.249 -9.380 -15.441 1.00 40.72 368 SER A C 1
ATOM 2857 O O . SER A 1 368 ? 9.990 -9.650 -14.267 1.00 40.72 368 SER A O 1
ATOM 2859 N N . GLN A 1 369 ? 11.437 -8.867 -15.767 1.00 37.69 369 GLN A N 1
ATOM 2860 C CA . GLN A 1 369 ? 12.350 -8.381 -14.735 1.00 37.69 369 GLN A CA 1
ATOM 2861 C C . GLN A 1 369 ? 11.810 -7.052 -14.169 1.00 37.69 369 GLN A C 1
ATOM 2863 O O . GLN A 1 369 ? 11.488 -6.167 -14.965 1.00 37.69 369 GLN A O 1
ATOM 2868 N N . PRO A 1 370 ? 11.847 -6.822 -12.839 1.00 38.97 370 PRO A N 1
ATOM 2869 C CA . PRO A 1 370 ? 11.484 -5.539 -12.205 1.00 38.97 370 PRO A CA 1
ATOM 2870 C C . PRO A 1 370 ? 12.318 -4.326 -12.675 1.00 38.97 370 PRO A C 1
ATOM 2872 O O . PRO A 1 370 ? 12.093 -3.186 -12.268 1.00 38.97 370 PRO A O 1
ATOM 2875 N N . ILE A 1 371 ? 13.331 -4.567 -13.512 1.00 42.22 371 ILE A N 1
ATOM 2876 C CA . ILE A 1 371 ? 14.345 -3.602 -13.933 1.00 42.22 371 ILE A CA 1
ATOM 2877 C C . ILE A 1 371 ? 13.744 -2.504 -14.824 1.00 42.22 371 ILE A C 1
ATOM 2879 O O . ILE A 1 371 ? 14.188 -1.361 -14.741 1.00 42.22 371 ILE A O 1
ATOM 2883 N N . ALA A 1 372 ? 12.718 -2.804 -15.629 1.00 43.50 372 ALA A N 1
ATOM 2884 C CA . ALA A 1 372 ? 12.115 -1.815 -16.525 1.00 43.50 372 ALA A CA 1
ATOM 2885 C C . ALA A 1 372 ? 11.401 -0.698 -15.747 1.00 43.50 372 ALA A C 1
ATOM 2887 O O . ALA A 1 372 ? 11.693 0.471 -15.982 1.00 43.50 372 ALA A O 1
ATOM 2888 N N . LEU A 1 373 ? 10.564 -1.027 -14.755 1.00 40.78 373 LEU A N 1
ATOM 2889 C CA . LEU A 1 373 ? 9.859 -0.019 -13.954 1.00 40.78 373 LEU A CA 1
ATOM 2890 C C . LEU A 1 373 ? 10.839 0.806 -13.104 1.00 40.78 373 LEU A C 1
ATOM 2892 O O . LEU A 1 373 ? 10.749 2.029 -13.074 1.00 40.78 373 LEU A O 1
ATOM 2896 N N . GLN A 1 374 ? 11.852 0.174 -12.496 1.00 42.31 374 GLN A N 1
ATOM 2897 C CA . GLN A 1 374 ? 12.906 0.905 -11.778 1.00 42.31 374 GLN A CA 1
ATOM 2898 C C . GLN A 1 374 ? 13.709 1.838 -12.697 1.00 42.31 374 GLN A C 1
ATOM 2900 O O . GLN A 1 374 ? 14.087 2.929 -12.272 1.00 42.31 374 GLN A O 1
ATOM 2905 N N . ASN A 1 375 ? 13.965 1.447 -13.948 1.00 42.47 375 ASN A N 1
ATOM 2906 C CA . ASN A 1 375 ? 14.648 2.297 -14.922 1.00 42.47 375 ASN A CA 1
ATOM 2907 C C . ASN A 1 375 ? 13.746 3.423 -15.445 1.00 42.47 375 ASN A C 1
ATOM 2909 O O . ASN A 1 375 ? 14.230 4.543 -15.591 1.00 42.47 375 ASN A O 1
ATOM 2913 N N . ILE A 1 376 ? 12.448 3.184 -15.658 1.00 44.34 376 ILE A N 1
ATOM 2914 C CA . ILE A 1 376 ? 11.463 4.221 -16.019 1.00 44.34 376 ILE A CA 1
ATOM 2915 C C . ILE A 1 376 ? 11.339 5.246 -14.883 1.00 44.34 376 ILE A C 1
ATOM 2917 O O . ILE A 1 376 ? 11.476 6.442 -15.127 1.00 44.34 376 ILE A O 1
ATOM 2921 N N . LEU A 1 377 ? 11.196 4.798 -13.629 1.00 45.78 377 LEU A N 1
ATOM 2922 C CA . LEU A 1 377 ? 11.136 5.677 -12.452 1.00 45.78 377 LEU A CA 1
ATOM 2923 C C . LEU A 1 377 ? 12.446 6.464 -12.241 1.00 45.78 377 LEU A C 1
ATOM 2925 O O . LEU A 1 377 ? 12.411 7.603 -11.781 1.00 45.78 377 LEU A O 1
ATOM 2929 N N . LYS A 1 378 ? 13.605 5.899 -12.615 1.00 47.53 378 LYS A N 1
ATOM 2930 C CA . LYS A 1 378 ? 14.907 6.598 -12.583 1.00 47.53 378 LYS A CA 1
ATOM 2931 C C . LYS A 1 378 ? 15.101 7.597 -13.729 1.00 47.53 378 LYS A C 1
ATOM 2933 O O . LYS A 1 378 ? 15.811 8.581 -13.542 1.00 47.53 378 LYS A O 1
ATOM 2938 N N . THR A 1 379 ? 14.527 7.347 -14.907 1.00 39.38 379 THR A N 1
ATOM 2939 C CA . THR A 1 379 ? 14.774 8.144 -16.127 1.00 39.38 379 THR A CA 1
ATOM 2940 C C . THR A 1 379 ? 13.678 9.165 -16.437 1.00 39.38 379 THR A C 1
ATOM 2942 O O . THR A 1 379 ? 13.956 10.142 -17.130 1.00 39.38 379 THR A O 1
ATOM 2945 N N . ARG A 1 380 ? 12.460 8.997 -15.903 1.00 45.31 380 ARG A N 1
ATOM 2946 C CA . ARG A 1 380 ? 11.307 9.887 -16.129 1.00 45.31 380 ARG A CA 1
ATOM 2947 C C . ARG A 1 380 ? 10.686 10.360 -14.796 1.00 45.31 380 ARG A C 1
ATOM 2949 O O . ARG A 1 380 ? 9.663 9.830 -14.363 1.00 45.31 380 ARG A O 1
ATOM 2956 N N . PRO A 1 381 ? 11.271 11.375 -14.126 1.00 43.25 381 PRO A N 1
ATOM 2957 C CA . PRO A 1 381 ? 10.836 11.829 -12.798 1.00 43.25 381 PRO A CA 1
ATOM 2958 C C . PRO A 1 381 ? 9.403 12.393 -12.734 1.00 43.25 381 PRO A C 1
ATOM 2960 O O . PRO A 1 381 ? 8.802 12.369 -11.662 1.00 43.25 381 PRO A O 1
ATOM 2963 N N . SER A 1 382 ? 8.816 12.833 -13.854 1.00 43.66 382 SER A N 1
ATOM 2964 C CA . SER A 1 382 ? 7.401 13.251 -13.931 1.00 43.66 382 SER A CA 1
ATOM 2965 C C . SER A 1 382 ? 6.420 12.106 -13.626 1.00 43.66 382 SER A C 1
ATOM 2967 O O . SER A 1 382 ? 5.356 12.326 -13.045 1.00 43.66 382 SER A O 1
ATOM 2969 N N . TYR A 1 383 ? 6.806 10.868 -13.943 1.00 44.44 383 TYR A N 1
ATOM 2970 C CA . TYR A 1 383 ? 6.018 9.660 -13.687 1.00 44.44 383 TYR A CA 1
ATOM 2971 C C . TYR A 1 383 ? 5.974 9.324 -12.188 1.00 44.44 383 TYR A C 1
ATOM 2973 O O . TYR A 1 383 ? 4.915 9.053 -11.624 1.00 44.44 383 TYR A O 1
ATOM 2981 N N . VAL A 1 384 ? 7.122 9.447 -11.509 1.00 43.47 384 VAL A N 1
ATOM 2982 C CA . VAL A 1 384 ? 7.240 9.307 -10.045 1.00 43.47 384 VAL A CA 1
ATOM 2983 C C . VAL A 1 384 ? 6.406 10.372 -9.337 1.00 43.47 384 VAL A C 1
ATOM 2985 O O . VAL A 1 384 ? 5.741 10.076 -8.348 1.00 43.47 384 VAL A O 1
ATOM 2988 N N . GLN A 1 385 ? 6.416 11.606 -9.844 1.00 42.91 385 GLN A N 1
ATOM 2989 C CA . GLN A 1 385 ? 5.695 12.728 -9.247 1.00 42.91 385 GLN A CA 1
ATOM 2990 C C . GLN A 1 385 ? 4.178 12.484 -9.219 1.00 42.91 385 GLN A C 1
ATOM 2992 O O . GLN A 1 385 ? 3.563 12.732 -8.187 1.00 42.91 385 GLN A O 1
ATOM 2997 N N . THR A 1 386 ? 3.627 11.895 -10.287 1.00 44.34 386 THR A N 1
ATOM 2998 C CA . THR A 1 386 ? 2.202 11.527 -10.414 1.00 44.34 386 THR A CA 1
ATOM 2999 C C . THR A 1 386 ? 1.806 10.399 -9.449 1.00 44.34 386 THR A C 1
ATOM 3001 O O . THR A 1 386 ? 0.808 10.499 -8.741 1.00 44.34 386 THR A O 1
ATOM 3004 N N . ILE A 1 387 ? 2.629 9.349 -9.333 1.00 41.19 387 ILE A N 1
ATOM 3005 C CA . ILE A 1 387 ? 2.378 8.219 -8.415 1.00 41.19 387 ILE A CA 1
ATOM 3006 C C . ILE A 1 387 ? 2.506 8.660 -6.945 1.00 41.19 387 ILE A C 1
ATOM 3008 O O . ILE A 1 387 ? 1.694 8.298 -6.093 1.00 41.19 387 ILE A O 1
ATOM 3012 N N . THR A 1 388 ? 3.508 9.488 -6.638 1.00 41.00 388 THR A N 1
ATOM 3013 C CA . THR A 1 388 ? 3.757 9.974 -5.271 1.00 41.00 388 THR A CA 1
ATOM 3014 C C . THR A 1 388 ? 2.685 10.975 -4.829 1.00 41.00 388 THR A C 1
ATOM 3016 O O . THR A 1 388 ? 2.312 10.981 -3.657 1.00 41.00 388 THR A O 1
ATOM 3019 N N . SER A 1 389 ? 2.133 11.779 -5.750 1.00 41.59 389 SER A N 1
ATOM 3020 C CA . SER A 1 389 ? 1.005 12.673 -5.458 1.00 41.59 389 SER A CA 1
ATOM 3021 C C . SER A 1 389 ? -0.314 11.939 -5.206 1.00 41.59 389 SER A C 1
ATOM 3023 O O . SER A 1 389 ? -1.160 12.463 -4.496 1.00 41.59 389 SER A O 1
ATOM 3025 N N . VAL A 1 390 ? -0.497 10.719 -5.715 1.00 42.62 390 VAL A N 1
ATOM 3026 C CA . VAL A 1 390 ? -1.701 9.920 -5.418 1.00 42.62 390 VAL A CA 1
ATOM 3027 C C . VAL A 1 390 ? -1.600 9.250 -4.039 1.00 42.62 390 VAL A C 1
ATOM 3029 O O . VAL A 1 390 ? -2.583 9.186 -3.307 1.00 42.62 390 VAL A O 1
ATOM 3032 N N . LEU A 1 391 ? -0.406 8.808 -3.625 1.00 39.62 391 LEU A N 1
ATOM 3033 C CA . LEU A 1 391 ? -0.221 8.050 -2.376 1.00 39.62 391 LEU A CA 1
ATOM 3034 C C . LEU A 1 391 ? -0.081 8.908 -1.100 1.00 39.62 391 LEU A C 1
ATOM 3036 O O . LEU A 1 391 ? -0.338 8.405 -0.007 1.00 39.62 391 LEU A O 1
ATOM 3040 N N . TYR A 1 392 ? 0.323 10.182 -1.197 1.00 43.03 392 TYR A N 1
ATOM 3041 C CA . TYR A 1 392 ? 0.648 11.013 -0.019 1.00 43.03 392 TYR A CA 1
ATOM 3042 C C . TYR A 1 392 ? -0.410 12.051 0.396 1.00 43.03 392 TYR A C 1
ATOM 3044 O O . TYR A 1 392 ? -0.266 12.672 1.453 1.00 43.03 392 TYR A O 1
ATOM 3052 N N . TYR A 1 393 ? -1.489 12.239 -0.364 1.00 48.88 393 TYR A N 1
ATOM 3053 C CA . TYR A 1 393 ? -2.460 13.305 -0.099 1.00 48.88 393 TYR A CA 1
ATOM 3054 C C . TYR A 1 393 ? -3.672 12.799 0.682 1.00 48.88 393 TYR A C 1
ATOM 3056 O O . TYR A 1 393 ? -4.747 12.576 0.137 1.00 48.88 393 TYR A O 1
ATOM 3064 N N . LYS A 1 394 ? -3.497 12.642 2.000 1.00 44.59 394 LYS A N 1
ATOM 3065 C CA . LYS A 1 394 ? -4.619 12.426 2.929 1.00 44.59 394 LYS A CA 1
ATOM 3066 C C . LYS A 1 394 ? -4.987 13.662 3.763 1.00 44.59 394 LYS A C 1
ATOM 3068 O O . LYS A 1 394 ? -5.965 13.582 4.490 1.00 44.59 394 LYS A O 1
ATOM 3073 N N . ASN A 1 395 ? -4.249 14.781 3.686 1.00 42.62 395 ASN A N 1
ATOM 3074 C CA . ASN A 1 395 ? -4.360 15.834 4.713 1.00 42.62 395 ASN A CA 1
ATOM 3075 C C . ASN A 1 395 ? -4.337 17.315 4.279 1.00 42.62 395 ASN A C 1
ATOM 3077 O O . ASN A 1 395 ? -4.381 18.146 5.178 1.00 42.62 395 ASN A O 1
ATOM 3081 N N . ASP A 1 396 ? -4.339 17.680 2.992 1.00 40.88 396 ASP A N 1
ATOM 3082 C CA . ASP A 1 396 ? -4.512 19.095 2.601 1.00 40.88 396 ASP A CA 1
ATOM 3083 C C . ASP A 1 396 ? -5.702 19.276 1.653 1.00 40.88 396 ASP A C 1
ATOM 3085 O O . ASP A 1 396 ? -5.852 18.565 0.662 1.00 40.88 396 ASP A O 1
ATOM 3089 N N . SER A 1 397 ? -6.577 20.218 2.009 1.00 39.91 397 SER A N 1
ATOM 3090 C CA . SER A 1 397 ? -7.894 20.478 1.417 1.00 39.91 397 SER A CA 1
ATOM 3091 C C . SER A 1 397 ? -7.867 21.349 0.158 1.00 39.91 397 SER A C 1
ATOM 3093 O O . SER A 1 397 ? -8.927 21.726 -0.351 1.00 39.91 397 SER A O 1
ATOM 3095 N N . GLU A 1 398 ? -6.692 21.648 -0.394 1.00 46.66 398 GLU A N 1
ATOM 3096 C CA . GLU A 1 398 ? -6.607 22.258 -1.716 1.00 46.66 398 GLU A CA 1
ATOM 3097 C C . GLU A 1 398 ? -6.845 21.178 -2.769 1.00 46.66 398 GLU A C 1
ATOM 3099 O O . GLU A 1 398 ? -5.947 20.432 -3.155 1.00 46.66 398 GLU A O 1
ATOM 3104 N N . ARG A 1 399 ? -8.105 21.081 -3.212 1.00 41.19 399 ARG A N 1
ATOM 3105 C CA . ARG A 1 399 ? -8.515 20.308 -4.386 1.00 41.19 399 ARG A CA 1
ATOM 3106 C C . ARG A 1 399 ? -7.654 20.741 -5.575 1.00 41.19 399 ARG A C 1
ATOM 3108 O O . ARG A 1 399 ? -7.999 21.696 -6.272 1.00 41.19 399 ARG A O 1
ATOM 3115 N N . LEU A 1 400 ? -6.556 20.023 -5.825 1.00 43.22 400 LEU A N 1
ATOM 3116 C CA . LEU A 1 400 ? -5.980 19.934 -7.160 1.00 43.22 400 LEU A CA 1
ATOM 3117 C C . LEU A 1 400 ? -7.161 19.655 -8.085 1.00 43.22 400 LEU A C 1
ATOM 3119 O O . LEU A 1 400 ? -7.909 18.702 -7.860 1.00 43.22 400 LEU A O 1
ATOM 3123 N N . LYS A 1 401 ? -7.387 20.540 -9.062 1.00 48.88 401 LYS A N 1
ATOM 3124 C CA . LYS A 1 401 ? -8.307 20.253 -10.159 1.00 48.88 401 LYS A CA 1
ATOM 3125 C C . LYS A 1 401 ? -7.753 18.994 -10.807 1.00 48.88 401 LYS A C 1
ATOM 3127 O O . LYS A 1 401 ? -6.768 19.081 -11.535 1.00 48.88 401 LYS A O 1
ATOM 3132 N N . VAL A 1 402 ? -8.306 17.839 -10.439 1.00 52.06 402 VAL A N 1
ATOM 3133 C CA . VAL A 1 402 ? -8.035 16.572 -11.104 1.00 52.06 402 VAL A CA 1
ATOM 3134 C C . VAL A 1 402 ? -8.310 16.872 -12.565 1.00 52.06 402 VAL A C 1
ATOM 3136 O O . VAL A 1 402 ? -9.433 17.234 -12.918 1.00 52.06 402 VAL A O 1
ATOM 3139 N N . VAL A 1 403 ? -7.249 16.895 -13.370 1.00 57.69 403 VAL A N 1
ATOM 3140 C CA . VAL A 1 403 ? -7.388 17.036 -14.813 1.00 57.69 403 VAL A CA 1
ATOM 3141 C C . VAL A 1 403 ? -8.063 15.744 -15.223 1.00 57.69 403 VAL A C 1
ATOM 3143 O O . VAL A 1 403 ? -7.422 14.699 -15.270 1.00 57.69 403 VAL A O 1
ATOM 3146 N N . GLU A 1 404 ? -9.382 15.803 -15.368 1.00 66.12 404 GLU A N 1
ATOM 3147 C CA . GLU A 1 404 ? -10.189 14.673 -15.786 1.00 66.12 404 GLU A CA 1
ATOM 3148 C C . GLU A 1 404 ? -9.760 14.339 -17.211 1.00 66.12 404 GLU A C 1
ATOM 3150 O O . GLU A 1 404 ? -10.106 15.022 -18.179 1.00 66.12 404 GLU A O 1
ATOM 3155 N N . VAL A 1 405 ? -8.903 13.330 -17.321 1.00 71.81 405 VAL A N 1
ATOM 3156 C CA . VAL A 1 405 ? -8.456 12.820 -18.604 1.00 71.81 405 VAL A CA 1
ATOM 3157 C C . VAL A 1 405 ? -9.640 12.079 -19.204 1.00 71.81 405 VAL A C 1
ATOM 3159 O O . VAL A 1 405 ? -9.945 10.955 -18.822 1.00 71.81 405 VAL A O 1
ATOM 3162 N N . GLN A 1 406 ? -10.344 12.724 -20.133 1.00 79.00 406 GLN A N 1
ATOM 3163 C CA . GLN A 1 406 ? -11.396 12.049 -20.881 1.00 79.00 406 GLN A CA 1
ATOM 3164 C C . GLN A 1 406 ? -10.761 11.057 -21.855 1.00 79.00 406 GLN A C 1
ATOM 3166 O O . GLN A 1 406 ? -10.201 11.455 -22.882 1.00 79.00 406 GLN A O 1
ATOM 3171 N N . GLU A 1 407 ? -10.882 9.771 -21.546 1.00 86.81 407 GLU A N 1
ATOM 3172 C CA . GLU A 1 407 ? -10.553 8.693 -22.469 1.00 86.81 407 GLU A CA 1
ATOM 3173 C C . GLU A 1 407 ? -11.802 8.258 -23.240 1.00 86.81 407 GLU A C 1
ATOM 3175 O O . GLU A 1 407 ? -12.876 8.067 -22.673 1.00 86.81 407 GLU A O 1
ATOM 3180 N N . ILE A 1 408 ? -11.675 8.138 -24.560 1.00 87.69 408 ILE A N 1
ATOM 3181 C CA . ILE A 1 408 ? -12.680 7.479 -25.396 1.00 87.69 408 ILE A CA 1
ATOM 3182 C C . ILE A 1 408 ? -12.232 6.034 -25.570 1.00 87.69 408 ILE A C 1
ATOM 3184 O O . ILE A 1 408 ? -11.150 5.795 -26.110 1.00 87.69 408 ILE A O 1
ATOM 3188 N N . GLU A 1 409 ? -13.067 5.099 -25.136 1.00 91.88 409 GLU A N 1
ATOM 3189 C CA . GLU A 1 409 ? -12.849 3.663 -25.282 1.00 91.88 409 GLU A CA 1
ATOM 3190 C C . GLU A 1 409 ? -13.515 3.148 -26.565 1.00 91.88 409 GLU A C 1
ATOM 3192 O O . GLU A 1 409 ? -14.698 3.387 -26.813 1.00 91.88 409 GLU A O 1
ATOM 3197 N N . ILE A 1 410 ? -12.742 2.465 -27.412 1.00 91.75 410 ILE A N 1
ATOM 3198 C CA . ILE A 1 410 ? -13.206 1.892 -28.679 1.00 91.75 410 ILE A CA 1
ATOM 3199 C C . ILE A 1 410 ? -12.949 0.387 -28.647 1.00 91.75 410 ILE A C 1
ATOM 3201 O O . ILE A 1 410 ? -11.801 -0.050 -28.744 1.00 91.75 410 ILE A O 1
ATOM 3205 N N . HIS A 1 411 ? -14.019 -0.402 -28.552 1.00 94.00 411 HIS A N 1
ATOM 3206 C CA . HIS A 1 411 ? -13.948 -1.861 -28.618 1.00 94.00 411 HIS A CA 1
ATOM 3207 C C . HIS A 1 411 ? -14.031 -2.342 -30.067 1.00 94.00 411 HIS A C 1
ATOM 3209 O O . HIS A 1 411 ? -14.941 -1.978 -30.814 1.00 94.00 411 HIS A O 1
ATOM 3215 N N . VAL A 1 412 ? -13.094 -3.201 -30.453 1.00 94.75 412 VAL A N 1
ATOM 3216 C CA . VAL A 1 412 ? -13.024 -3.818 -31.776 1.00 94.75 412 VAL A CA 1
ATOM 3217 C C . VAL A 1 412 ? -13.021 -5.332 -31.612 1.00 94.75 412 VAL A C 1
ATOM 3219 O O . VAL A 1 412 ? -12.045 -5.907 -31.131 1.00 94.75 412 VAL A O 1
ATOM 3222 N N . ASP A 1 413 ? -14.098 -5.990 -32.035 1.00 95.25 413 ASP A N 1
ATOM 3223 C CA . ASP A 1 413 ? -14.152 -7.452 -32.117 1.00 95.25 413 ASP A CA 1
ATOM 3224 C C . ASP A 1 413 ? -13.390 -7.940 -33.361 1.00 95.25 413 ASP A C 1
ATOM 3226 O O . ASP A 1 413 ? -13.670 -7.537 -34.495 1.00 95.25 413 ASP A O 1
ATOM 3230 N N . LEU A 1 414 ? -12.402 -8.810 -33.152 1.00 95.31 414 LEU A N 1
ATOM 3231 C CA . LEU A 1 414 ? -11.569 -9.391 -34.206 1.00 95.31 414 LEU A CA 1
ATOM 3232 C C . LEU A 1 414 ? -12.008 -10.814 -34.578 1.00 95.31 414 LEU A C 1
ATOM 3234 O O . LEU A 1 414 ? -11.310 -11.504 -35.327 1.00 95.31 414 LEU A O 1
ATOM 3238 N N . GLY A 1 415 ? -13.167 -11.264 -34.092 1.00 95.38 415 GLY A N 1
ATOM 3239 C CA . GLY A 1 415 ? -13.722 -12.577 -34.382 1.00 95.38 415 GLY A CA 1
ATOM 3240 C C . GLY A 1 415 ? -12.924 -13.674 -33.687 1.00 95.38 415 GLY A C 1
ATOM 3241 O O . GLY A 1 415 ? -12.755 -13.651 -32.470 1.00 95.38 415 GLY A O 1
ATOM 3242 N N . SER A 1 416 ? -12.425 -14.654 -34.446 1.00 94.00 416 SER A N 1
ATOM 3243 C CA . SER A 1 416 ? -11.716 -15.827 -33.906 1.00 94.00 416 SER A CA 1
ATOM 3244 C C . SER A 1 416 ? -10.377 -15.506 -33.237 1.00 94.00 416 SER A C 1
ATOM 3246 O O . SER A 1 416 ? -9.814 -16.372 -32.577 1.00 94.00 416 SER A O 1
ATOM 3248 N N . ILE A 1 417 ? -9.854 -14.293 -33.423 1.00 95.06 417 ILE A N 1
ATOM 3249 C CA . ILE A 1 417 ? -8.545 -13.877 -32.912 1.00 95.06 417 ILE A CA 1
ATOM 3250 C C . ILE A 1 417 ? -8.639 -13.301 -31.491 1.00 95.06 417 ILE A C 1
ATOM 3252 O O . ILE A 1 417 ? -7.738 -13.520 -30.683 1.00 95.06 417 ILE A O 1
ATOM 3256 N N . GLY A 1 418 ? -9.726 -12.601 -31.164 1.00 94.44 418 GLY A N 1
ATOM 3257 C CA . GLY A 1 418 ? -9.894 -11.924 -29.878 1.00 94.44 418 GLY A CA 1
ATOM 3258 C C . GLY A 1 418 ? -10.553 -10.562 -30.041 1.00 94.44 418 GLY A C 1
ATOM 3259 O O . GLY A 1 418 ? -11.297 -10.349 -30.996 1.00 94.44 418 GLY A O 1
ATOM 3260 N N . SER A 1 419 ? -10.242 -9.633 -29.147 1.00 95.69 419 SER A N 1
ATOM 3261 C CA . SER A 1 419 ? -10.708 -8.247 -29.207 1.00 95.69 419 SER A CA 1
ATOM 3262 C C . SER A 1 419 ? -9.563 -7.261 -28.973 1.00 95.69 419 SER A C 1
ATOM 3264 O O . SER A 1 419 ? -8.509 -7.604 -28.431 1.00 95.69 419 SER A O 1
ATOM 3266 N N . VAL A 1 420 ? -9.750 -6.022 -29.424 1.00 94.56 420 VAL A N 1
ATOM 3267 C CA . VAL A 1 420 ? -8.862 -4.897 -29.118 1.00 94.56 420 VAL A CA 1
ATOM 3268 C C . VAL A 1 420 ? -9.665 -3.777 -28.496 1.00 94.56 420 VAL A C 1
ATOM 3270 O O . VAL A 1 420 ? -10.737 -3.440 -28.990 1.00 94.56 420 VAL A O 1
ATOM 3273 N N . ILE A 1 421 ? -9.114 -3.170 -27.454 1.00 92.62 421 ILE A N 1
ATOM 3274 C CA . ILE A 1 421 ? -9.639 -1.948 -26.858 1.00 92.62 421 ILE A CA 1
ATOM 3275 C C . ILE A 1 421 ? -8.639 -0.829 -27.124 1.00 92.62 421 ILE A C 1
ATOM 3277 O O . ILE A 1 421 ? -7.470 -0.932 -26.748 1.00 92.62 421 ILE A O 1
ATOM 3281 N N . VAL A 1 422 ? -9.080 0.234 -27.790 1.00 91.31 422 VAL A N 1
ATOM 3282 C CA . VAL A 1 422 ? -8.265 1.428 -28.031 1.00 91.31 422 VAL A CA 1
ATOM 3283 C C . VAL A 1 422 ? -8.786 2.561 -27.159 1.00 91.31 422 VAL A C 1
ATOM 3285 O O . VAL A 1 422 ? -9.915 3.008 -27.335 1.00 91.31 422 VAL A O 1
ATOM 3288 N N . PHE A 1 423 ? -7.948 3.044 -26.247 1.00 89.62 423 PHE A N 1
ATOM 3289 C CA . PHE A 1 423 ? -8.189 4.246 -25.460 1.00 89.62 423 PHE A CA 1
ATOM 3290 C C . PHE A 1 423 ? -7.561 5.431 -26.174 1.00 89.62 423 PHE A C 1
ATOM 3292 O O . PHE A 1 423 ? -6.371 5.419 -26.509 1.00 89.62 423 PHE A O 1
ATOM 3299 N N . ARG A 1 424 ? -8.361 6.467 -26.398 1.00 87.12 424 ARG A N 1
ATOM 3300 C CA . ARG A 1 424 ? -7.906 7.748 -26.931 1.00 87.12 424 ARG A CA 1
ATOM 3301 C C . ARG A 1 424 ? -8.025 8.807 -25.853 1.00 87.12 424 ARG A C 1
ATOM 3303 O O . ARG A 1 424 ? -9.131 9.166 -25.460 1.00 87.12 424 ARG A O 1
ATOM 3310 N N . THR A 1 425 ? -6.896 9.374 -25.466 1.00 84.94 425 THR A N 1
ATOM 3311 C CA . THR A 1 425 ? -6.839 10.506 -24.546 1.00 84.94 425 THR A CA 1
ATOM 3312 C C . THR A 1 425 ? -7.242 11.779 -25.297 1.00 84.94 425 THR A C 1
ATOM 3314 O O . THR A 1 425 ? -6.586 12.166 -26.272 1.00 84.94 425 THR A O 1
ATOM 3317 N N . LYS A 1 426 ? -8.323 12.452 -24.882 1.00 79.62 426 LYS A N 1
ATOM 3318 C CA . LYS A 1 426 ? -8.596 13.813 -25.364 1.00 79.62 426 LYS A CA 1
ATOM 3319 C C . LYS A 1 426 ? -7.561 14.758 -24.763 1.00 79.62 426 LYS A C 1
ATOM 3321 O O . LYS A 1 426 ? -7.353 14.772 -23.554 1.00 79.62 426 LYS A O 1
ATOM 3326 N N . SER A 1 427 ? -6.923 15.558 -25.609 1.00 69.25 427 SER A N 1
ATOM 3327 C CA . SER A 1 427 ? -6.123 16.682 -25.139 1.00 69.25 427 SER A CA 1
ATOM 3328 C C . SER A 1 427 ? -7.002 17.693 -24.420 1.00 69.25 427 SER A C 1
ATOM 3330 O O . SER A 1 427 ? -8.145 17.918 -24.824 1.00 69.25 427 SER A O 1
ATOM 3332 N N . ASP A 1 428 ? -6.447 18.310 -23.382 1.00 64.12 428 ASP A N 1
ATOM 3333 C CA . ASP A 1 428 ? -7.103 19.376 -22.637 1.00 64.12 428 ASP A CA 1
ATOM 3334 C C . ASP A 1 428 ? -7.582 20.474 -23.612 1.00 64.12 428 ASP A C 1
ATOM 3336 O O . ASP A 1 428 ? -6.752 21.075 -24.304 1.00 64.12 428 ASP A O 1
ATOM 3340 N N . PRO A 1 429 ? -8.901 20.738 -23.702 1.00 59.47 429 PRO A N 1
ATOM 3341 C CA . PRO A 1 429 ? -9.457 21.723 -24.626 1.00 59.47 429 PRO A CA 1
ATOM 3342 C C . PRO A 1 429 ? -8.962 23.150 -24.350 1.00 59.47 429 PRO A C 1
ATOM 3344 O O . PRO A 1 429 ? -9.115 24.021 -25.204 1.00 59.47 429 PRO A O 1
ATOM 3347 N N . SER A 1 430 ? -8.364 23.408 -23.180 1.00 58.88 430 SER A N 1
ATOM 3348 C CA . SER A 1 430 ? -7.765 24.704 -22.854 1.00 58.88 430 SER A CA 1
ATOM 3349 C C . SER A 1 430 ? -6.453 24.986 -23.600 1.00 58.88 430 SER A C 1
ATOM 3351 O O . SER A 1 430 ? -6.044 26.145 -23.693 1.00 58.88 430 SER A O 1
ATOM 3353 N N . GLN A 1 431 ? -5.813 23.969 -24.188 1.00 60.91 431 GLN A N 1
ATOM 3354 C CA . GLN A 1 431 ? -4.667 24.150 -25.078 1.00 60.91 431 GLN A CA 1
ATOM 3355 C C . GLN A 1 431 ? -5.174 24.330 -26.514 1.00 60.91 431 GLN A C 1
ATOM 3357 O O . GLN A 1 431 ? -5.354 23.369 -27.255 1.00 60.91 431 GLN A O 1
ATOM 3362 N N . SER A 1 432 ? -5.421 25.583 -26.899 1.00 46.84 432 SER A N 1
ATOM 3363 C CA . SER A 1 432 ? -6.082 26.037 -28.138 1.00 46.84 432 SER A CA 1
ATOM 3364 C C . SER A 1 432 ? -5.351 25.748 -29.464 1.00 46.84 432 SER A C 1
ATOM 3366 O O . SER A 1 432 ? -5.618 26.394 -30.477 1.00 46.84 432 SER A O 1
ATOM 3368 N N . HIS A 1 433 ? -4.447 24.773 -29.502 1.00 58.56 433 HIS A N 1
ATOM 3369 C CA . HIS A 1 433 ? -3.868 24.286 -30.748 1.00 58.56 433 HIS A CA 1
ATOM 3370 C C . HIS A 1 433 ? -4.648 23.048 -31.205 1.00 58.56 433 HIS A C 1
ATOM 3372 O O . HIS A 1 433 ? -4.476 21.962 -30.655 1.00 58.56 433 HIS A O 1
ATOM 3378 N N . GLU A 1 434 ? -5.498 23.229 -32.223 1.00 55.47 434 GLU A N 1
ATOM 3379 C CA . GLU A 1 434 ? -6.477 22.282 -32.806 1.00 55.47 434 GLU A CA 1
ATOM 3380 C C . GLU A 1 434 ? -5.952 20.882 -33.214 1.00 55.47 434 GLU A C 1
ATOM 3382 O O . GLU A 1 434 ? -6.709 20.064 -33.741 1.00 55.47 434 GLU A O 1
ATOM 3387 N N . HIS A 1 435 ? -4.684 20.541 -32.970 1.00 57.97 435 HIS A N 1
ATOM 3388 C CA . HIS A 1 435 ? -4.055 19.315 -33.473 1.00 57.97 435 HIS A CA 1
ATOM 3389 C C . HIS A 1 435 ? -3.245 18.513 -32.447 1.00 57.97 435 HIS A C 1
ATOM 3391 O O . HIS A 1 435 ? -2.615 17.521 -32.821 1.00 57.97 435 HIS A O 1
ATOM 3397 N N . ASN A 1 436 ? -3.264 18.872 -31.161 1.00 63.28 436 ASN A N 1
ATOM 3398 C CA . ASN A 1 436 ? -2.471 18.144 -30.171 1.00 63.28 436 ASN A CA 1
ATOM 3399 C C . ASN A 1 436 ? -3.155 16.839 -29.761 1.00 63.28 436 ASN A C 1
ATOM 3401 O O . ASN A 1 436 ? -3.874 16.762 -28.781 1.00 63.28 436 ASN A O 1
ATOM 3405 N N . PHE A 1 437 ? -2.928 15.779 -30.525 1.00 64.75 437 PHE A N 1
ATOM 3406 C CA . PHE A 1 437 ? -3.347 14.431 -30.166 1.00 64.75 437 PHE A CA 1
ATOM 3407 C C . PHE A 1 437 ? -2.638 13.978 -28.866 1.00 64.75 437 PHE A C 1
ATOM 3409 O O . PHE A 1 437 ? -1.408 13.908 -28.839 1.00 64.75 437 PHE A O 1
ATOM 3416 N N . GLY A 1 438 ? -3.402 13.695 -27.798 1.00 72.69 438 GLY A N 1
ATOM 3417 C CA . GLY A 1 438 ? -2.885 13.431 -26.440 1.00 72.69 438 GLY A CA 1
ATOM 3418 C C . GLY A 1 438 ? -2.191 12.077 -26.242 1.00 72.69 438 GLY A C 1
ATOM 3419 O O . GLY A 1 438 ? -1.425 11.911 -25.298 1.00 72.69 438 GLY A O 1
ATOM 3420 N N . GLY A 1 439 ? -2.409 11.130 -27.154 1.00 83.81 439 GLY A N 1
ATOM 3421 C CA . GLY A 1 439 ? -1.875 9.771 -27.078 1.00 83.81 439 GLY A CA 1
ATOM 3422 C C . GLY A 1 439 ? -2.959 8.721 -27.301 1.00 83.81 439 GLY A C 1
ATOM 3423 O O . GLY A 1 439 ? -4.153 9.029 -27.345 1.00 83.81 439 GLY A O 1
ATOM 3424 N N . PHE A 1 440 ? -2.533 7.477 -27.498 1.00 87.00 440 PHE A N 1
ATOM 3425 C CA . PHE A 1 440 ? -3.432 6.326 -27.521 1.00 87.00 440 PHE A CA 1
ATOM 3426 C C . PHE A 1 440 ? -2.821 5.155 -26.759 1.00 87.00 440 PHE A C 1
ATOM 3428 O O . PHE A 1 440 ? -1.600 4.981 -26.716 1.00 87.00 440 PHE A O 1
ATOM 3435 N N . ARG A 1 441 ? -3.692 4.324 -26.194 1.00 89.62 441 ARG A N 1
ATOM 3436 C CA . ARG A 1 441 ? -3.345 3.032 -25.607 1.00 89.62 441 ARG A CA 1
ATOM 3437 C C . ARG A 1 441 ? -4.149 1.959 -26.321 1.00 89.62 441 ARG A C 1
ATOM 3439 O O . ARG A 1 441 ? -5.361 2.081 -26.434 1.00 89.62 441 ARG A O 1
ATOM 3446 N N . ALA A 1 442 ? -3.487 0.922 -26.814 1.00 91.62 442 ALA A N 1
ATOM 3447 C CA . ALA A 1 442 ? -4.132 -0.229 -27.431 1.00 91.62 442 ALA A CA 1
ATOM 3448 C C . ALA A 1 442 ? -3.918 -1.463 -26.554 1.00 91.62 442 ALA A C 1
ATOM 3450 O O . ALA A 1 442 ? -2.780 -1.811 -26.239 1.00 91.62 442 ALA A O 1
ATOM 3451 N N . LEU A 1 443 ? -5.008 -2.120 -26.177 1.00 92.75 443 LEU A N 1
ATOM 3452 C CA . LEU A 1 443 ? -5.016 -3.376 -25.443 1.00 92.75 443 LEU A CA 1
ATOM 3453 C C . LEU A 1 443 ? -5.505 -4.484 -26.367 1.00 92.75 443 LEU A C 1
ATOM 3455 O O . LEU A 1 443 ? -6.587 -4.366 -26.933 1.00 92.75 443 LEU A O 1
ATOM 3459 N N . PHE A 1 444 ? -4.736 -5.555 -26.514 1.00 95.00 444 PHE A N 1
ATOM 3460 C CA . PHE A 1 444 ? -5.145 -6.736 -27.266 1.00 95.00 444 PHE A CA 1
ATOM 3461 C C . PHE A 1 444 ? -5.442 -7.896 -26.319 1.00 95.00 444 PHE A C 1
ATOM 3463 O O . PHE A 1 444 ? -4.575 -8.309 -25.546 1.00 95.00 444 PHE A O 1
ATOM 3470 N N . PHE A 1 445 ? -6.657 -8.431 -26.427 1.00 95.00 445 PHE A N 1
ATOM 3471 C CA . PHE A 1 445 ? -7.173 -9.560 -25.664 1.00 95.00 445 PHE A CA 1
ATOM 3472 C C . PHE A 1 445 ? -7.336 -10.756 -26.610 1.00 95.00 445 PHE A C 1
ATOM 3474 O O . PHE A 1 445 ? -8.353 -10.853 -27.303 1.00 95.00 445 PHE A O 1
ATOM 3481 N N . PRO A 1 446 ? -6.338 -11.651 -26.714 1.00 94.81 446 PRO A N 1
ATOM 3482 C CA . PRO A 1 446 ? -6.468 -12.842 -27.542 1.00 94.81 446 PRO A CA 1
ATOM 3483 C C . PRO A 1 446 ? -7.547 -13.763 -26.978 1.00 94.81 446 PRO A C 1
ATOM 3485 O O . PRO A 1 446 ? -7.781 -13.800 -25.769 1.00 94.81 446 PRO A O 1
ATOM 3488 N N . ARG A 1 447 ? -8.175 -14.569 -27.836 1.00 92.94 447 ARG A N 1
ATOM 3489 C CA . ARG A 1 447 ? -9.044 -15.630 -27.324 1.00 92.94 447 ARG A CA 1
ATOM 3490 C C . ARG A 1 447 ? -8.250 -16.660 -26.521 1.00 92.94 447 ARG A C 1
ATOM 3492 O O . ARG A 1 447 ? -7.110 -16.985 -26.864 1.00 92.94 447 ARG A O 1
ATOM 3499 N N . ALA A 1 448 ? -8.886 -17.221 -25.494 1.00 87.56 448 ALA A N 1
ATOM 3500 C CA . ALA A 1 448 ? -8.271 -18.196 -24.598 1.00 87.56 448 ALA A CA 1
ATOM 3501 C C . ALA A 1 448 ? -7.748 -19.452 -25.326 1.00 87.56 448 ALA A C 1
ATOM 3503 O O . ALA A 1 448 ? -6.796 -20.072 -24.856 1.00 87.56 448 ALA A O 1
ATOM 3504 N N . GLU A 1 449 ? -8.312 -19.814 -26.488 1.00 89.31 449 GLU A N 1
ATOM 3505 C CA . GLU A 1 449 ? -7.868 -20.983 -27.257 1.00 89.31 449 GLU A CA 1
ATOM 3506 C C . GLU A 1 449 ? -6.511 -20.787 -27.952 1.00 89.31 449 GLU A C 1
ATOM 3508 O O . GLU A 1 449 ? -5.879 -21.769 -28.339 1.00 89.31 449 GLU A O 1
ATOM 3513 N N . LEU A 1 450 ? -6.044 -19.545 -28.127 1.00 86.31 450 LEU A N 1
ATOM 3514 C CA . LEU A 1 450 ? -4.878 -19.257 -28.968 1.00 86.31 450 LEU A CA 1
ATOM 3515 C C . LEU A 1 450 ? -3.534 -19.448 -28.258 1.00 86.31 450 LEU A C 1
ATOM 3517 O O . LEU A 1 450 ? -2.506 -19.437 -28.924 1.00 86.31 450 LEU A O 1
ATOM 3521 N N . SER A 1 451 ? -3.503 -19.678 -26.941 1.00 88.44 451 SER A N 1
ATOM 3522 C CA . SER A 1 451 ? -2.258 -19.850 -26.166 1.00 88.44 451 SER A CA 1
ATOM 3523 C C . SER A 1 451 ? -1.221 -18.730 -26.402 1.00 88.44 451 SER A C 1
ATOM 3525 O O . SER A 1 451 ? -0.011 -18.955 -26.325 1.00 88.44 451 SER A O 1
ATOM 3527 N N . VAL A 1 452 ? -1.699 -17.518 -26.689 1.00 90.81 452 VAL A N 1
ATOM 3528 C CA . VAL A 1 452 ? -0.900 -16.300 -26.868 1.00 90.81 452 VAL A CA 1
ATOM 3529 C C . VAL A 1 452 ? -1.257 -15.319 -25.748 1.00 90.81 452 VAL A C 1
ATOM 3531 O O . VAL A 1 452 ? -2.397 -15.303 -25.286 1.00 90.81 452 VAL A O 1
ATOM 3534 N N . CYS A 1 453 ? -0.300 -14.512 -25.284 1.00 92.94 453 CYS A N 1
ATOM 3535 C CA . CYS A 1 453 ? -0.564 -13.500 -24.262 1.00 92.94 453 CYS A CA 1
ATOM 3536 C C . CYS A 1 453 ? -1.263 -12.266 -24.851 1.00 92.94 453 CYS A C 1
ATOM 3538 O O . CYS A 1 453 ? -1.131 -11.957 -26.040 1.00 92.94 453 CYS A O 1
ATOM 3540 N N . GLY A 1 454 ? -1.970 -11.516 -24.014 1.00 94.06 454 GLY A N 1
ATOM 3541 C CA . GLY A 1 454 ? -2.395 -10.170 -24.373 1.00 94.06 454 GLY A CA 1
ATOM 3542 C C . GLY A 1 454 ? -1.238 -9.179 -24.308 1.00 94.06 454 GLY A C 1
ATOM 3543 O O . GLY A 1 454 ? -0.145 -9.492 -23.819 1.00 94.06 454 GLY A O 1
ATOM 3544 N N . PHE A 1 455 ? -1.469 -7.974 -24.817 1.00 93.88 455 PHE A N 1
ATOM 3545 C CA . PHE A 1 455 ? -0.522 -6.877 -24.647 1.00 93.88 455 PHE A CA 1
ATOM 3546 C C . PHE A 1 455 ? -1.216 -5.526 -24.506 1.00 93.88 455 PHE A C 1
ATOM 3548 O O . PHE A 1 455 ? -2.314 -5.319 -25.019 1.00 93.88 455 PHE A O 1
ATOM 3555 N N . ALA A 1 456 ? -0.539 -4.607 -23.826 1.00 91.31 456 ALA A N 1
ATOM 3556 C CA . ALA A 1 456 ? -0.870 -3.199 -23.703 1.00 91.31 456 ALA A CA 1
ATOM 3557 C C . ALA A 1 456 ? 0.245 -2.381 -24.356 1.00 91.31 456 ALA A C 1
ATOM 3559 O O . ALA A 1 456 ? 1.402 -2.476 -23.948 1.00 91.31 456 ALA A O 1
ATOM 3560 N N . ALA A 1 457 ? -0.097 -1.596 -25.371 1.00 90.56 457 ALA A N 1
ATOM 3561 C CA . ALA A 1 457 ? 0.821 -0.703 -26.061 1.00 90.56 457 ALA A CA 1
ATOM 3562 C C . ALA A 1 457 ? 0.364 0.744 -25.855 1.00 90.56 457 ALA A C 1
ATOM 3564 O O . ALA A 1 457 ? -0.697 1.133 -26.345 1.00 90.56 457 ALA A O 1
ATOM 3565 N N . SER A 1 458 ? 1.161 1.531 -25.138 1.00 87.38 458 SER A N 1
ATOM 3566 C CA . SER A 1 458 ? 0.880 2.937 -24.849 1.00 87.38 458 SER A CA 1
ATOM 3567 C C . SER A 1 458 ? 1.811 3.837 -25.643 1.00 87.38 458 SER A C 1
ATOM 3569 O O . SER A 1 458 ? 3.027 3.634 -25.675 1.00 87.38 458 SER A O 1
ATOM 3571 N N . PHE A 1 459 ? 1.227 4.852 -26.267 1.00 84.75 459 PHE A N 1
ATOM 3572 C CA . PHE A 1 459 ? 1.921 5.786 -27.133 1.00 84.75 459 PHE A CA 1
ATOM 3573 C C . PHE A 1 459 ? 1.616 7.204 -26.660 1.00 84.75 459 PHE A C 1
ATOM 3575 O O . PHE A 1 459 ? 0.564 7.773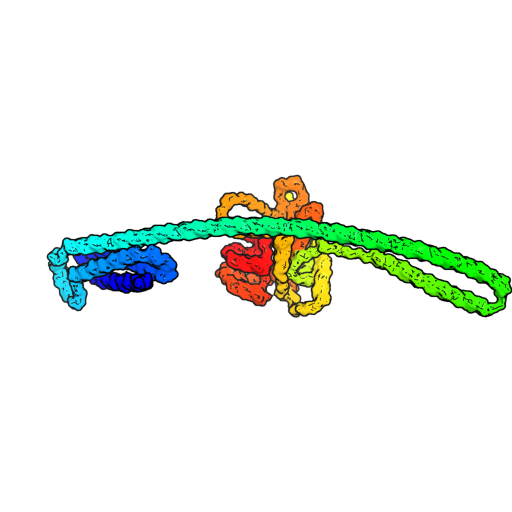 -26.961 1.00 84.75 459 PHE A O 1
ATOM 3582 N N . ALA A 1 460 ? 2.541 7.754 -25.875 1.00 79.38 460 ALA A N 1
ATOM 3583 C CA . ALA A 1 460 ? 2.480 9.130 -25.406 1.00 79.38 460 ALA A CA 1
ATOM 3584 C C . ALA A 1 460 ? 3.124 10.067 -26.434 1.00 79.38 460 ALA A C 1
ATOM 3586 O O . ALA A 1 460 ? 4.165 9.751 -27.021 1.00 79.38 460 ALA A O 1
ATOM 3587 N N . ASN A 1 461 ? 2.501 11.222 -26.652 1.00 71.00 461 ASN A N 1
ATOM 3588 C CA . ASN A 1 461 ? 3.025 12.258 -27.531 1.00 71.00 461 ASN A CA 1
ATOM 3589 C C . ASN A 1 461 ? 3.948 13.191 -26.723 1.00 71.00 461 ASN A C 1
ATOM 3591 O O . ASN A 1 461 ? 3.512 14.214 -26.197 1.00 71.00 461 ASN A O 1
ATOM 3595 N N . ASP A 1 462 ? 5.219 12.813 -26.569 1.00 55.47 462 ASP A N 1
ATOM 3596 C CA . ASP A 1 462 ? 6.217 13.568 -25.794 1.00 55.47 462 ASP A CA 1
ATOM 3597 C C . ASP A 1 462 ? 6.796 14.763 -26.615 1.00 55.47 462 ASP A C 1
ATOM 3599 O O . ASP A 1 462 ? 7.984 14.794 -26.916 1.00 55.47 462 ASP A O 1
ATOM 3603 N N . ALA A 1 463 ? 5.975 15.770 -26.962 1.00 48.97 463 ALA A N 1
ATOM 3604 C CA . ALA A 1 463 ? 6.381 17.062 -27.575 1.00 48.97 463 ALA A CA 1
ATOM 3605 C C . ALA A 1 463 ? 7.180 16.963 -28.919 1.00 48.97 463 ALA A C 1
ATOM 3607 O O . ALA A 1 463 ? 7.269 15.883 -29.482 1.00 48.97 463 ALA A O 1
ATOM 3608 N N . PRO A 1 464 ? 7.673 18.071 -29.530 1.00 49.44 464 PRO A N 1
ATOM 3609 C CA . PRO A 1 464 ? 7.429 18.501 -30.930 1.00 49.44 464 PRO A CA 1
ATOM 3610 C C . PRO A 1 464 ? 7.873 17.568 -32.078 1.00 49.44 464 PRO A C 1
ATOM 3612 O O . PRO A 1 464 ? 7.612 17.870 -33.242 1.00 49.44 464 PRO A O 1
ATOM 3615 N N . THR A 1 465 ? 8.541 16.455 -31.792 1.00 49.75 465 THR A N 1
ATOM 3616 C CA . THR A 1 465 ? 8.853 15.406 -32.763 1.00 49.75 465 THR A CA 1
ATOM 3617 C C . THR A 1 465 ? 7.884 14.233 -32.581 1.00 49.75 465 THR A C 1
ATOM 3619 O O . THR A 1 465 ? 7.813 13.695 -31.481 1.00 49.75 465 THR A O 1
ATOM 3622 N N . PRO A 1 466 ? 7.185 13.769 -33.635 1.00 52.72 466 PRO A N 1
ATOM 3623 C CA . PRO A 1 466 ? 6.122 12.751 -33.564 1.00 52.72 466 PRO A CA 1
ATOM 3624 C C . PRO A 1 466 ? 6.599 11.332 -33.189 1.00 52.72 466 PRO A C 1
ATOM 3626 O O . PRO A 1 466 ? 5.895 10.348 -33.409 1.00 52.72 466 PRO A O 1
ATOM 3629 N N . THR A 1 467 ? 7.803 11.189 -32.639 1.00 56.94 467 THR A N 1
ATOM 3630 C CA . THR A 1 467 ? 8.358 9.921 -32.174 1.00 56.94 467 THR A CA 1
ATOM 3631 C C . THR A 1 467 ? 7.743 9.552 -30.830 1.00 56.94 467 THR A C 1
ATOM 3633 O O . THR A 1 467 ? 8.277 9.866 -29.767 1.00 56.94 467 THR A O 1
ATOM 3636 N N . MET A 1 468 ? 6.601 8.873 -30.888 1.00 59.25 468 MET A N 1
ATOM 3637 C CA . MET A 1 468 ? 5.990 8.227 -29.731 1.00 59.25 468 MET A CA 1
ATOM 3638 C C . MET A 1 468 ? 6.953 7.168 -29.186 1.00 59.25 468 MET A C 1
ATOM 3640 O O . MET A 1 468 ? 7.399 6.297 -29.929 1.00 59.25 468 MET A O 1
ATOM 3644 N N . SER A 1 469 ? 7.292 7.240 -27.896 1.00 59.12 469 SER A N 1
ATOM 3645 C CA . SER A 1 469 ? 8.038 6.168 -27.225 1.00 59.12 469 SER A CA 1
ATOM 3646 C C . SER A 1 469 ? 7.053 5.049 -26.878 1.00 59.12 469 SER A C 1
ATOM 3648 O O . SER A 1 469 ? 6.209 5.271 -26.009 1.00 59.12 469 SER A O 1
ATOM 3650 N N . PRO A 1 470 ? 7.108 3.874 -27.533 1.00 75.25 470 PRO A N 1
ATOM 3651 C CA . PRO A 1 470 ? 6.173 2.805 -27.234 1.00 75.25 470 PRO A CA 1
ATOM 3652 C C . PRO A 1 470 ? 6.555 2.164 -25.899 1.00 75.25 470 PRO A C 1
ATOM 3654 O O . PRO A 1 470 ? 7.647 1.603 -25.756 1.00 75.25 470 PRO A O 1
ATOM 3657 N N . LEU A 1 471 ? 5.648 2.241 -24.928 1.00 83.50 471 LEU A N 1
ATOM 3658 C CA . LEU A 1 471 ? 5.673 1.357 -23.769 1.00 83.50 471 LEU A CA 1
ATOM 3659 C C . LEU A 1 471 ? 4.841 0.130 -24.128 1.00 83.50 471 LEU A C 1
ATOM 3661 O O . LEU A 1 471 ? 3.651 0.262 -24.412 1.00 83.50 471 LEU A O 1
ATOM 3665 N N . LEU A 1 472 ? 5.470 -1.044 -24.144 1.00 88.56 472 LEU A N 1
ATOM 3666 C CA . LEU A 1 472 ? 4.791 -2.300 -24.437 1.00 88.56 472 LEU A CA 1
ATOM 3667 C C . LEU A 1 472 ? 4.869 -3.228 -23.231 1.00 88.56 472 LEU A C 1
ATOM 3669 O O . LEU A 1 472 ? 5.957 -3.549 -22.757 1.00 88.56 472 LEU A O 1
ATOM 3673 N N . SER A 1 473 ? 3.714 -3.697 -22.781 1.00 89.69 473 SER A N 1
ATOM 3674 C CA . SER A 1 473 ? 3.586 -4.666 -21.699 1.00 89.69 473 SER A CA 1
ATOM 3675 C C . SER A 1 473 ? 2.808 -5.877 -22.179 1.00 89.69 473 SER A C 1
ATOM 3677 O O . SER A 1 473 ? 1.778 -5.719 -22.824 1.00 89.69 473 SER A O 1
ATOM 3679 N N . THR A 1 474 ? 3.277 -7.086 -21.884 1.00 92.38 474 THR A N 1
ATOM 3680 C CA . THR A 1 474 ? 2.507 -8.318 -22.124 1.00 92.38 474 THR A CA 1
ATOM 3681 C C . THR A 1 474 ? 1.806 -8.759 -20.847 1.00 92.38 474 THR A C 1
ATOM 3683 O O . THR A 1 474 ? 2.382 -8.637 -19.765 1.00 92.38 474 THR A O 1
ATOM 3686 N N . PHE A 1 475 ? 0.611 -9.331 -20.962 1.00 94.19 475 PHE A N 1
ATOM 3687 C CA . PHE A 1 475 ? -0.150 -9.841 -19.819 1.00 94.19 475 PHE A CA 1
ATOM 3688 C C . PHE A 1 475 ? -0.841 -11.169 -20.134 1.00 94.19 475 PHE A C 1
ATOM 3690 O O . PHE A 1 475 ? -1.193 -11.455 -21.281 1.00 94.19 475 PHE A O 1
ATOM 3697 N N . GLY A 1 476 ? -1.036 -11.995 -19.109 1.00 94.50 476 GLY A N 1
ATOM 3698 C CA . GLY A 1 476 ? -1.897 -13.167 -19.168 1.00 94.50 476 GLY A CA 1
ATOM 3699 C C . GLY A 1 476 ? -3.370 -12.799 -18.992 1.00 94.50 476 GLY A C 1
ATOM 3700 O O . GLY A 1 476 ? -3.708 -11.783 -18.380 1.00 94.50 476 GLY A O 1
ATOM 3701 N N . LEU A 1 477 ? -4.246 -13.651 -19.527 1.00 94.12 477 LEU A N 1
ATOM 3702 C CA . LEU A 1 477 ? -5.682 -13.613 -19.264 1.00 94.12 477 LEU A CA 1
ATOM 3703 C C . LEU A 1 477 ? -6.027 -14.726 -18.282 1.00 94.12 477 LEU A C 1
ATOM 3705 O O . LEU A 1 477 ? -5.818 -15.907 -18.569 1.00 94.12 477 LEU A O 1
ATOM 3709 N N . LEU A 1 478 ? -6.541 -14.345 -17.119 1.00 94.62 478 LEU A N 1
ATOM 3710 C CA . LEU A 1 478 ? -7.010 -15.271 -16.102 1.00 94.62 478 LEU A CA 1
ATOM 3711 C C . LEU A 1 478 ? -8.528 -15.360 -16.194 1.00 94.62 478 LEU A C 1
ATOM 3713 O O . LEU A 1 478 ? -9.226 -14.358 -16.327 1.00 94.62 478 LEU A O 1
ATOM 3717 N N . ARG A 1 479 ? -9.036 -16.584 -16.096 1.00 94.75 479 ARG A N 1
ATOM 3718 C CA . ARG A 1 479 ? -10.474 -16.844 -16.065 1.00 94.75 479 ARG A CA 1
ATOM 3719 C C . ARG A 1 479 ? -11.105 -16.207 -14.824 1.00 94.75 479 ARG A C 1
ATOM 3721 O O . ARG A 1 479 ? -10.448 -16.134 -13.783 1.00 94.75 479 ARG A O 1
ATOM 3728 N N . ALA A 1 480 ? -12.380 -15.837 -14.904 1.00 94.44 480 ALA A N 1
ATOM 3729 C CA . ALA A 1 480 ? -13.136 -15.263 -13.784 1.00 94.44 480 ALA A CA 1
ATOM 3730 C C . ALA A 1 480 ? -13.201 -16.177 -12.535 1.00 94.44 480 ALA A C 1
ATOM 3732 O O . ALA A 1 480 ? -13.378 -15.707 -11.413 1.00 94.44 480 ALA A O 1
ATOM 3733 N N . ASP A 1 481 ? -13.010 -17.494 -12.691 1.00 94.94 481 ASP A N 1
ATOM 3734 C CA . ASP A 1 481 ? -12.977 -18.466 -11.590 1.00 94.94 481 ASP A CA 1
ATOM 3735 C C . ASP A 1 481 ? -11.594 -18.645 -10.936 1.00 94.94 481 ASP A C 1
ATOM 3737 O O . ASP A 1 481 ? -11.455 -19.449 -10.014 1.00 94.94 481 ASP A O 1
ATOM 3741 N N . HIS A 1 482 ? -10.570 -17.903 -11.371 1.00 96.88 482 HIS A N 1
ATOM 3742 C CA . HIS A 1 482 ? -9.225 -18.003 -10.809 1.00 96.88 482 HIS A CA 1
ATOM 3743 C C . HIS A 1 482 ? -9.171 -17.513 -9.347 1.00 96.88 482 HIS A C 1
ATOM 3745 O O . HIS A 1 482 ? -9.665 -16.436 -9.013 1.00 96.88 482 HIS A O 1
ATOM 3751 N N . ASP A 1 483 ? -8.495 -18.266 -8.470 1.00 97.81 483 ASP A N 1
ATOM 3752 C CA . ASP A 1 483 ? -8.453 -18.002 -7.019 1.00 97.81 483 ASP A CA 1
ATOM 3753 C C . ASP A 1 483 ? -7.936 -16.599 -6.651 1.00 97.81 483 ASP A C 1
ATOM 3755 O O . ASP A 1 483 ? -8.326 -16.041 -5.623 1.00 97.81 483 ASP A O 1
ATOM 3759 N N . ILE A 1 484 ? -7.090 -16.004 -7.503 1.00 98.00 484 ILE A N 1
ATOM 3760 C CA . ILE A 1 484 ? -6.546 -14.652 -7.297 1.00 98.00 484 ILE A CA 1
ATOM 3761 C C . ILE A 1 484 ? -7.652 -13.612 -7.099 1.00 98.00 484 ILE A C 1
ATOM 3763 O O . ILE A 1 484 ? -7.512 -12.744 -6.241 1.00 98.00 484 ILE A O 1
ATOM 3767 N N . TRP A 1 485 ? -8.763 -13.724 -7.831 1.00 97.62 485 TRP A N 1
ATOM 3768 C CA . TRP A 1 485 ? -9.850 -12.751 -7.778 1.00 97.62 485 TRP A CA 1
ATOM 3769 C C . TRP A 1 485 ? -10.534 -12.777 -6.417 1.00 97.62 485 TRP A C 1
ATOM 3771 O O . TRP A 1 485 ? -10.729 -11.732 -5.801 1.00 97.62 485 TRP A O 1
ATOM 3781 N N . ARG A 1 486 ? -10.778 -13.979 -5.878 1.00 97.75 486 ARG A N 1
ATOM 3782 C CA . ARG A 1 486 ? -11.295 -14.164 -4.514 1.00 97.75 486 ARG A CA 1
ATOM 3783 C C . ARG A 1 486 ? -10.301 -13.669 -3.468 1.00 97.75 486 ARG A C 1
ATOM 3785 O O . ARG A 1 486 ? -10.705 -13.041 -2.492 1.00 97.75 486 ARG A O 1
ATOM 3792 N N . PHE A 1 487 ? -9.005 -13.927 -3.656 1.00 98.44 487 PHE A N 1
ATOM 3793 C CA . PHE A 1 487 ? -7.988 -13.438 -2.726 1.00 98.44 487 PHE A CA 1
ATOM 3794 C C . PHE A 1 487 ? -7.923 -11.917 -2.685 1.00 98.44 487 PHE A C 1
ATOM 3796 O O . PHE A 1 487 ? -7.810 -11.356 -1.597 1.00 98.44 487 PHE A O 1
ATOM 3803 N N . ILE A 1 488 ? -8.041 -11.253 -3.835 1.00 97.94 488 ILE A N 1
ATOM 3804 C CA . ILE A 1 488 ? -8.117 -9.797 -3.895 1.00 97.94 488 ILE A CA 1
ATOM 3805 C C . ILE A 1 488 ? -9.415 -9.323 -3.239 1.00 97.94 488 ILE A C 1
ATOM 3807 O O . ILE A 1 488 ? -9.351 -8.566 -2.279 1.00 97.94 488 ILE A O 1
ATOM 3811 N N . GLN A 1 489 ? -10.574 -9.830 -3.666 1.00 97.69 489 GLN A N 1
ATOM 3812 C CA . GLN A 1 489 ? -11.887 -9.425 -3.155 1.00 97.69 489 GLN A CA 1
ATOM 3813 C C . GLN A 1 489 ? -11.986 -9.476 -1.619 1.00 97.69 489 GLN A C 1
ATOM 3815 O O . GLN A 1 489 ? -12.466 -8.527 -0.999 1.00 97.69 489 GLN A O 1
ATOM 3820 N N . TYR A 1 490 ? -11.510 -10.559 -0.997 1.00 97.88 490 TYR A N 1
ATOM 3821 C CA . TYR A 1 490 ? -11.588 -10.767 0.454 1.00 97.88 490 TYR A CA 1
ATOM 3822 C C . TYR A 1 490 ? -10.355 -10.281 1.235 1.00 97.88 490 TYR A C 1
ATOM 3824 O O . TYR A 1 490 ? -10.273 -10.503 2.443 1.00 97.88 490 TYR A O 1
ATOM 3832 N N . GLY A 1 491 ? -9.385 -9.630 0.585 1.00 97.69 491 GLY A N 1
ATOM 3833 C CA . GLY A 1 491 ? -8.199 -9.097 1.265 1.00 97.69 491 GLY A CA 1
ATOM 3834 C C . GLY A 1 491 ? -7.198 -10.165 1.733 1.00 97.69 491 GLY A C 1
ATOM 3835 O O . GLY A 1 491 ? -6.421 -9.936 2.661 1.00 97.69 491 GLY A O 1
ATOM 3836 N N . HIS A 1 492 ? -7.178 -11.350 1.116 1.00 98.19 492 HIS A N 1
ATOM 3837 C CA . HIS A 1 492 ? -6.246 -12.434 1.445 1.00 98.19 492 HIS A CA 1
ATOM 3838 C C . HIS A 1 492 ? -4.848 -12.193 0.856 1.00 98.19 492 HIS A C 1
ATOM 3840 O O . HIS A 1 492 ? -4.389 -12.899 -0.045 1.00 98.19 492 HIS A O 1
ATOM 3846 N N . ILE A 1 493 ? -4.125 -11.225 1.418 1.00 98.12 493 ILE A N 1
ATOM 3847 C CA . ILE A 1 493 ? -2.802 -10.804 0.939 1.00 98.12 493 ILE A CA 1
ATOM 3848 C C . ILE A 1 493 ? -1.771 -11.938 0.837 1.00 98.12 493 ILE A C 1
ATOM 3850 O O . ILE A 1 493 ? -0.966 -11.959 -0.091 1.00 98.12 493 ILE A O 1
ATOM 3854 N N . ASN A 1 494 ? -1.807 -12.916 1.746 1.00 98.00 494 ASN A N 1
ATOM 3855 C CA . ASN A 1 494 ? -0.887 -14.056 1.705 1.00 98.00 494 ASN A CA 1
ATOM 3856 C C . ASN A 1 494 ? -1.146 -14.963 0.495 1.00 98.00 494 ASN A C 1
ATOM 3858 O O . ASN A 1 494 ? -0.193 -15.461 -0.092 1.00 98.00 494 ASN A O 1
ATOM 3862 N N . GLY A 1 495 ? -2.410 -15.129 0.090 1.00 97.81 495 GLY A N 1
ATOM 3863 C CA . GLY A 1 495 ? -2.762 -15.884 -1.113 1.00 97.81 495 GLY A CA 1
ATOM 3864 C C . GLY A 1 495 ? -2.308 -15.171 -2.386 1.00 97.81 495 GLY A C 1
ATOM 3865 O O . GLY A 1 495 ? -1.754 -15.802 -3.281 1.00 97.81 495 GLY A O 1
ATOM 3866 N N . VAL A 1 496 ? -2.457 -13.841 -2.439 1.00 98.06 496 VAL A N 1
ATOM 3867 C CA . VAL A 1 496 ? -1.924 -13.021 -3.544 1.00 98.06 496 VAL A CA 1
ATOM 3868 C C . VAL A 1 496 ? -0.402 -13.157 -3.634 1.00 98.06 496 VAL A C 1
ATOM 3870 O O . VAL A 1 496 ? 0.125 -13.459 -4.702 1.00 98.06 496 VAL A O 1
ATOM 3873 N N . ARG A 1 497 ? 0.310 -12.985 -2.511 1.00 97.12 497 ARG A N 1
ATOM 3874 C CA . ARG A 1 497 ? 1.776 -13.111 -2.459 1.00 97.12 497 ARG A CA 1
ATOM 3875 C C . ARG A 1 497 ? 2.252 -14.494 -2.877 1.00 97.12 497 ARG A C 1
ATOM 3877 O O . ARG A 1 497 ? 3.207 -14.577 -3.636 1.00 97.12 497 ARG A O 1
ATOM 3884 N N . ASP A 1 498 ? 1.591 -15.556 -2.421 1.00 97.19 498 ASP A N 1
ATOM 3885 C CA . ASP A 1 498 ? 1.940 -16.926 -2.800 1.00 97.19 498 ASP A CA 1
ATOM 3886 C C . ASP A 1 498 ? 1.806 -17.145 -4.316 1.00 97.19 498 ASP A C 1
ATOM 3888 O O . ASP A 1 498 ? 2.728 -17.657 -4.951 1.00 97.19 498 ASP A O 1
ATOM 3892 N N . LEU A 1 499 ? 0.712 -16.680 -4.929 1.00 96.69 499 LEU A N 1
ATOM 3893 C CA . LEU A 1 499 ? 0.504 -16.802 -6.376 1.00 96.69 499 LEU A CA 1
ATOM 3894 C C . LEU A 1 499 ? 1.526 -16.001 -7.199 1.00 96.69 499 LEU A C 1
ATOM 3896 O O . LEU A 1 499 ? 2.019 -16.513 -8.210 1.00 96.69 499 LEU A O 1
ATOM 3900 N N . LEU A 1 500 ? 1.872 -14.785 -6.764 1.00 94.81 500 LEU A N 1
ATOM 3901 C CA . LEU A 1 500 ? 2.898 -13.954 -7.408 1.00 94.81 500 LEU A CA 1
ATOM 3902 C C . LEU A 1 500 ? 4.297 -14.574 -7.250 1.00 94.81 500 LEU A C 1
ATOM 3904 O O . LEU A 1 500 ? 5.020 -14.746 -8.234 1.00 94.81 500 LEU A O 1
ATOM 3908 N N . TRP A 1 501 ? 4.655 -14.988 -6.031 1.00 92.69 501 TRP A N 1
ATOM 3909 C CA . TRP A 1 501 ? 5.961 -15.567 -5.702 1.00 92.69 501 TRP A CA 1
ATOM 3910 C C . TRP A 1 501 ? 6.211 -16.887 -6.432 1.00 92.69 501 TRP A C 1
ATOM 3912 O O . TRP A 1 501 ? 7.276 -17.094 -7.018 1.00 92.69 501 TRP A O 1
ATOM 3922 N N . ASN A 1 502 ? 5.198 -17.756 -6.469 1.00 93.00 502 ASN A N 1
ATOM 3923 C CA . ASN A 1 502 ? 5.239 -19.027 -7.191 1.00 93.00 502 ASN A CA 1
ATOM 3924 C C . ASN A 1 502 ? 5.072 -18.860 -8.704 1.00 93.00 502 ASN A C 1
ATOM 3926 O O . ASN A 1 502 ? 4.996 -19.861 -9.418 1.00 93.00 502 ASN A O 1
ATOM 3930 N N . ARG A 1 503 ? 5.026 -17.616 -9.207 1.00 88.69 503 ARG A N 1
ATOM 3931 C CA . ARG A 1 503 ? 4.955 -17.312 -10.639 1.00 88.69 503 ARG A CA 1
ATOM 3932 C C . ARG A 1 503 ? 3.757 -17.979 -11.317 1.00 88.69 503 ARG A C 1
ATOM 3934 O O . ARG A 1 503 ? 3.855 -18.467 -12.439 1.00 88.69 503 ARG A O 1
ATOM 3941 N N . ARG A 1 504 ? 2.627 -18.037 -10.612 1.00 92.88 504 ARG A N 1
ATOM 3942 C CA . ARG A 1 504 ? 1.352 -18.514 -11.163 1.00 92.88 504 ARG A CA 1
ATOM 3943 C C . ARG A 1 504 ? 0.540 -17.377 -11.782 1.00 92.88 504 ARG A C 1
ATOM 3945 O O . ARG A 1 504 ? -0.344 -17.658 -12.579 1.00 92.88 504 ARG A O 1
ATOM 3952 N N . VAL A 1 505 ? 0.843 -16.134 -11.401 1.00 94.81 505 VAL A N 1
ATOM 3953 C CA . VAL A 1 505 ? 0.143 -14.906 -11.797 1.00 94.81 505 VAL A CA 1
ATOM 3954 C C . VAL A 1 505 ? 1.158 -13.761 -11.977 1.00 94.81 505 VAL A C 1
ATOM 3956 O O . VAL A 1 505 ? 2.111 -13.674 -11.198 1.00 94.81 505 VAL A O 1
ATOM 3959 N N . HIS A 1 506 ? 0.951 -12.881 -12.965 1.00 93.06 506 HIS A N 1
ATOM 3960 C CA . HIS A 1 506 ? 1.644 -11.591 -13.121 1.00 93.06 506 HIS A CA 1
ATOM 3961 C C . HIS A 1 506 ? 0.904 -10.460 -12.401 1.00 93.06 506 HIS A C 1
ATOM 3963 O O . HIS A 1 506 ? -0.322 -10.409 -12.469 1.00 93.06 506 HIS A O 1
ATOM 3969 N N . PRO A 1 507 ? 1.607 -9.442 -11.879 1.00 94.94 507 PRO A N 1
ATOM 3970 C CA . PRO A 1 507 ? 0.976 -8.213 -11.390 1.00 94.94 507 PRO A CA 1
ATOM 3971 C C . PRO A 1 507 ? 0.117 -7.465 -12.430 1.00 94.94 507 PRO A C 1
ATOM 3973 O O . PRO A 1 507 ? -0.829 -6.782 -12.048 1.00 94.94 507 PRO A O 1
ATOM 3976 N N . ASN A 1 508 ? 0.431 -7.611 -13.726 1.00 93.62 508 ASN A N 1
ATOM 3977 C CA . ASN A 1 508 ? -0.326 -7.013 -14.844 1.00 93.62 508 ASN A CA 1
ATOM 3978 C C . ASN A 1 508 ? -1.330 -7.974 -15.501 1.00 93.62 508 ASN A C 1
ATOM 3980 O O . ASN A 1 508 ? -1.881 -7.630 -16.544 1.00 93.62 508 ASN A O 1
ATOM 3984 N N . ASP A 1 509 ? -1.538 -9.176 -14.955 1.00 95.31 509 ASP A N 1
ATOM 3985 C CA . ASP A 1 509 ? -2.544 -10.087 -15.503 1.00 95.31 509 ASP A CA 1
ATOM 3986 C C . ASP A 1 509 ? -3.946 -9.487 -15.371 1.00 95.31 509 ASP A C 1
ATOM 3988 O O . ASP A 1 509 ? -4.236 -8.684 -14.472 1.00 95.31 509 ASP A O 1
ATOM 3992 N N . ARG A 1 510 ? -4.810 -9.884 -16.302 1.00 95.00 510 ARG A N 1
ATOM 3993 C CA . ARG A 1 510 ? -6.160 -9.347 -16.444 1.00 95.00 510 ARG A CA 1
ATOM 3994 C C . ARG A 1 510 ? -7.200 -10.439 -16.395 1.00 95.00 510 ARG A C 1
ATOM 3996 O O . ARG A 1 510 ? -6.935 -11.589 -16.740 1.00 95.00 510 ARG A O 1
ATOM 4003 N N . GLU A 1 511 ? -8.399 -10.051 -16.010 1.00 94.75 511 GLU A N 1
ATOM 4004 C CA . GLU A 1 511 ? -9.580 -10.886 -16.159 1.00 94.75 511 GLU A CA 1
ATOM 4005 C C . GLU A 1 511 ? -9.956 -11.055 -17.634 1.00 94.75 511 GLU A C 1
ATOM 4007 O O . GLU A 1 511 ? -9.826 -10.123 -18.427 1.00 94.75 511 GLU A O 1
ATOM 4012 N N . SER A 1 512 ? -10.402 -12.255 -18.011 1.00 91.31 512 SER A N 1
ATOM 4013 C CA . SER A 1 512 ? -10.765 -12.590 -19.392 1.00 91.31 512 SER A CA 1
ATOM 4014 C C . SER A 1 512 ? -11.964 -11.815 -19.933 1.00 91.31 512 SER A C 1
ATOM 4016 O O . SER A 1 512 ? -12.044 -11.624 -21.144 1.00 91.31 512 SER A O 1
ATOM 4018 N N . ASP A 1 513 ? -12.880 -11.409 -19.054 1.00 87.81 513 ASP A N 1
ATOM 4019 C CA . ASP A 1 513 ? -14.208 -10.939 -19.450 1.00 87.81 513 ASP A CA 1
ATOM 4020 C C . ASP A 1 513 ? -14.202 -9.415 -19.636 1.00 87.81 513 ASP A C 1
ATOM 4022 O O . ASP A 1 513 ? -14.467 -8.928 -20.734 1.00 87.81 513 ASP A O 1
ATOM 4026 N N . ASP A 1 514 ? -13.787 -8.680 -18.599 1.00 86.62 514 ASP A N 1
ATOM 4027 C CA . ASP A 1 514 ? -13.775 -7.209 -18.593 1.00 86.62 514 ASP A CA 1
ATOM 4028 C C . ASP A 1 514 ? -12.374 -6.605 -18.794 1.00 86.62 514 ASP A C 1
ATOM 4030 O O . ASP A 1 514 ? -12.208 -5.390 -18.909 1.00 86.62 514 ASP A O 1
ATOM 4034 N N . GLY A 1 515 ? -11.320 -7.429 -18.804 1.00 90.94 515 GLY A N 1
ATOM 4035 C CA . GLY A 1 515 ? -9.947 -6.947 -18.961 1.00 90.94 515 GLY A CA 1
ATOM 4036 C C . GLY A 1 515 ? -9.412 -6.133 -17.777 1.00 90.94 515 GLY A C 1
ATOM 4037 O O . GLY A 1 515 ? -8.393 -5.442 -17.919 1.00 90.94 515 GLY A O 1
ATOM 4038 N N . ILE A 1 516 ? -10.070 -6.207 -16.615 1.00 93.19 516 ILE A N 1
ATOM 4039 C CA . ILE A 1 516 ? -9.666 -5.511 -15.389 1.00 93.19 516 ILE A CA 1
ATOM 4040 C C . ILE A 1 516 ? -8.360 -6.127 -14.872 1.00 93.19 516 ILE A C 1
ATOM 4042 O O . ILE A 1 516 ? -8.227 -7.347 -14.750 1.00 93.19 516 ILE A O 1
ATOM 4046 N N . THR A 1 517 ? -7.376 -5.277 -14.572 1.00 95.19 517 THR A N 1
ATOM 4047 C CA . THR A 1 517 ? -6.087 -5.692 -13.999 1.00 95.19 517 THR A CA 1
ATOM 4048 C C . THR A 1 517 ? -6.239 -6.126 -12.541 1.00 95.19 517 THR A C 1
ATOM 4050 O O . THR A 1 517 ? -7.162 -5.695 -11.847 1.00 95.19 517 THR A O 1
ATOM 4053 N N . LEU A 1 518 ? -5.291 -6.914 -12.016 1.00 96.62 518 LEU A N 1
ATOM 4054 C CA . LEU A 1 518 ? -5.246 -7.215 -10.573 1.00 96.62 518 LEU A CA 1
ATOM 4055 C C . LEU A 1 518 ? -5.281 -5.943 -9.713 1.00 96.62 518 LEU A C 1
ATOM 4057 O O . LEU A 1 518 ? -5.935 -5.905 -8.670 1.00 96.62 518 LEU A O 1
ATOM 4061 N N . LEU A 1 519 ? -4.575 -4.897 -10.156 1.00 96.31 519 LEU A N 1
ATOM 4062 C CA . LEU A 1 519 ? -4.530 -3.612 -9.465 1.00 96.31 519 LEU A CA 1
ATOM 4063 C C . LEU A 1 519 ? -5.893 -2.907 -9.506 1.00 96.31 519 LEU A C 1
ATOM 4065 O O . LEU A 1 519 ? -6.324 -2.393 -8.476 1.00 96.31 519 LEU A O 1
ATOM 4069 N N . GLY A 1 520 ? -6.589 -2.953 -10.647 1.00 95.38 520 GLY A N 1
ATOM 4070 C CA . GLY A 1 520 ? -7.964 -2.468 -10.789 1.00 95.38 520 GLY A CA 1
ATOM 4071 C C . GLY A 1 520 ? -8.936 -3.172 -9.842 1.00 95.38 520 GLY A C 1
ATOM 4072 O O . GLY A 1 520 ? -9.673 -2.506 -9.118 1.00 95.38 520 GLY A O 1
ATOM 4073 N N . TRP A 1 521 ? -8.865 -4.503 -9.755 1.00 96.69 521 TRP A N 1
ATOM 4074 C CA . TRP A 1 521 ? -9.646 -5.287 -8.793 1.00 96.69 521 TRP A CA 1
ATOM 4075 C C . TRP A 1 521 ? -9.338 -4.891 -7.342 1.00 96.69 521 TRP A C 1
ATOM 4077 O O . TRP A 1 521 ? -10.249 -4.702 -6.535 1.00 96.69 521 TRP A O 1
ATOM 4087 N N . ALA A 1 522 ? -8.062 -4.719 -6.992 1.00 96.88 522 ALA A N 1
ATOM 4088 C CA . ALA A 1 522 ? -7.672 -4.322 -5.640 1.00 96.88 522 ALA A CA 1
ATOM 4089 C C . ALA A 1 522 ? -8.151 -2.902 -5.288 1.00 96.88 522 ALA A C 1
ATOM 4091 O O . ALA A 1 522 ? -8.578 -2.671 -4.155 1.00 96.88 522 ALA A O 1
ATOM 4092 N N . ALA A 1 523 ? -8.128 -1.975 -6.251 1.00 95.50 523 ALA A N 1
ATOM 4093 C CA . ALA A 1 523 ? -8.650 -0.621 -6.090 1.00 95.50 523 ALA A CA 1
ATOM 4094 C C . ALA A 1 523 ? -10.174 -0.614 -5.901 1.00 95.50 523 ALA A C 1
ATOM 4096 O O . ALA A 1 523 ? -10.663 0.004 -4.952 1.00 95.50 523 ALA A O 1
ATOM 4097 N N . TYR A 1 524 ? -10.903 -1.363 -6.736 1.00 94.75 524 TYR A N 1
ATOM 4098 C CA . TYR A 1 524 ? -12.361 -1.492 -6.671 1.00 94.75 524 TYR A CA 1
ATOM 4099 C C . TYR A 1 524 ? -12.845 -1.993 -5.299 1.00 94.75 524 TYR A C 1
ATOM 4101 O O . TYR A 1 524 ? -13.807 -1.464 -4.749 1.00 94.75 524 TYR A O 1
ATOM 4109 N N . TRP A 1 525 ? -12.139 -2.958 -4.696 1.00 95.56 525 TRP A N 1
ATOM 4110 C CA . TRP A 1 525 ? -12.461 -3.494 -3.363 1.00 95.56 525 TRP A CA 1
ATOM 4111 C C . TRP A 1 525 ? -11.766 -2.770 -2.198 1.00 95.56 525 TRP A C 1
ATOM 4113 O O . TRP A 1 525 ? -11.837 -3.236 -1.060 1.00 95.56 525 TRP A O 1
ATOM 4123 N N . HIS A 1 526 ? -11.090 -1.646 -2.452 1.00 95.56 526 HIS A N 1
ATOM 4124 C CA . HIS A 1 526 ? -10.382 -0.841 -1.446 1.00 95.56 526 HIS A CA 1
ATOM 4125 C C . HIS A 1 526 ? -9.296 -1.601 -0.652 1.00 95.56 526 HIS A C 1
ATOM 4127 O O . HIS A 1 526 ? -9.060 -1.342 0.531 1.00 95.56 526 HIS A O 1
ATOM 4133 N N . GLN A 1 527 ? -8.590 -2.523 -1.306 1.00 97.12 527 GLN A N 1
ATOM 4134 C CA . GLN A 1 527 ? -7.598 -3.409 -0.691 1.00 97.12 527 GLN A CA 1
ATOM 4135 C C . GLN A 1 527 ? -6.189 -2.804 -0.736 1.00 97.12 527 GLN A C 1
ATOM 4137 O O . GLN A 1 527 ? -5.312 -3.262 -1.472 1.00 97.12 527 GLN A O 1
ATOM 4142 N N . LEU A 1 528 ? -5.956 -1.765 0.070 1.00 95.56 528 LEU A N 1
ATOM 4143 C CA . LEU A 1 528 ? -4.730 -0.951 0.029 1.00 95.56 528 LEU A CA 1
ATOM 4144 C C . LEU A 1 528 ? -3.427 -1.763 0.151 1.00 95.56 528 LEU A C 1
ATOM 4146 O O . LEU A 1 528 ? -2.465 -1.500 -0.570 1.00 95.56 528 LEU A O 1
ATOM 4150 N N . GLU A 1 529 ? -3.386 -2.769 1.029 1.00 96.25 529 GLU A N 1
ATOM 4151 C CA . GLU A 1 529 ? -2.183 -3.594 1.225 1.00 96.25 529 GLU A CA 1
ATOM 4152 C C . GLU A 1 529 ? -1.866 -4.466 -0.003 1.00 96.25 529 GLU A C 1
ATOM 4154 O O . GLU A 1 529 ? -0.699 -4.697 -0.341 1.00 96.25 529 GLU A O 1
ATOM 4159 N N . ILE A 1 530 ? -2.907 -4.927 -0.702 1.00 97.44 530 ILE A N 1
ATOM 4160 C CA . ILE A 1 530 ? -2.780 -5.697 -1.941 1.00 97.44 530 ILE A CA 1
ATOM 4161 C C . ILE A 1 530 ? -2.342 -4.776 -3.078 1.00 97.44 530 ILE A C 1
ATOM 4163 O O . ILE A 1 530 ? -1.414 -5.130 -3.800 1.00 97.44 530 ILE A O 1
ATOM 4167 N N . MET A 1 531 ? -2.922 -3.576 -3.192 1.00 96.88 531 MET A N 1
ATOM 4168 C CA . MET A 1 531 ? -2.493 -2.570 -4.173 1.00 96.88 531 MET A CA 1
ATOM 4169 C C . MET A 1 531 ? -1.006 -2.238 -4.016 1.00 96.88 531 MET A C 1
ATOM 4171 O O . MET A 1 531 ? -0.257 -2.264 -4.990 1.00 96.88 531 MET A O 1
ATOM 4175 N N . GLN A 1 532 ? -0.555 -1.986 -2.782 1.00 94.31 532 GLN A N 1
ATOM 4176 C CA . GLN A 1 532 ? 0.854 -1.723 -2.495 1.00 94.31 532 GLN A CA 1
ATOM 4177 C C . GLN A 1 532 ? 1.738 -2.915 -2.878 1.00 94.31 532 GLN A C 1
ATOM 4179 O O . GLN A 1 532 ? 2.798 -2.723 -3.468 1.00 94.31 532 GLN A O 1
ATOM 4184 N N . THR A 1 533 ? 1.300 -4.139 -2.573 1.00 95.50 533 THR A N 1
ATOM 4185 C CA . THR A 1 533 ? 2.032 -5.359 -2.943 1.00 95.50 533 THR A CA 1
ATOM 4186 C C . THR A 1 533 ? 2.144 -5.494 -4.464 1.00 95.50 533 THR A C 1
ATOM 4188 O O . THR A 1 533 ? 3.243 -5.686 -4.967 1.00 95.50 533 THR A O 1
ATOM 4191 N N . LEU A 1 534 ? 1.050 -5.319 -5.209 1.00 96.00 534 LEU A N 1
ATOM 4192 C CA . LEU A 1 534 ? 1.047 -5.393 -6.674 1.00 96.00 534 LEU A CA 1
ATOM 4193 C C . LEU A 1 534 ? 1.969 -4.341 -7.308 1.00 96.00 534 LEU A C 1
ATOM 4195 O O . LEU A 1 534 ? 2.747 -4.672 -8.198 1.00 96.00 534 LEU A O 1
ATOM 4199 N N . LEU A 1 535 ? 1.940 -3.097 -6.818 1.00 93.81 535 LEU A N 1
ATOM 4200 C CA . LEU A 1 535 ? 2.829 -2.025 -7.287 1.00 93.81 535 LEU A CA 1
ATOM 4201 C C . LEU A 1 535 ? 4.308 -2.327 -7.004 1.00 93.81 535 LEU A C 1
ATOM 4203 O O . LEU A 1 535 ? 5.160 -2.070 -7.853 1.00 93.81 535 LEU A O 1
ATOM 4207 N N . LEU A 1 536 ? 4.623 -2.895 -5.833 1.00 89.06 536 LEU A N 1
ATOM 4208 C CA . LEU A 1 536 ? 5.988 -3.312 -5.484 1.00 89.06 536 LEU A CA 1
ATOM 4209 C C . LEU A 1 536 ? 6.496 -4.450 -6.377 1.00 89.06 536 LEU A C 1
ATOM 4211 O O . LEU A 1 536 ? 7.679 -4.475 -6.713 1.00 89.06 536 LEU A O 1
ATOM 4215 N N . GLU A 1 537 ? 5.603 -5.348 -6.790 1.00 91.12 537 GLU A N 1
ATOM 4216 C CA . GLU A 1 537 ? 5.903 -6.438 -7.724 1.00 91.12 537 GLU A CA 1
ATOM 4217 C C . GLU A 1 537 ? 5.936 -5.974 -9.196 1.00 91.12 537 GLU A C 1
ATOM 4219 O O . GLU A 1 537 ? 6.287 -6.750 -10.083 1.00 91.12 537 GLU A O 1
ATOM 4224 N N . GLY A 1 538 ? 5.642 -4.697 -9.474 1.00 89.88 538 GLY A N 1
ATOM 4225 C CA . GLY A 1 538 ? 5.776 -4.091 -10.802 1.00 89.88 538 GLY A CA 1
ATOM 4226 C C . GLY A 1 538 ? 4.478 -3.968 -11.600 1.00 89.88 538 GLY A C 1
ATOM 4227 O O . GLY A 1 538 ? 4.544 -3.865 -12.826 1.00 89.88 538 GLY A O 1
ATOM 4228 N N . ALA A 1 539 ? 3.315 -3.971 -10.938 1.00 91.81 539 ALA A N 1
ATOM 4229 C CA . ALA A 1 539 ? 2.061 -3.589 -11.584 1.00 91.81 539 ALA A CA 1
ATOM 4230 C C . ALA A 1 539 ? 2.153 -2.158 -12.142 1.00 91.81 539 ALA A C 1
ATOM 4232 O O . ALA A 1 539 ? 2.672 -1.264 -11.468 1.00 91.81 539 ALA A O 1
ATOM 4233 N N . ASP A 1 540 ? 1.649 -1.933 -13.356 1.00 86.50 540 ASP A N 1
ATOM 4234 C CA . ASP A 1 540 ? 1.618 -0.600 -13.960 1.00 86.50 540 ASP A CA 1
ATOM 4235 C C . ASP A 1 540 ? 0.490 0.240 -13.332 1.00 86.50 540 ASP A C 1
ATOM 4237 O O . ASP A 1 540 ? -0.688 -0.094 -13.489 1.00 86.50 540 ASP A O 1
ATOM 4241 N N . PRO A 1 541 ? 0.804 1.341 -12.623 1.00 86.19 541 PRO A N 1
ATOM 4242 C CA . PRO A 1 541 ? -0.215 2.186 -12.012 1.00 86.19 541 PRO A CA 1
ATOM 4243 C C . PRO A 1 541 ? -1.122 2.884 -13.033 1.00 86.19 541 PRO A C 1
ATOM 4245 O O . PRO A 1 541 ? -2.243 3.236 -12.672 1.00 86.19 541 PRO A O 1
ATOM 4248 N N . LEU A 1 542 ? -0.677 3.085 -14.282 1.00 79.69 542 LEU A N 1
ATOM 4249 C CA . LEU A 1 542 ? -1.520 3.685 -15.329 1.00 79.69 542 LEU A CA 1
ATOM 4250 C C . LEU A 1 542 ? -2.534 2.703 -15.920 1.00 79.69 542 LEU A C 1
ATOM 4252 O O . LEU A 1 542 ? -3.419 3.095 -16.677 1.00 79.69 542 LEU A O 1
ATOM 4256 N N . ASP A 1 543 ? -2.407 1.423 -15.587 1.00 80.19 543 ASP A N 1
ATOM 4257 C CA . ASP A 1 543 ? -3.283 0.366 -16.077 1.00 80.19 543 ASP A CA 1
ATOM 4258 C C . ASP A 1 543 ? -4.447 0.068 -15.110 1.00 80.19 543 ASP A C 1
ATOM 4260 O O . ASP A 1 543 ? -5.125 -0.959 -15.195 1.00 80.19 543 ASP A O 1
ATOM 4264 N N . CYS A 1 544 ? -4.677 0.970 -14.152 1.00 83.44 544 CYS A N 1
ATOM 4265 C CA . CYS A 1 544 ? -5.781 0.917 -13.206 1.00 83.44 544 CYS A CA 1
ATOM 4266 C C . CYS A 1 544 ? -6.865 1.927 -13.606 1.00 83.44 544 CYS A C 1
ATOM 4268 O O . CYS A 1 544 ? -6.752 3.113 -13.315 1.00 83.44 544 CYS A O 1
ATOM 4270 N N . ASN A 1 545 ? -7.940 1.449 -14.236 1.00 69.06 545 ASN A N 1
ATOM 4271 C CA . ASN A 1 545 ? -9.041 2.288 -14.733 1.00 69.06 545 ASN A CA 1
ATOM 4272 C C . ASN A 1 545 ? -10.013 2.796 -13.630 1.00 69.06 545 ASN A C 1
ATOM 4274 O O . ASN A 1 545 ? -11.056 3.349 -13.958 1.00 69.06 545 ASN A O 1
ATOM 4278 N N . TYR A 1 546 ? -9.717 2.592 -12.337 1.00 61.91 546 TYR A N 1
ATOM 4279 C CA . TYR A 1 546 ? -10.651 2.812 -11.210 1.00 61.91 546 TYR A CA 1
ATOM 4280 C C . TYR A 1 546 ? -10.258 3.947 -10.235 1.00 61.91 546 TYR A C 1
ATOM 4282 O O . TYR A 1 546 ? -10.653 3.903 -9.069 1.00 61.91 546 TYR A O 1
ATOM 4290 N N . PHE A 1 547 ? -9.482 4.945 -10.671 1.00 51.44 547 PHE A N 1
ATOM 4291 C CA . PHE A 1 547 ? -9.046 6.062 -9.814 1.00 51.44 547 PHE A CA 1
ATOM 4292 C C . PHE A 1 547 ? -9.752 7.388 -10.078 1.00 51.44 547 PHE A C 1
ATOM 4294 O O . PHE A 1 547 ? -10.036 7.682 -11.259 1.00 51.44 547 PHE A O 1
#

Radius of gyration: 46.63 Å; chains: 1; bounding box: 104×51×152 Å

Sequence (547 aa):
MAEPFSIVSASISLLDVSLRAIRETYKFISALRQASAELNYIHRHLAGLEKALIRIKALKQSYLTSSLATLHRSSFDALEEELKAFVQDLACLRKLLGNPESSAKHAFNRFGTRVKSVFREKELNQISERLDRRRLGMSEILSTIGRHNDLETQRSLKSIQEIQKSIRADLKASFTTSRLQLSAVDKTQRCMRREQLQLSQAVLQKISTHSHGISSMLDQQREHTDSMVAGFSTVSDRLSAIHSDGAASKEMIQHFAKHACTKLGKLDRLADIVENLNALHLTPVGDQVILTGSAQDAAASLSLLSTQFGKVVASVNQPSGNNPLSPSGAGNLFENLRSLLAKLYAQASHELASKKRQPDSLGRYRPSQPIALQNILKTRPSYVQTITSVLYYKNDSERLKVVEVQEIEIHVDLGSIGSVIVFRTKSDPSQSHEHNFGGFRALFFPRAELSVCGFAASFANDAPTPTMSPLLSTFGLLRADHDIWRFIQYGHINGVRDLLWNRRVHPNDRESDDGITLLGWAAYWHQLEIMQTLLLEGADPLDCNYF

InterPro domains:
  IPR036770 Ankyrin repeat-containing domain superfamily [G3DSA:1.25.40.20] (479-546)
  IPR036770 Ankyrin repeat-containing domain superfamily [SSF48403] (485-545)